Protein AF-0000000066259408 (afdb_homodimer)

Structure (mmCIF, N/CA/C/O backbone):
data_AF-0000000066259408-model_v1
#
loop_
_entity.id
_entity.type
_entity.pdbx_description
1 polymer 'tRNA pseudouridine synthase A'
#
loop_
_atom_site.group_PDB
_atom_site.id
_atom_site.type_symbol
_atom_site.label_atom_id
_atom_site.label_alt_id
_atom_site.label_comp_id
_atom_site.label_asym_id
_atom_site.label_entity_id
_atom_site.label_seq_id
_atom_site.pdbx_PDB_ins_code
_atom_site.Cartn_x
_atom_site.Cartn_y
_atom_site.Cartn_z
_atom_site.occupancy
_atom_site.B_iso_or_equiv
_atom_site.auth_seq_id
_atom_site.auth_comp_id
_atom_site.auth_asym_id
_atom_site.auth_atom_id
_atom_site.pdbx_PDB_model_num
ATOM 1 N N . MET A 1 1 ? -19.141 35.594 8.125 1 96.88 1 MET A N 1
ATOM 2 C CA . MET A 1 1 ? -18.484 34.875 9.211 1 96.88 1 MET A CA 1
ATOM 3 C C . MET A 1 1 ? -17.188 34.219 8.734 1 96.88 1 MET A C 1
ATOM 5 O O . MET A 1 1 ? -17.062 33.875 7.555 1 96.88 1 MET A O 1
ATOM 9 N N . ARG A 1 2 ? -16.266 34.156 9.641 1 98.44 2 ARG A N 1
ATOM 10 C CA . ARG A 1 2 ? -15.016 33.469 9.352 1 98.44 2 ARG A CA 1
ATOM 11 C C . ARG A 1 2 ? -14.992 32.094 9.984 1 98.44 2 ARG A C 1
ATOM 13 O O . ARG A 1 2 ? -15.344 31.922 11.156 1 98.44 2 ARG A O 1
ATOM 20 N N . VAL A 1 3 ? -14.609 31.109 9.164 1 98.62 3 VAL A N 1
ATOM 21 C CA . VAL A 1 3 ? -14.602 29.75 9.68 1 98.62 3 VAL A CA 1
ATOM 22 C C . VAL A 1 3 ? -13.25 29.094 9.391 1 98.62 3 VAL A C 1
ATOM 24 O O . VAL A 1 3 ? -12.609 29.391 8.383 1 98.62 3 VAL A O 1
ATOM 27 N N . ALA A 1 4 ? -12.859 28.266 10.375 1 98.75 4 ALA A N 1
ATOM 28 C CA . ALA A 1 4 ? -11.742 27.344 10.188 1 98.75 4 ALA A CA 1
ATOM 29 C C . ALA A 1 4 ? -12.25 25.906 10 1 98.75 4 ALA A C 1
ATOM 31 O O . ALA A 1 4 ? -13.125 25.453 10.742 1 98.75 4 ALA A O 1
ATOM 32 N N . LEU A 1 5 ? -11.766 25.312 8.984 1 98.69 5 LEU A N 1
ATOM 33 C CA . LEU A 1 5 ? -12.148 23.938 8.672 1 98.69 5 LEU A CA 1
ATOM 34 C C . LEU A 1 5 ? -10.953 23 8.812 1 98.69 5 LEU A C 1
ATOM 36 O O . LEU A 1 5 ? -9.891 23.25 8.234 1 98.69 5 LEU A O 1
ATOM 40 N N . LYS A 1 6 ? -11.102 21.969 9.633 1 98.38 6 LYS A N 1
ATOM 41 C CA . LYS A 1 6 ? -10.102 20.906 9.734 1 98.38 6 LYS A CA 1
ATOM 42 C C . LYS A 1 6 ? -10.297 19.875 8.633 1 98.38 6 LYS A C 1
ATOM 44 O O . LYS A 1 6 ? -11.367 19.281 8.508 1 98.38 6 LYS A O 1
ATOM 49 N N . ILE A 1 7 ? -9.234 19.672 7.863 1 98.56 7 ILE A N 1
ATOM 50 C CA . ILE A 1 7 ? -9.414 18.828 6.684 1 98.56 7 ILE A CA 1
ATOM 51 C C . ILE A 1 7 ? -8.406 17.672 6.707 1 98.56 7 ILE A C 1
ATOM 53 O O . ILE A 1 7 ? -7.273 17.844 7.16 1 98.56 7 ILE A O 1
ATOM 57 N N . ALA A 1 8 ? -8.844 16.516 6.289 1 98.31 8 ALA A N 1
ATOM 58 C CA . ALA A 1 8 ? -8.016 15.344 6.004 1 98.31 8 ALA A CA 1
ATOM 59 C C . ALA A 1 8 ? -7.961 15.062 4.508 1 98.31 8 ALA A C 1
ATOM 61 O O . ALA A 1 8 ? -8.875 15.438 3.764 1 98.31 8 ALA A O 1
ATOM 62 N N . TYR A 1 9 ? -6.891 14.57 4.027 1 98.62 9 TYR A N 1
ATOM 63 C CA . TYR A 1 9 ? -6.812 14.18 2.625 1 98.62 9 TYR A CA 1
ATOM 64 C C . TYR A 1 9 ? -5.766 13.086 2.426 1 98.62 9 TYR A C 1
ATOM 66 O O . TYR A 1 9 ? -4.824 12.969 3.211 1 98.62 9 TYR A O 1
ATOM 74 N N . ASP A 1 10 ? -5.996 12.258 1.432 1 98.44 10 ASP A N 1
ATOM 75 C CA . ASP A 1 10 ? -5.016 11.312 0.911 1 98.44 10 ASP A CA 1
ATOM 76 C C . ASP A 1 10 ? -4.117 11.969 -0.136 1 98.44 10 ASP A C 1
ATOM 78 O O . ASP A 1 10 ? -4.496 12.078 -1.305 1 98.44 10 ASP A O 1
ATOM 82 N N . GLY A 1 11 ? -2.939 12.32 0.254 1 98.44 11 GLY A N 1
ATOM 83 C CA . GLY A 1 11 ? -2.043 13.094 -0.593 1 98.44 11 GLY A CA 1
ATOM 84 C C . GLY A 1 11 ? -1.587 12.336 -1.825 1 98.44 11 GLY A C 1
ATOM 85 O O . GLY A 1 11 ? -1.146 12.938 -2.805 1 98.44 11 GLY A O 1
ATOM 86 N N . THR A 1 12 ? -1.662 11.016 -1.794 1 97.88 12 THR A N 1
ATOM 87 C CA . THR A 1 12 ? -1.184 10.195 -2.906 1 97.88 12 THR A CA 1
ATOM 88 C C . THR A 1 12 ? -2.037 10.43 -4.148 1 97.88 12 THR A C 1
ATOM 90 O O . THR A 1 12 ? -1.647 10.047 -5.254 1 97.88 12 THR A O 1
ATOM 93 N N . LYS A 1 13 ? -3.127 11.094 -3.992 1 98 13 LYS A N 1
ATOM 94 C CA . LYS A 1 13 ? -4.055 11.305 -5.098 1 98 13 LYS A CA 1
ATOM 95 C C . LYS A 1 13 ? -3.928 12.719 -5.66 1 98 13 LYS A C 1
ATOM 97 O O . LYS A 1 13 ? -4.672 13.102 -6.562 1 98 13 LYS A O 1
ATOM 102 N N . PHE A 1 14 ? -2.951 13.508 -5.133 1 98.38 14 PHE A N 1
ATOM 103 C CA . PHE A 1 14 ? -2.9 14.922 -5.488 1 98.38 14 PHE A CA 1
ATOM 104 C C . PHE A 1 14 ? -1.477 15.336 -5.84 1 98.38 14 PHE A C 1
ATOM 106 O O . PHE A 1 14 ? -0.513 14.695 -5.41 1 98.38 14 PHE A O 1
ATOM 113 N N . HIS A 1 15 ? -1.357 16.359 -6.605 1 97.88 15 HIS A N 1
ATOM 114 C CA . HIS A 1 15 ? -0.082 16.984 -6.938 1 97.88 15 HIS A CA 1
ATOM 115 C C . HIS A 1 15 ? 0.22 18.156 -6.008 1 97.88 15 HIS A C 1
ATOM 117 O O . HIS A 1 15 ? 0.587 19.234 -6.469 1 97.88 15 HIS A O 1
ATOM 123 N N . GLY A 1 16 ? -0.015 17.906 -4.699 1 97.62 16 GLY A N 1
ATOM 124 C CA . GLY A 1 16 ? 0.255 18.922 -3.695 1 97.62 16 GLY A CA 1
ATOM 125 C C . GLY A 1 16 ? -0.993 19.656 -3.232 1 97.62 16 GLY A C 1
ATOM 126 O O . GLY A 1 16 ? -2.098 19.344 -3.688 1 97.62 16 GLY A O 1
ATOM 127 N N . PHE A 1 17 ? -0.777 20.516 -2.334 1 98.19 17 PHE A N 1
ATOM 128 C CA . PHE A 1 17 ? -1.899 21.25 -1.765 1 98.19 17 PHE A CA 1
ATOM 129 C C . PHE A 1 17 ? -2.314 22.406 -2.678 1 98.19 17 PHE A C 1
ATOM 131 O O . PHE A 1 17 ? -3.494 22.547 -3.01 1 98.19 17 PHE A O 1
ATOM 138 N N . GLN A 1 18 ? -1.317 23.172 -3.104 1 96.69 18 GLN A N 1
ATOM 139 C CA . GLN A 1 18 ? -1.55 24.438 -3.799 1 96.69 18 GLN A CA 1
ATOM 140 C C . GLN A 1 18 ? -2.027 24.203 -5.227 1 96.69 18 GLN A C 1
ATOM 142 O O . GLN A 1 18 ? -1.5 23.328 -5.926 1 96.69 18 GLN A O 1
ATOM 147 N N . ARG A 1 19 ? -2.895 25.016 -5.652 1 96 19 ARG A N 1
ATOM 148 C CA . ARG A 1 19 ? -3.449 24.906 -6.996 1 96 19 ARG A CA 1
ATOM 149 C C . ARG A 1 19 ? -2.354 25.016 -8.055 1 96 19 ARG A C 1
ATOM 151 O O . ARG A 1 19 ? -1.445 25.828 -7.934 1 96 19 ARG A O 1
ATOM 158 N N . GLN A 1 20 ? -2.422 24.156 -8.953 1 93.31 20 GLN A N 1
ATOM 159 C CA . GLN A 1 20 ? -1.576 24.125 -10.141 1 93.31 20 GLN A CA 1
ATOM 160 C C . GLN A 1 20 ? -2.398 23.812 -11.391 1 93.31 20 GLN A C 1
ATOM 162 O O . GLN A 1 20 ? -3.361 23.047 -11.336 1 93.31 20 GLN A O 1
ATOM 167 N N . PRO A 1 21 ? -2.006 24.375 -12.469 1 91.44 21 PRO A N 1
ATOM 168 C CA . PRO A 1 21 ? -2.781 24.141 -13.695 1 91.44 21 PRO A CA 1
ATOM 169 C C . PRO A 1 21 ? -2.758 22.688 -14.141 1 91.44 21 PRO A C 1
ATOM 171 O O . PRO A 1 21 ? -1.724 22.016 -14.039 1 91.44 21 PRO A O 1
ATOM 174 N N . ASN A 1 22 ? -3.869 22.141 -14.492 1 93.69 22 ASN A N 1
ATOM 175 C CA . ASN A 1 22 ? -4.066 20.906 -15.227 1 93.69 22 ASN A CA 1
ATOM 176 C C . ASN A 1 22 ? -3.711 19.688 -14.383 1 93.69 22 ASN A C 1
ATOM 178 O O . ASN A 1 22 ? -3.445 18.609 -14.914 1 93.69 22 ASN A O 1
ATOM 182 N N . VAL A 1 23 ? -3.598 19.922 -13.117 1 96.81 23 VAL A N 1
ATOM 183 C CA . VAL A 1 23 ? -3.377 18.766 -12.258 1 96.81 23 VAL A CA 1
ATOM 184 C C . VAL A 1 23 ? -4.289 18.844 -11.031 1 96.81 23 VAL A C 1
ATOM 186 O O . VAL A 1 23 ? -4.73 19.922 -10.648 1 96.81 23 VAL A O 1
ATOM 189 N N . ARG A 1 24 ? -4.609 17.703 -10.484 1 97.56 24 ARG A N 1
ATOM 190 C CA . ARG A 1 24 ? -5.469 17.625 -9.312 1 97.56 24 ARG A CA 1
ATOM 191 C C . ARG A 1 24 ? -4.723 18.047 -8.055 1 97.56 24 ARG A C 1
ATOM 193 O O . ARG A 1 24 ? -3.664 17.5 -7.738 1 97.56 24 ARG A O 1
ATOM 200 N N . THR A 1 25 ? -5.168 19.094 -7.359 1 98.56 25 THR A N 1
ATOM 201 C CA . THR A 1 25 ? -4.594 19.562 -6.109 1 98.56 25 THR A CA 1
ATOM 202 C C . THR A 1 25 ? -5.66 19.641 -5.016 1 98.56 25 THR A C 1
ATOM 204 O O . THR A 1 25 ? -6.855 19.609 -5.309 1 98.56 25 THR A O 1
ATOM 207 N N . ILE A 1 26 ? -5.266 19.656 -3.75 1 98.69 26 ILE A N 1
ATOM 208 C CA . ILE A 1 26 ? -6.184 19.672 -2.617 1 98.69 26 ILE A CA 1
ATOM 209 C C . ILE A 1 26 ? -6.996 20.969 -2.629 1 98.69 26 ILE A C 1
ATOM 211 O O . ILE A 1 26 ? -8.227 20.938 -2.537 1 98.69 26 ILE A O 1
ATOM 215 N N . GLU A 1 27 ? -6.25 22.078 -2.768 1 98.56 27 GLU A N 1
ATOM 216 C CA . GLU A 1 27 ? -6.914 23.375 -2.842 1 98.56 27 GLU A CA 1
ATOM 217 C C . GLU A 1 27 ? -7.895 23.438 -4.008 1 98.56 27 GLU A C 1
ATOM 219 O O . GLU A 1 27 ? -9.023 23.906 -3.857 1 98.56 27 GLU A O 1
ATOM 224 N N . GLY A 1 28 ? -7.441 22.938 -5.148 1 98.19 28 GLY A N 1
ATOM 225 C CA . GLY A 1 28 ? -8.312 22.906 -6.312 1 98.19 28 GLY A CA 1
ATOM 226 C C . GLY A 1 28 ? -9.586 22.125 -6.086 1 98.19 28 GLY A C 1
ATOM 227 O O . GLY A 1 28 ? -10.664 22.547 -6.516 1 98.19 28 GLY A O 1
ATOM 228 N N . GLU A 1 29 ? -9.508 20.984 -5.406 1 98.44 29 GLU A N 1
ATOM 229 C CA . GLU A 1 29 ? -10.656 20.141 -5.102 1 98.44 29 GLU A CA 1
ATOM 230 C C . GLU A 1 29 ? -11.648 20.875 -4.191 1 98.44 29 GLU A C 1
ATOM 232 O O . GLU A 1 29 ? -12.859 20.812 -4.418 1 98.44 29 GLU A O 1
ATOM 237 N N . ILE A 1 30 ? -11.156 21.562 -3.191 1 98.5 30 ILE A N 1
ATOM 238 C CA . ILE A 1 30 ? -11.992 22.281 -2.236 1 98.5 30 ILE A CA 1
ATOM 239 C C . ILE A 1 30 ? -12.703 23.438 -2.934 1 98.5 30 ILE A C 1
ATOM 241 O O . ILE A 1 30 ? -13.906 23.641 -2.756 1 98.5 30 ILE A O 1
ATOM 245 N N . LEU A 1 31 ? -11.953 24.172 -3.758 1 98.19 31 LEU A N 1
ATOM 246 C CA . LEU A 1 31 ? -12.531 25.312 -4.469 1 98.19 31 LEU A CA 1
ATOM 247 C C . LEU A 1 31 ? -13.609 24.844 -5.445 1 98.19 31 LEU A C 1
ATOM 249 O O . LEU A 1 31 ? -14.648 25.484 -5.578 1 98.19 31 LEU A O 1
ATOM 253 N N . ARG A 1 32 ? -13.328 23.734 -6.102 1 98.06 32 ARG A N 1
ATOM 254 C CA . ARG A 1 32 ? -14.328 23.172 -6.996 1 98.06 32 ARG A CA 1
ATOM 255 C C . ARG A 1 32 ? -15.602 22.812 -6.234 1 98.06 32 ARG A C 1
ATOM 257 O O . ARG A 1 32 ? -16.703 23.078 -6.699 1 98.06 32 ARG A O 1
ATOM 264 N N . ALA A 1 33 ? -15.438 22.188 -5.07 1 98.5 33 ALA A N 1
ATOM 265 C CA . ALA A 1 33 ? -16.578 21.797 -4.258 1 98.5 33 ALA A CA 1
ATOM 266 C C . ALA A 1 33 ? -17.375 23.016 -3.807 1 98.5 33 ALA A C 1
ATOM 268 O O . ALA A 1 33 ? -18.609 22.984 -3.789 1 98.5 33 ALA A O 1
ATOM 269 N N . LEU A 1 34 ? -16.688 24.094 -3.432 1 98.69 34 LEU A N 1
ATOM 270 C CA . LEU A 1 34 ? -17.344 25.344 -3.041 1 98.69 34 LEU A CA 1
ATOM 271 C C . LEU A 1 34 ? -18.156 25.922 -4.199 1 98.69 34 LEU A C 1
ATOM 273 O O . LEU A 1 34 ? -19.312 26.312 -4.016 1 98.69 34 LEU A O 1
ATOM 277 N N . LYS A 1 35 ? -17.547 25.875 -5.336 1 98.38 35 LYS A N 1
ATOM 278 C CA . LYS A 1 35 ? -18.219 26.359 -6.535 1 98.38 35 LYS A CA 1
ATOM 279 C C . LYS A 1 35 ? -19.469 25.531 -6.844 1 98.38 35 LYS A C 1
ATOM 281 O O . LYS A 1 35 ? -20.531 26.078 -7.102 1 98.38 35 LYS A O 1
ATOM 286 N N . ASP A 1 36 ? -19.281 24.25 -6.816 1 98.38 36 ASP A N 1
ATOM 287 C CA . ASP A 1 36 ? -20.391 23.344 -7.09 1 98.38 36 ASP A CA 1
ATOM 288 C C . ASP A 1 36 ? -21.531 23.547 -6.105 1 98.38 36 ASP A C 1
ATOM 290 O O . ASP A 1 36 ? -22.703 23.391 -6.465 1 98.38 36 ASP A O 1
ATOM 294 N N . ALA A 1 37 ? -21.172 23.859 -4.863 1 98.31 37 ALA A N 1
ATOM 295 C CA . ALA A 1 37 ? -22.172 24.078 -3.816 1 98.31 37 ALA A CA 1
ATOM 296 C C . ALA A 1 37 ? -22.781 25.469 -3.92 1 98.31 37 ALA A C 1
ATOM 298 O O . ALA A 1 37 ? -23.812 25.75 -3.281 1 98.31 37 ALA A O 1
ATOM 299 N N . GLY A 1 38 ? -22.172 26.312 -4.672 1 98.25 38 GLY A N 1
ATOM 300 C CA . GLY A 1 38 ? -22.625 27.688 -4.801 1 98.25 38 GLY A CA 1
ATOM 301 C C . GLY A 1 38 ? -22.328 28.531 -3.582 1 98.25 38 GLY A C 1
ATOM 302 O O . GLY A 1 38 ? -23.078 29.453 -3.256 1 98.25 38 GLY A O 1
ATOM 303 N N . ILE A 1 39 ? -21.328 28.172 -2.902 1 98.31 39 ILE A N 1
ATOM 304 C CA . ILE A 1 39 ? -20.969 28.938 -1.712 1 98.31 39 ILE A CA 1
ATOM 305 C C . ILE A 1 39 ? -19.922 29.984 -2.072 1 98.31 39 ILE A C 1
ATOM 307 O O . ILE A 1 39 ? -18.781 29.656 -2.412 1 98.31 39 ILE A O 1
ATOM 311 N N . GLU A 1 40 ? -20.359 31.156 -1.99 1 98.38 40 GLU A N 1
ATOM 312 C CA . GLU A 1 40 ? -19.422 32.25 -2.188 1 98.38 40 GLU A CA 1
ATOM 313 C C . GLU A 1 40 ? -18.547 32.469 -0.955 1 98.38 40 GLU A C 1
ATOM 315 O O . GLU A 1 40 ? -19.031 32.344 0.176 1 98.38 40 GLU A O 1
ATOM 320 N N . PHE A 1 41 ? -17.297 32.75 -1.22 1 98.31 41 PHE A N 1
ATOM 321 C CA . PHE A 1 41 ? -16.375 32.938 -0.111 1 98.31 41 PHE A CA 1
ATOM 322 C C . PHE A 1 41 ? -15.297 33.969 -0.454 1 98.31 41 PHE A C 1
ATOM 324 O O . PHE A 1 41 ? -15.141 34.312 -1.618 1 98.31 41 PHE A O 1
ATOM 331 N N . GLU A 1 42 ? -14.648 34.438 0.601 1 97.94 42 GLU A N 1
ATOM 332 C CA . GLU A 1 42 ? -13.477 35.312 0.475 1 97.94 42 GLU A CA 1
ATOM 333 C C . GLU A 1 42 ? -12.383 34.906 1.46 1 97.94 42 GLU A C 1
ATOM 335 O O . GLU A 1 42 ? -12.625 34.125 2.373 1 97.94 42 GLU A O 1
ATOM 340 N N . ASN A 1 43 ? -11.188 35.344 1.188 1 98 43 ASN A N 1
ATOM 341 C CA . ASN A 1 43 ? -10.078 35.25 2.129 1 98 43 ASN A CA 1
ATOM 342 C C . ASN A 1 43 ? -9.766 33.781 2.451 1 98 43 ASN A C 1
ATOM 344 O O . ASN A 1 43 ? -9.68 33.406 3.623 1 98 43 ASN A O 1
ATOM 348 N N . PHE A 1 44 ? -9.688 33.031 1.4 1 98.25 44 PHE A N 1
ATOM 349 C CA . PHE A 1 44 ? -9.281 31.641 1.546 1 98.25 44 PHE A CA 1
ATOM 350 C C . PHE A 1 44 ? -7.805 31.547 1.918 1 98.25 44 PHE A C 1
ATOM 352 O O . PHE A 1 44 ? -6.949 32.094 1.234 1 98.25 44 PHE A O 1
ATOM 359 N N . LYS A 1 45 ? -7.539 30.906 3.084 1 98.38 45 LYS A N 1
ATOM 360 C CA . LYS A 1 45 ? -6.184 30.703 3.584 1 98.38 45 LYS A CA 1
ATOM 361 C C . LYS A 1 45 ? -5.965 29.266 4.016 1 98.38 45 LYS A C 1
ATOM 363 O O . LYS A 1 45 ? -6.918 28.562 4.371 1 98.38 45 LYS A O 1
ATOM 368 N N . SER A 1 46 ? -4.793 28.812 3.941 1 98.12 46 SER A N 1
ATOM 369 C CA . SER A 1 46 ? -4.434 27.484 4.414 1 98.12 46 SER A CA 1
ATOM 370 C C . SER A 1 46 ? -3.295 27.547 5.426 1 98.12 46 SER A C 1
ATOM 372 O O . SER A 1 46 ? -2.5 28.484 5.418 1 98.12 46 SER A O 1
ATOM 374 N N . ALA A 1 47 ? -3.285 26.547 6.277 1 98.06 47 ALA A N 1
ATOM 375 C CA . ALA A 1 47 ? -2.256 26.531 7.316 1 98.06 47 ALA A CA 1
ATOM 376 C C . ALA A 1 47 ? -0.96 25.922 6.785 1 98.06 47 ALA A C 1
ATOM 378 O O . ALA A 1 47 ? 0.132 26.297 7.219 1 98.06 47 ALA A O 1
ATOM 379 N N . SER A 1 48 ? -1.062 24.922 5.938 1 97 48 SER A N 1
ATOM 380 C CA . SER A 1 48 ? 0.109 24.203 5.453 1 97 48 SER A CA 1
ATOM 381 C C . SER A 1 48 ? -0.047 23.812 3.984 1 97 48 SER A C 1
ATOM 383 O O . SER A 1 48 ? -1.11 23.344 3.57 1 97 48 SER A O 1
ATOM 385 N N . ARG A 1 49 ? 0.953 24.031 3.191 1 95.38 49 ARG A N 1
ATOM 386 C CA . ARG A 1 49 ? 1.006 23.641 1.789 1 95.38 49 ARG A CA 1
ATOM 387 C C . ARG A 1 49 ? 1.854 22.375 1.61 1 95.38 49 ARG A C 1
ATOM 389 O O . ARG A 1 49 ? 3.037 22.469 1.278 1 95.38 49 ARG A O 1
ATOM 396 N N . THR A 1 50 ? 1.226 21.25 1.706 1 97.12 50 THR A N 1
ATOM 397 C CA . THR A 1 50 ? 1.938 19.984 1.666 1 97.12 50 THR A CA 1
ATOM 398 C C . THR A 1 50 ? 2.354 19.641 0.238 1 97.12 50 THR A C 1
ATOM 400 O O . THR A 1 50 ? 1.66 19.984 -0.718 1 97.12 50 THR A O 1
ATOM 403 N N . ASP A 1 51 ? 3.469 18.938 0.121 1 96.19 51 ASP A N 1
ATOM 404 C CA . ASP A 1 51 ? 3.996 18.484 -1.163 1 96.19 51 ASP A CA 1
ATOM 405 C C . ASP A 1 51 ? 3.111 17.406 -1.771 1 96.19 51 ASP A C 1
ATOM 407 O O . ASP A 1 51 ? 2.258 16.828 -1.085 1 96.19 51 ASP A O 1
ATOM 411 N N . ARG A 1 52 ? 3.428 17.25 -3.084 1 97.5 52 ARG A N 1
ATOM 412 C CA . ARG A 1 52 ? 2.809 16.109 -3.738 1 97.5 52 ARG A CA 1
ATOM 413 C C . ARG A 1 52 ? 3.059 14.828 -2.947 1 97.5 52 ARG A C 1
ATOM 415 O O . ARG A 1 52 ? 4.184 14.562 -2.523 1 97.5 52 ARG A O 1
ATOM 422 N N . GLY A 1 53 ? 1.957 14.062 -2.715 1 98.12 53 GLY A N 1
ATOM 423 C CA . GLY A 1 53 ? 2.105 12.758 -2.084 1 98.12 53 GLY A CA 1
ATOM 424 C C . GLY A 1 53 ? 1.934 12.805 -0.578 1 98.12 53 GLY A C 1
ATOM 425 O O . GLY A 1 53 ? 1.736 11.766 0.061 1 98.12 53 GLY A O 1
ATOM 426 N N . VAL A 1 54 ? 2.033 14 0.03 1 98.81 54 VAL A N 1
ATOM 427 C CA . VAL A 1 54 ? 1.953 14.117 1.481 1 98.81 54 VAL A CA 1
ATOM 428 C C . VAL A 1 54 ? 0.49 14.188 1.915 1 98.81 54 VAL A C 1
ATOM 430 O O . VAL A 1 54 ? -0.292 14.961 1.356 1 98.81 54 VAL A O 1
ATOM 433 N N . SER A 1 55 ? 0.131 13.391 2.908 1 98.81 55 SER A N 1
ATOM 434 C CA . SER A 1 55 ? -1.238 13.312 3.404 1 98.81 55 SER A CA 1
ATOM 435 C C . SER A 1 55 ? -1.425 14.164 4.656 1 98.81 55 SER A C 1
ATOM 437 O O . SER A 1 55 ? -0.452 14.672 5.215 1 98.81 55 SER A O 1
ATOM 439 N N . ALA A 1 56 ? -2.68 14.297 5.023 1 98.62 56 ALA A N 1
ATOM 440 C CA . ALA A 1 56 ? -2.982 15.008 6.258 1 98.62 56 ALA A CA 1
ATOM 441 C C . ALA A 1 56 ? -4.227 14.438 6.934 1 98.62 56 ALA A C 1
ATOM 443 O O . ALA A 1 56 ? -5.164 14.008 6.262 1 98.62 56 ALA A O 1
ATOM 444 N N . ARG A 1 57 ? -4.184 14.43 8.234 1 97.75 57 ARG A N 1
ATOM 445 C CA . ARG A 1 57 ? -5.359 14.156 9.055 1 97.75 57 ARG A CA 1
ATOM 446 C C . ARG A 1 57 ? -6.012 15.453 9.523 1 97.75 57 ARG A C 1
ATOM 448 O O . ARG A 1 57 ? -7.238 15.531 9.641 1 97.75 57 ARG A O 1
ATOM 455 N N . GLY A 1 58 ? -5.051 16.422 9.766 1 97.44 58 GLY A N 1
ATOM 456 C CA . GLY A 1 58 ? -5.59 17.625 10.383 1 97.44 58 GLY A CA 1
ATOM 457 C C . GLY A 1 58 ? -4.961 18.906 9.859 1 97.44 58 GLY A C 1
ATOM 458 O O . GLY A 1 58 ? -4.488 19.734 10.633 1 97.44 58 GLY A O 1
ATOM 459 N N . ASN A 1 59 ? -4.93 19.141 8.586 1 98.56 59 ASN A N 1
ATOM 460 C CA . ASN A 1 59 ? -4.637 20.453 8.047 1 98.56 59 ASN A CA 1
ATOM 461 C C . ASN A 1 59 ? -5.801 21.422 8.273 1 98.56 59 ASN A C 1
ATOM 463 O O . ASN A 1 59 ? -6.891 21 8.664 1 98.56 59 ASN A O 1
ATOM 467 N N . VAL A 1 60 ? -5.539 22.688 8.148 1 98.81 60 VAL A N 1
ATOM 468 C CA . VAL A 1 60 ? -6.602 23.656 8.438 1 98.81 60 VAL A CA 1
ATOM 469 C C . VAL A 1 60 ? -6.676 24.688 7.32 1 98.81 60 VAL A C 1
ATOM 471 O O . VAL A 1 60 ? -5.645 25.203 6.875 1 98.81 60 VAL A O 1
ATOM 474 N N . ILE A 1 61 ? -7.84 24.906 6.859 1 98.75 61 ILE A N 1
ATOM 475 C CA . ILE A 1 61 ? -8.109 26.031 5.961 1 98.75 61 ILE A CA 1
ATOM 476 C C . ILE A 1 61 ? -9.102 26.984 6.609 1 98.75 61 ILE A C 1
ATOM 478 O O . ILE A 1 61 ? -9.805 26.609 7.555 1 98.75 61 ILE A O 1
ATOM 482 N N . ALA A 1 62 ? -9.086 28.25 6.125 1 98.81 62 ALA A N 1
ATOM 483 C CA . ALA A 1 62 ? -10.031 29.25 6.621 1 98.81 62 ALA A CA 1
ATOM 484 C C . ALA A 1 62 ? -10.594 30.078 5.477 1 98.81 62 ALA A C 1
ATOM 486 O O . ALA A 1 62 ? -9.906 30.344 4.488 1 98.81 62 ALA A O 1
ATOM 487 N N . LEU A 1 63 ? -11.828 30.406 5.613 1 98.75 63 LEU A N 1
ATOM 488 C CA . LEU A 1 63 ? -12.492 31.281 4.645 1 98.75 63 LEU A CA 1
ATOM 489 C C . LEU A 1 63 ? -13.617 32.062 5.301 1 98.75 63 LEU A C 1
ATOM 491 O O . LEU A 1 63 ? -14.055 31.734 6.402 1 98.75 63 LEU A O 1
ATOM 495 N N . SER A 1 64 ? -13.969 33.156 4.633 1 98.75 64 SER A N 1
ATOM 496 C CA . SER A 1 64 ? -15.094 33.969 5.066 1 98.75 64 SER A CA 1
ATOM 497 C C . SER A 1 64 ? -16.297 33.812 4.137 1 98.75 64 SER A C 1
ATOM 499 O O . SER A 1 64 ? -16.125 33.781 2.914 1 98.75 64 SER A O 1
ATOM 501 N N . THR A 1 65 ? -17.438 33.625 4.73 1 98.56 65 THR A N 1
ATOM 502 C CA . THR A 1 65 ? -18.656 33.438 3.928 1 98.56 65 THR A CA 1
ATOM 503 C C . THR A 1 65 ? -19.891 33.812 4.73 1 98.56 65 THR A C 1
ATOM 505 O O . THR A 1 65 ? -19.859 33.812 5.965 1 98.56 65 THR A O 1
ATOM 508 N N . GLU A 1 66 ? -20.922 34.156 4.008 1 97.88 66 GLU A N 1
ATOM 509 C CA . GLU A 1 66 ? -22.203 34.438 4.637 1 97.88 66 GLU A CA 1
ATOM 510 C C . GLU A 1 66 ? -23.141 33.25 4.535 1 97.88 66 GLU A C 1
ATOM 512 O O . GLU A 1 66 ? -24.234 33.25 5.086 1 97.88 66 GLU A O 1
ATOM 517 N N . ASP A 1 67 ? -22.641 32.25 3.902 1 98.12 67 ASP A N 1
ATOM 518 C CA . ASP A 1 67 ? -23.453 31.047 3.674 1 98.12 67 ASP A CA 1
ATOM 519 C C . ASP A 1 67 ? -23.328 30.062 4.832 1 98.12 67 ASP A C 1
ATOM 521 O O . ASP A 1 67 ? -22.281 29.422 4.992 1 98.12 67 ASP A O 1
ATOM 525 N N . ASP A 1 68 ? -24.375 29.828 5.551 1 97.31 68 ASP A N 1
ATOM 526 C CA . ASP A 1 68 ? -24.359 29 6.754 1 97.31 68 ASP A CA 1
ATOM 527 C C . ASP A 1 68 ? -24.172 27.531 6.402 1 97.31 68 ASP A C 1
ATOM 529 O O . ASP A 1 68 ? -23.828 26.719 7.266 1 97.31 68 ASP A O 1
ATOM 533 N N . ARG A 1 69 ? -24.312 27.156 5.164 1 97.31 69 ARG A N 1
ATOM 534 C CA . ARG A 1 69 ? -24.156 25.766 4.758 1 97.31 69 ARG A CA 1
ATOM 535 C C . ARG A 1 69 ? -22.719 25.297 4.957 1 97.31 69 ARG A C 1
ATOM 537 O O . ARG A 1 69 ? -22.469 24.094 5.02 1 97.31 69 ARG A O 1
ATOM 544 N N . ILE A 1 70 ? -21.844 26.281 5.129 1 97.94 70 ILE A N 1
ATOM 545 C CA . ILE A 1 70 ? -20.438 25.969 5.309 1 97.94 70 ILE A CA 1
ATOM 546 C C . ILE A 1 70 ? -20.234 25.25 6.641 1 97.94 70 ILE A C 1
ATOM 548 O O . ILE A 1 70 ? -19.234 24.562 6.832 1 97.94 70 ILE A O 1
ATOM 552 N N . LYS A 1 71 ? -21.141 25.391 7.539 1 96.69 71 LYS A N 1
ATOM 553 C CA . LYS A 1 71 ? -21.047 24.812 8.867 1 96.69 71 LYS A CA 1
ATOM 554 C C . LYS A 1 71 ? -21.375 23.312 8.836 1 96.69 71 LYS A C 1
ATOM 556 O O . LYS A 1 71 ? -21.141 22.609 9.812 1 96.69 71 LYS A O 1
ATOM 561 N N . ASN A 1 72 ? -21.906 22.891 7.777 1 97.19 72 ASN A N 1
ATOM 562 C CA . ASN A 1 72 ? -22.172 21.469 7.562 1 97.19 72 ASN A CA 1
ATOM 563 C C . ASN A 1 72 ? -21.141 20.844 6.621 1 97.19 72 ASN A C 1
ATOM 565 O O . ASN A 1 72 ? -21.281 20.922 5.398 1 97.19 72 ASN A O 1
ATOM 569 N N . PRO A 1 73 ? -20.188 20.109 7.184 1 97.75 73 PRO A N 1
ATOM 570 C CA . PRO A 1 73 ? -19.094 19.562 6.363 1 97.75 73 PRO A CA 1
ATOM 571 C C . PRO A 1 73 ? -19.609 18.688 5.227 1 97.75 73 PRO A C 1
ATOM 573 O O . PRO A 1 73 ? -18.969 18.594 4.172 1 97.75 73 PRO A O 1
ATOM 576 N N . MET A 1 74 ? -20.734 18.062 5.41 1 97.25 74 MET A N 1
ATOM 577 C CA . MET A 1 74 ? -21.234 17.109 4.43 1 97.25 74 MET A CA 1
ATOM 578 C C . MET A 1 74 ? -21.594 17.812 3.121 1 97.25 74 MET A C 1
ATOM 580 O O . MET A 1 74 ? -21.578 17.188 2.059 1 97.25 74 MET A O 1
ATOM 584 N N . VAL A 1 75 ? -21.875 19.078 3.189 1 97.88 75 VAL A N 1
ATOM 585 C CA . VAL A 1 75 ? -22.203 19.859 2.002 1 97.88 75 VAL A CA 1
ATOM 586 C C . VAL A 1 75 ? -21.031 19.812 1.017 1 97.88 75 VAL A C 1
ATOM 588 O O . VAL A 1 75 ? -21.25 19.656 -0.188 1 97.88 75 VAL A O 1
ATOM 591 N N . LEU A 1 76 ? -19.875 19.938 1.536 1 98.38 76 LEU A N 1
ATOM 592 C CA . LEU A 1 76 ? -18.688 19.906 0.677 1 98.38 76 LEU A CA 1
ATOM 593 C C . LEU A 1 76 ? -18.172 18.484 0.516 1 98.38 76 LEU A C 1
ATOM 595 O O . LEU A 1 76 ? -17.766 18.078 -0.579 1 98.38 76 LEU A O 1
ATOM 599 N N . ASN A 1 77 ? -18.234 17.703 1.596 1 98.5 77 ASN A N 1
ATOM 600 C CA . ASN A 1 77 ? -17.703 16.344 1.564 1 98.5 77 ASN A CA 1
ATOM 601 C C . ASN A 1 77 ? -18.391 15.492 0.491 1 98.5 77 ASN A C 1
ATOM 603 O O . ASN A 1 77 ? -17.766 14.617 -0.108 1 98.5 77 ASN A O 1
ATOM 607 N N . SER A 1 78 ? -19.594 15.742 0.277 1 97.44 78 SER A N 1
ATOM 608 C CA . SER A 1 78 ? -20.344 14.969 -0.711 1 97.44 78 SER A CA 1
ATOM 609 C C . SER A 1 78 ? -19.922 15.336 -2.131 1 97.44 78 SER A C 1
ATOM 611 O O . SER A 1 78 ? -20.266 14.633 -3.086 1 97.44 78 SER A O 1
ATOM 613 N N . ARG A 1 79 ? -19.141 16.391 -2.287 1 97.88 79 ARG A N 1
ATOM 614 C CA . ARG A 1 79 ? -18.75 16.906 -3.6 1 97.88 79 ARG A CA 1
ATOM 615 C C . ARG A 1 79 ? -17.266 16.703 -3.852 1 97.88 79 ARG A C 1
ATOM 617 O O . ARG A 1 79 ? -16.734 17.141 -4.875 1 97.88 79 ARG A O 1
ATOM 624 N N . MET A 1 80 ? -16.641 16.141 -2.893 1 97.44 80 MET A N 1
ATOM 625 C CA . MET A 1 80 ? -15.203 15.945 -2.998 1 97.44 80 MET A CA 1
ATOM 626 C C . MET A 1 80 ? -14.828 14.477 -2.85 1 97.44 80 MET A C 1
ATOM 628 O O . MET A 1 80 ? -15.578 13.695 -2.256 1 97.44 80 MET A O 1
ATOM 632 N N . SER A 1 81 ? -13.68 14.148 -3.455 1 97.44 81 SER A N 1
ATOM 633 C CA . SER A 1 81 ? -13.078 12.836 -3.271 1 97.44 81 SER A CA 1
ATOM 634 C C . SER A 1 81 ? -11.648 12.945 -2.736 1 97.44 81 SER A C 1
ATOM 636 O O . SER A 1 81 ? -10.914 13.859 -3.111 1 97.44 81 SER A O 1
ATOM 638 N N . ASP A 1 82 ? -11.312 12.102 -1.826 1 98.38 82 ASP A N 1
ATOM 639 C CA . ASP A 1 82 ? -9.961 11.961 -1.295 1 98.38 82 ASP A CA 1
ATOM 640 C C . ASP A 1 82 ? -9.594 13.125 -0.385 1 98.38 82 ASP A C 1
ATOM 642 O O . ASP A 1 82 ? -8.445 13.266 0.028 1 98.38 82 ASP A O 1
ATOM 646 N N . VAL A 1 83 ? -10.531 14.031 -0.131 1 98.44 83 VAL A N 1
ATOM 647 C CA . VAL A 1 83 ? -10.438 15.133 0.829 1 98.44 83 VAL A CA 1
ATOM 648 C C . VAL A 1 83 ? -11.695 15.172 1.692 1 98.44 83 VAL A C 1
ATOM 650 O O . VAL A 1 83 ? -12.805 14.984 1.19 1 98.44 83 VAL A O 1
ATOM 653 N N . TRP A 1 84 ? -11.531 15.414 3.01 1 98.38 84 TRP A N 1
ATOM 654 C CA . TRP A 1 84 ? -12.656 15.414 3.932 1 98.38 84 TRP A CA 1
ATOM 655 C C . TRP A 1 84 ? -12.547 16.562 4.926 1 98.38 84 TRP A C 1
ATOM 657 O O . TRP A 1 84 ? -11.461 16.859 5.438 1 98.38 84 TRP A O 1
ATOM 667 N N . ILE A 1 85 ? -13.625 17.234 5.094 1 98.62 85 ILE A N 1
ATOM 668 C CA . ILE A 1 85 ? -13.758 18.141 6.223 1 98.62 85 ILE A CA 1
ATOM 669 C C . ILE A 1 85 ? -14.375 17.406 7.41 1 98.62 85 ILE A C 1
ATOM 671 O O . ILE A 1 85 ? -15.438 16.797 7.289 1 98.62 85 ILE A O 1
ATOM 675 N N . TRP A 1 86 ? -13.672 17.469 8.586 1 97.44 86 TRP A N 1
ATOM 676 C CA . TRP A 1 86 ? -14.219 16.656 9.68 1 97.44 86 TRP A CA 1
ATOM 677 C C . TRP A 1 86 ? -14.305 17.469 10.961 1 97.44 86 TRP A C 1
ATOM 679 O O . TRP A 1 86 ? -14.867 17.016 11.961 1 97.44 86 TRP A O 1
ATOM 689 N N . GLY A 1 87 ? -13.789 18.703 10.898 1 97.62 87 GLY A N 1
ATOM 690 C CA . GLY A 1 87 ? -13.883 19.641 12 1 97.62 87 GLY A CA 1
ATOM 691 C C . GLY A 1 87 ? -14.125 21.078 11.555 1 97.62 87 GLY A C 1
ATOM 692 O O . GLY A 1 87 ? -13.633 21.484 10.5 1 97.62 87 GLY A O 1
ATOM 693 N N . ILE A 1 88 ? -14.867 21.859 12.422 1 98.19 88 ILE A N 1
ATOM 694 C CA . ILE A 1 88 ? -15.203 23.234 12.078 1 98.19 88 ILE A CA 1
ATOM 695 C C . ILE A 1 88 ? -15.094 24.109 13.328 1 98.19 88 ILE A C 1
ATOM 697 O O . ILE A 1 88 ? -15.438 23.688 14.43 1 98.19 88 ILE A O 1
ATOM 701 N N . ALA A 1 89 ? -14.641 25.312 13.109 1 98.38 89 ALA A N 1
ATOM 702 C CA . ALA A 1 89 ? -14.625 26.312 14.172 1 98.38 89 ALA A CA 1
ATOM 703 C C . ALA A 1 89 ? -14.922 27.703 13.625 1 98.38 89 ALA A C 1
ATOM 705 O O . ALA A 1 89 ? -14.352 28.109 12.609 1 98.38 89 ALA A O 1
ATOM 706 N N . GLU A 1 90 ? -15.867 28.359 14.258 1 97.94 90 GLU A N 1
ATOM 707 C CA . GLU A 1 90 ? -15.977 29.797 13.992 1 97.94 90 GLU A CA 1
ATOM 708 C C . GLU A 1 90 ? -14.844 30.562 14.648 1 97.94 90 GLU A C 1
ATOM 710 O O . GLU A 1 90 ? -14.531 30.344 15.82 1 97.94 90 GLU A O 1
ATOM 715 N N . VAL A 1 91 ? -14.289 31.406 13.906 1 98.5 91 VAL A N 1
ATOM 716 C CA . VAL A 1 91 ? -13.086 32.062 14.398 1 98.5 91 VAL A CA 1
ATOM 717 C C . VAL A 1 91 ? -13.195 33.594 14.164 1 98.5 91 VAL A C 1
ATOM 719 O O . VAL A 1 91 ? -14.078 34.031 13.438 1 98.5 91 VAL A O 1
ATOM 722 N N . PRO A 1 92 ? -12.305 34.312 14.82 1 97.81 92 PRO A N 1
ATOM 723 C CA . PRO A 1 92 ? -12.297 35.781 14.586 1 97.81 92 PRO A CA 1
ATOM 724 C C . PRO A 1 92 ? -11.992 36.125 13.133 1 97.81 92 PRO A C 1
ATOM 726 O O . PRO A 1 92 ? -11.352 35.344 12.414 1 97.81 92 PRO A O 1
ATOM 729 N N . GLU A 1 93 ? -12.375 37.312 12.734 1 97.12 93 GLU A N 1
ATOM 730 C CA . GLU A 1 93 ? -12.258 37.75 11.352 1 97.12 93 GLU A CA 1
ATOM 731 C C . GLU A 1 93 ? -10.797 37.812 10.922 1 97.12 93 GLU A C 1
ATOM 733 O O . GLU A 1 93 ? -10.477 37.625 9.742 1 97.12 93 GLU A O 1
ATOM 738 N N . ASP A 1 94 ? -9.945 38.031 11.82 1 96.94 94 ASP A N 1
ATOM 739 C CA . ASP A 1 94 ? -8.531 38.188 11.492 1 96.94 94 ASP A CA 1
ATOM 740 C C . ASP A 1 94 ? -7.77 36.875 11.609 1 96.94 94 ASP A C 1
ATOM 742 O O . ASP A 1 94 ? -6.551 36.844 11.445 1 96.94 94 ASP A O 1
ATOM 746 N N . PHE A 1 95 ? -8.492 35.812 11.906 1 98.12 95 PHE A N 1
ATOM 747 C CA . PHE A 1 95 ? -7.863 34.531 12.055 1 98.12 95 PHE A CA 1
ATOM 748 C C . PHE A 1 95 ? -7.148 34.094 10.773 1 98.12 95 PHE A C 1
ATOM 750 O O . PHE A 1 95 ? -7.734 34.156 9.688 1 98.12 95 PHE A O 1
ATOM 757 N N . HIS A 1 96 ? -5.887 33.844 10.922 1 98.25 96 HIS A N 1
ATOM 758 C CA . HIS A 1 96 ? -5.066 33.281 9.859 1 98.25 96 HIS A CA 1
ATOM 759 C C . HIS A 1 96 ? -4.523 31.906 10.25 1 98.25 96 HIS A C 1
ATOM 761 O O . HIS A 1 96 ? -3.723 31.797 11.188 1 98.25 96 HIS A O 1
ATOM 767 N N . PRO A 1 97 ? -4.941 30.859 9.539 1 98.06 97 PRO A N 1
ATOM 768 C CA . PRO A 1 97 ? -4.617 29.5 9.977 1 98.06 97 PRO A CA 1
ATOM 769 C C . PRO A 1 97 ? -3.113 29.25 10.07 1 98.06 97 PRO A C 1
ATOM 771 O O . PRO A 1 97 ? -2.66 28.5 10.938 1 98.06 97 PRO A O 1
ATOM 774 N N . ARG A 1 98 ? -2.305 29.828 9.234 1 96.5 98 ARG A N 1
ATOM 775 C CA . ARG A 1 98 ? -0.861 29.609 9.25 1 96.5 98 ARG A CA 1
ATOM 776 C C . ARG A 1 98 ? -0.21 30.344 10.414 1 96.5 98 ARG A C 1
ATOM 778 O O . ARG A 1 98 ? 0.546 29.75 11.188 1 96.5 98 ARG A O 1
ATOM 785 N N . PHE A 1 99 ? -0.594 31.594 10.633 1 95.94 99 PHE A N 1
ATOM 786 C CA . PHE A 1 99 ? 0.137 32.469 11.547 1 95.94 99 PHE A CA 1
ATOM 787 C C . PHE A 1 99 ? -0.363 32.281 12.977 1 95.94 99 PHE A C 1
ATOM 789 O O . PHE A 1 99 ? 0.345 32.625 13.93 1 95.94 99 PHE A O 1
ATOM 796 N N . TRP A 1 100 ? -1.569 31.828 13.094 1 97.06 100 TRP A N 1
ATOM 797 C CA . TRP A 1 100 ? -2.125 31.625 14.43 1 97.06 100 TRP A CA 1
ATOM 798 C C . TRP A 1 100 ? -1.767 30.234 14.953 1 97.06 100 TRP A C 1
ATOM 800 O O . TRP A 1 100 ? -2.033 29.922 16.109 1 97.06 100 TRP A O 1
ATOM 810 N N . ALA A 1 101 ? -1.204 29.422 14.094 1 96.88 101 ALA A N 1
ATOM 811 C CA . ALA A 1 101 ? -0.854 28.062 14.523 1 96.88 101 ALA A CA 1
ATOM 812 C C . ALA A 1 101 ? 0.171 28.094 15.648 1 96.88 101 ALA A C 1
ATOM 814 O O . ALA A 1 101 ? 1.17 28.812 15.57 1 96.88 101 ALA A O 1
ATOM 815 N N . ASN A 1 102 ? -0.096 27.344 16.672 1 96.44 102 ASN A N 1
ATOM 816 C CA . ASN A 1 102 ? 0.837 27.203 17.781 1 96.44 102 ASN A CA 1
ATOM 817 C C . ASN A 1 102 ? 1.876 26.125 17.516 1 96.44 102 ASN A C 1
ATOM 819 O O . ASN A 1 102 ? 3.072 26.328 17.719 1 96.44 102 ASN A O 1
ATOM 823 N N . THR A 1 103 ? 1.423 24.984 17.141 1 97.25 103 THR A N 1
ATOM 824 C CA . THR A 1 103 ? 2.322 23.891 16.781 1 97.25 103 THR A CA 1
ATOM 825 C C . THR A 1 103 ? 1.716 23.031 15.68 1 97.25 103 THR A C 1
ATOM 827 O O . THR A 1 103 ? 0.501 23.047 15.469 1 97.25 103 THR A O 1
ATOM 830 N N . LYS A 1 104 ? 2.58 22.438 14.992 1 98.12 104 LYS A N 1
ATOM 831 C CA . LYS A 1 104 ? 2.232 21.422 14 1 98.12 104 LYS A CA 1
ATOM 832 C C . LYS A 1 104 ? 2.834 20.062 14.375 1 98.12 104 LYS A C 1
ATOM 834 O O . LYS A 1 104 ? 3.973 20 14.836 1 98.12 104 LYS A O 1
ATOM 839 N N . VAL A 1 105 ? 2.045 19.031 14.195 1 98.56 105 VAL A N 1
ATOM 840 C CA . VAL A 1 105 ? 2.494 17.672 14.492 1 98.56 105 VAL A CA 1
ATOM 841 C C . VAL A 1 105 ? 2.531 16.859 13.203 1 98.56 105 VAL A C 1
ATOM 843 O O . VAL A 1 105 ? 1.534 16.766 12.484 1 98.56 105 VAL A O 1
ATOM 846 N N . TYR A 1 106 ? 3.695 16.328 12.938 1 98.69 106 TYR A N 1
ATOM 847 C CA . TYR A 1 106 ? 3.869 15.438 11.797 1 98.69 106 TYR A CA 1
ATOM 848 C C . TYR A 1 106 ? 4.223 14.023 12.25 1 98.69 106 TYR A C 1
ATOM 850 O O . TYR A 1 106 ? 4.879 13.844 13.273 1 98.69 106 TYR A O 1
ATOM 858 N N . ARG A 1 107 ? 3.764 13.086 11.477 1 98.62 107 ARG A N 1
ATOM 859 C CA . ARG A 1 107 ? 4.18 11.695 11.625 1 98.62 107 ARG A CA 1
ATOM 860 C C . ARG A 1 107 ? 4.758 11.156 10.32 1 98.62 107 ARG A C 1
ATOM 862 O O . ARG A 1 107 ? 4.238 11.445 9.242 1 98.62 107 ARG A O 1
ATOM 869 N N . TYR A 1 108 ? 5.781 10.477 10.438 1 98.81 108 TYR A N 1
ATOM 870 C CA . TYR A 1 108 ? 6.328 9.75 9.297 1 98.81 108 TYR A CA 1
ATOM 871 C C . TYR A 1 108 ? 6.355 8.25 9.555 1 98.81 108 TYR A C 1
ATOM 873 O O . TYR A 1 108 ? 6.785 7.809 10.625 1 98.81 108 TYR A O 1
ATOM 881 N N . TYR A 1 109 ? 5.914 7.508 8.562 1 98.56 109 TYR A N 1
ATOM 882 C CA . TYR A 1 109 ? 5.816 6.055 8.672 1 98.56 109 TYR A CA 1
ATOM 883 C C . TYR A 1 109 ? 6.805 5.367 7.734 1 98.56 109 TYR A C 1
ATOM 885 O O . TYR A 1 109 ? 6.852 5.676 6.539 1 98.56 109 TYR A O 1
ATOM 893 N N . LEU A 1 110 ? 7.621 4.492 8.242 1 97.06 110 LEU A N 1
ATOM 894 C CA . LEU A 1 110 ? 8.523 3.732 7.379 1 97.06 110 LEU A CA 1
ATOM 895 C C . LEU A 1 110 ? 8.805 2.355 7.969 1 97.06 110 LEU A C 1
ATOM 897 O O . LEU A 1 110 ? 8.742 2.17 9.188 1 97.06 110 LEU A O 1
ATOM 901 N N . PRO A 1 111 ? 9.109 1.371 7.145 1 95.12 111 PRO A N 1
ATOM 902 C CA . PRO A 1 111 ? 9.414 0.033 7.652 1 95.12 111 PRO A CA 1
ATOM 903 C C . PRO A 1 111 ? 10.633 0.02 8.578 1 95.12 111 PRO A C 1
ATOM 905 O O . PRO A 1 111 ? 11.586 0.772 8.367 1 95.12 111 PRO A O 1
ATOM 908 N N . SER A 1 112 ? 10.602 -0.874 9.5 1 95.06 112 SER A N 1
ATOM 909 C CA . SER A 1 112 ? 11.68 -0.971 10.477 1 95.06 112 SER A CA 1
ATOM 910 C C . SER A 1 112 ? 12.789 -1.892 9.992 1 95.06 112 SER A C 1
ATOM 912 O O . SER A 1 112 ? 13.828 -2.021 10.641 1 95.06 112 SER A O 1
ATOM 914 N N . LEU A 1 113 ? 12.555 -2.479 8.883 1 87.31 113 LEU A N 1
ATOM 915 C CA . LEU A 1 113 ? 13.5 -3.459 8.367 1 87.31 113 LEU A CA 1
ATOM 916 C C . LEU A 1 113 ? 14.898 -2.859 8.25 1 87.31 113 LEU A C 1
ATOM 918 O O . LEU A 1 113 ? 15.086 -1.831 7.594 1 87.31 113 LEU A O 1
ATOM 922 N N . GLY A 1 114 ? 15.875 -3.514 8.945 1 89.38 114 GLY A N 1
ATOM 923 C CA . GLY A 1 114 ? 17.266 -3.105 8.844 1 89.38 114 GLY A CA 1
ATOM 924 C C . GLY A 1 114 ? 17.594 -1.888 9.688 1 89.38 114 GLY A C 1
ATOM 925 O O . GLY A 1 114 ? 18.688 -1.313 9.555 1 89.38 114 GLY A O 1
ATOM 926 N N . MET A 1 115 ? 16.688 -1.468 10.523 1 95.06 115 MET A N 1
ATOM 927 C CA . MET A 1 115 ? 16.891 -0.244 11.297 1 95.06 115 MET A CA 1
ATOM 928 C C . MET A 1 115 ? 17.234 -0.566 12.742 1 95.06 115 MET A C 1
ATOM 930 O O . MET A 1 115 ? 16.672 -1.483 13.336 1 95.06 115 MET A O 1
ATOM 934 N N . ASN A 1 116 ? 18.25 0.071 13.242 1 97.25 116 ASN A N 1
ATOM 935 C CA . ASN A 1 116 ? 18.516 0.097 14.68 1 97.25 116 ASN A CA 1
ATOM 936 C C . ASN A 1 116 ? 17.688 1.169 15.375 1 97.25 116 ASN A C 1
ATOM 938 O O . ASN A 1 116 ? 18.109 2.324 15.461 1 97.25 116 ASN A O 1
ATOM 942 N N . ILE A 1 117 ? 16.594 0.775 15.961 1 97.19 117 ILE A N 1
ATOM 943 C CA . ILE A 1 117 ? 15.586 1.7 16.484 1 97.19 117 ILE A CA 1
ATOM 944 C C . ILE A 1 117 ? 16.156 2.463 17.672 1 97.19 117 ILE A C 1
ATOM 946 O O . ILE A 1 117 ? 15.875 3.648 17.859 1 97.19 117 ILE A O 1
ATOM 950 N N . LYS A 1 118 ? 16.891 1.812 18.516 1 97.38 118 LYS A N 1
ATOM 951 C CA . LYS A 1 118 ? 17.531 2.479 19.641 1 97.38 118 LYS A CA 1
ATOM 952 C C . LYS A 1 118 ? 18.438 3.615 19.172 1 97.38 118 LYS A C 1
ATOM 954 O O . LYS A 1 118 ? 18.359 4.727 19.703 1 97.38 118 LYS A O 1
ATOM 959 N N . LYS A 1 119 ? 19.234 3.303 18.219 1 98 119 LYS A N 1
ATOM 960 C CA . LYS A 1 119 ? 20.125 4.32 17.672 1 98 119 LYS A CA 1
ATOM 961 C C . LYS A 1 119 ? 19.328 5.457 17.031 1 98 119 LYS A C 1
ATOM 963 O O . LYS A 1 119 ? 19.703 6.625 17.141 1 98 119 LYS A O 1
ATOM 968 N N . MET A 1 120 ? 18.312 5.117 16.375 1 98.38 120 MET A N 1
ATOM 969 C CA . MET A 1 120 ? 17.438 6.121 15.766 1 9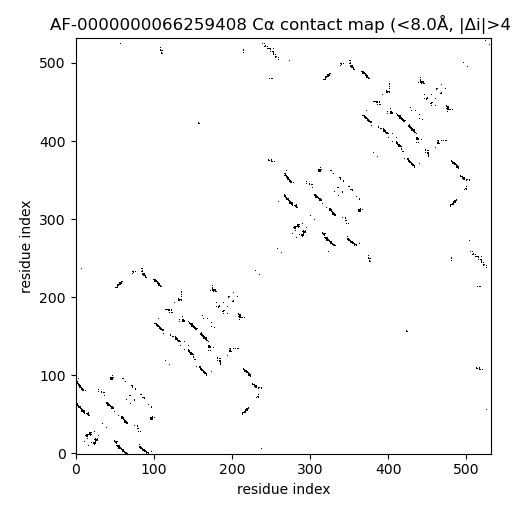8.38 120 MET A CA 1
ATOM 970 C C . MET A 1 120 ? 16.906 7.078 16.828 1 98.38 120 MET A C 1
ATOM 972 O O . MET A 1 120 ? 16.906 8.297 16.625 1 98.38 120 MET A O 1
ATOM 976 N N . LYS A 1 121 ? 16.438 6.535 17.922 1 98.38 121 LYS A N 1
ATOM 977 C CA . LYS A 1 121 ? 15.906 7.34 19.016 1 98.38 121 LYS A CA 1
ATOM 978 C C . LYS A 1 121 ? 16.969 8.258 19.594 1 98.38 121 LYS A C 1
ATOM 980 O O . LYS A 1 121 ? 16.719 9.438 19.844 1 98.38 121 LYS A O 1
ATOM 985 N N . GLU A 1 122 ? 18.109 7.727 19.75 1 98.06 122 GLU A N 1
ATOM 986 C CA . GLU A 1 122 ? 19.234 8.523 20.266 1 98.06 122 GLU A CA 1
ATOM 987 C C . GLU A 1 122 ? 19.547 9.688 19.328 1 98.06 122 GLU A C 1
ATOM 989 O O . GLU A 1 122 ? 19.688 10.828 19.781 1 98.06 122 GLU A O 1
ATOM 994 N N . CYS A 1 123 ? 19.609 9.391 18.078 1 98.56 123 CYS A N 1
ATOM 995 C CA . CYS A 1 123 ? 19.906 10.414 17.078 1 98.56 123 CYS A CA 1
ATOM 996 C C . CYS A 1 123 ? 18.797 11.461 17.031 1 98.56 123 CYS A C 1
ATOM 998 O O . CYS A 1 123 ? 19.062 12.633 16.766 1 98.56 123 CYS A O 1
ATOM 1000 N N . SER A 1 124 ? 17.578 11.023 17.25 1 98.69 124 SER A N 1
ATOM 1001 C CA . SER A 1 124 ? 16.438 11.93 17.141 1 98.69 124 SER A CA 1
ATOM 1002 C C . SER A 1 124 ? 16.5 13.039 18.188 1 98.69 124 SER A C 1
ATOM 1004 O O . SER A 1 124 ? 16.062 14.164 17.938 1 98.69 124 SER A O 1
ATOM 1006 N N . LEU A 1 125 ? 17.094 12.789 19.281 1 98.38 125 LEU A N 1
ATOM 1007 C CA . LEU A 1 125 ? 17.172 13.742 20.391 1 98.38 125 LEU A CA 1
ATOM 1008 C C . LEU A 1 125 ? 18.078 14.922 20.016 1 98.38 125 LEU A C 1
ATOM 1010 O O . LEU A 1 125 ? 17.953 16 20.594 1 98.38 125 LEU A O 1
ATOM 1014 N N . LEU A 1 126 ? 18.938 14.734 19.078 1 98.5 126 LEU A N 1
ATOM 1015 C CA . LEU A 1 126 ? 19.828 15.789 18.641 1 98.5 126 LEU A CA 1
ATOM 1016 C C . LEU A 1 126 ? 19.062 16.922 17.984 1 98.5 126 LEU A C 1
ATOM 1018 O O . LEU A 1 126 ? 19.547 18.062 17.922 1 98.5 126 LEU A O 1
ATOM 1022 N N . PHE A 1 127 ? 17.875 16.609 17.531 1 98.56 127 PHE A N 1
ATOM 1023 C CA . PHE A 1 127 ? 17.094 17.594 16.781 1 98.56 127 PHE A CA 1
ATOM 1024 C C . PHE A 1 127 ? 16.219 18.422 17.703 1 98.56 127 PHE A C 1
ATOM 1026 O O . PHE A 1 127 ? 15.656 19.438 17.281 1 98.56 127 PHE A O 1
ATOM 1033 N N . LEU A 1 128 ? 16.109 18.031 18.969 1 98.44 128 LEU A N 1
ATOM 1034 C CA . LEU A 1 128 ? 15.297 18.781 19.922 1 98.44 128 LEU A CA 1
ATOM 1035 C C . LEU A 1 128 ? 15.898 20.156 20.203 1 98.44 128 LEU A C 1
ATOM 1037 O O . LEU A 1 128 ? 17.125 20.281 20.359 1 98.44 128 LEU A O 1
ATOM 1041 N N . GLY A 1 129 ? 15.016 21.141 20.203 1 98.06 129 GLY A N 1
ATOM 1042 C CA . GLY A 1 129 ? 15.461 22.5 20.5 1 98.06 129 GLY A CA 1
ATOM 1043 C C . GLY A 1 129 ? 15.625 23.359 19.266 1 98.06 129 GLY A C 1
ATOM 1044 O O . GLY A 1 129 ? 15 23.094 18.234 1 98.06 129 GLY A O 1
ATOM 1045 N N . THR A 1 130 ? 16.328 24.469 19.453 1 98.12 130 THR A N 1
ATOM 1046 C CA . THR A 1 130 ? 16.5 25.453 18.391 1 98.12 130 THR A CA 1
ATOM 1047 C C . THR A 1 130 ? 17.812 25.219 17.641 1 98.12 130 THR A C 1
ATOM 1049 O O . THR A 1 130 ? 18.875 25.141 18.266 1 98.12 130 THR A O 1
ATOM 1052 N N . HIS A 1 131 ? 17.75 25.047 16.359 1 98.06 131 HIS A N 1
ATOM 1053 C CA . HIS A 1 131 ? 18.906 24.797 15.516 1 98.06 131 HIS A CA 1
ATOM 1054 C C . HIS A 1 131 ? 18.797 25.5 14.172 1 98.06 131 HIS A C 1
ATOM 1056 O O . HIS A 1 131 ? 17.75 26.094 13.867 1 98.06 131 HIS A O 1
ATOM 1062 N N . ASP A 1 132 ? 19.906 25.547 13.484 1 96.69 132 ASP A N 1
ATOM 1063 C CA . ASP A 1 132 ? 19.906 25.906 12.07 1 96.69 132 ASP A CA 1
ATOM 1064 C C . ASP A 1 132 ? 19.562 24.703 11.195 1 96.69 132 ASP A C 1
ATOM 1066 O O . ASP A 1 132 ? 20.375 23.781 11.062 1 96.69 132 ASP A O 1
ATOM 1070 N N . PHE A 1 133 ? 18.438 24.75 10.547 1 96.69 133 PHE A N 1
ATOM 1071 C CA . PHE A 1 133 ? 18 23.578 9.789 1 96.69 133 PHE A CA 1
ATOM 1072 C C . PHE A 1 133 ? 18.281 23.766 8.305 1 96.69 133 PHE A C 1
ATOM 1074 O O . PHE A 1 133 ? 17.656 23.125 7.461 1 96.69 133 PHE A O 1
ATOM 1081 N N . SER A 1 134 ? 19.219 24.594 7.938 1 94.69 134 SER A N 1
ATOM 1082 C CA . SER A 1 134 ? 19.594 24.828 6.547 1 94.69 134 SER A CA 1
ATOM 1083 C C . SER A 1 134 ? 20.047 23.547 5.867 1 94.69 134 SER A C 1
ATOM 1085 O O . SER A 1 134 ? 19.766 23.328 4.688 1 94.69 134 SER A O 1
ATOM 1087 N N . ALA A 1 135 ? 20.703 22.688 6.621 1 94.94 135 ALA A N 1
ATOM 1088 C CA . ALA A 1 135 ? 21.203 21.438 6.074 1 94.94 135 ALA A CA 1
ATOM 1089 C C . ALA A 1 135 ? 20.062 20.438 5.883 1 94.94 135 ALA A C 1
ATOM 1091 O O . ALA A 1 135 ? 20.219 19.438 5.18 1 94.94 135 ALA A O 1
ATOM 1092 N N . PHE A 1 136 ? 18.906 20.703 6.48 1 96.5 136 PHE A N 1
ATOM 1093 C CA . PHE A 1 136 ? 17.781 19.781 6.488 1 96.5 136 PHE A CA 1
ATOM 1094 C C . PHE A 1 136 ? 16.562 20.422 5.844 1 96.5 136 PHE A C 1
ATOM 1096 O O . PHE A 1 136 ? 15.43 20.156 6.258 1 96.5 136 PHE A O 1
ATOM 1103 N N . SER A 1 137 ? 16.75 21.25 4.918 1 95.06 137 SER A N 1
ATOM 1104 C CA . SER A 1 137 ? 15.625 21.891 4.25 1 95.06 137 SER A CA 1
ATOM 1105 C C . SER A 1 137 ? 16 22.328 2.832 1 95.06 137 SER A C 1
ATOM 1107 O O . SER A 1 137 ? 17.172 22.344 2.471 1 95.06 137 SER A O 1
ATOM 1109 N N . ARG A 1 138 ? 15.016 22.453 2.053 1 90.75 138 ARG A N 1
ATOM 1110 C CA . ARG A 1 138 ? 15.203 23.172 0.8 1 90.75 138 ARG A CA 1
ATOM 1111 C C . ARG A 1 138 ? 15.188 24.688 1.031 1 90.75 138 ARG A C 1
ATOM 1113 O O . ARG A 1 138 ? 14.156 25.25 1.412 1 90.75 138 ARG A O 1
ATOM 1120 N N . VAL A 1 139 ? 16.328 25.297 1.025 1 76.44 139 VAL A N 1
ATOM 1121 C CA . VAL A 1 139 ? 16.469 26.703 1.396 1 76.44 139 VAL A CA 1
ATOM 1122 C C . VAL A 1 139 ? 15.867 27.578 0.303 1 76.44 139 VAL A C 1
ATOM 1124 O O . VAL A 1 139 ? 16.234 27.453 -0.87 1 76.44 139 VAL A O 1
ATOM 1127 N N . ASP A 1 140 ? 14.961 28.312 0.804 1 78.31 140 ASP A N 1
ATOM 1128 C CA . ASP A 1 140 ? 14.273 29.203 -0.132 1 78.31 140 ASP A CA 1
ATOM 1129 C C . ASP A 1 140 ? 14.328 30.656 0.342 1 78.31 140 ASP A C 1
ATOM 1131 O O . ASP A 1 140 ? 13.375 31.406 0.146 1 78.31 140 ASP A O 1
ATOM 1135 N N . GLY A 1 141 ? 15.375 31.062 1.029 1 78.5 141 GLY A N 1
ATOM 1136 C CA . GLY A 1 141 ? 15.555 32.438 1.432 1 78.5 141 GLY A CA 1
ATOM 1137 C C . GLY A 1 141 ? 15.031 32.719 2.826 1 78.5 141 GLY A C 1
ATOM 1138 O O . GLY A 1 141 ? 15.266 33.812 3.371 1 78.5 141 GLY A O 1
ATOM 1139 N N . ARG A 1 142 ? 14.359 31.828 3.422 1 80.81 142 ARG A N 1
ATOM 1140 C CA . ARG A 1 142 ? 13.805 32.031 4.758 1 80.81 142 ARG A CA 1
ATOM 1141 C C . ARG A 1 142 ? 14.867 31.812 5.828 1 80.81 142 ARG A C 1
ATOM 1143 O O . ARG A 1 142 ? 15.914 31.219 5.562 1 80.81 142 ARG A O 1
ATOM 1150 N N . ASP A 1 143 ? 14.43 32.375 6.996 1 90.06 143 ASP A N 1
ATOM 1151 C CA . ASP A 1 143 ? 15.219 32.031 8.18 1 90.06 143 ASP A CA 1
ATOM 1152 C C . ASP A 1 143 ? 15.211 30.531 8.445 1 90.06 143 ASP A C 1
ATOM 1154 O O . ASP A 1 143 ? 14.156 29.891 8.398 1 90.06 143 ASP A O 1
ATOM 1158 N N . THR A 1 144 ? 16.359 30.047 8.68 1 94.38 144 THR A N 1
ATOM 1159 C CA . THR A 1 144 ? 16.469 28.594 8.75 1 94.38 144 THR A CA 1
ATOM 1160 C C . THR A 1 144 ? 16.547 28.125 10.203 1 94.38 144 THR A C 1
ATOM 1162 O O . THR A 1 144 ? 16.703 26.922 10.469 1 94.38 144 THR A O 1
ATOM 1165 N N . ILE A 1 145 ? 16.5 29.094 11.086 1 96.5 145 ILE A N 1
ATOM 1166 C CA . ILE A 1 145 ? 16.469 28.75 12.5 1 96.5 145 ILE A CA 1
ATOM 1167 C C . ILE A 1 145 ? 15.047 28.344 12.891 1 96.5 145 ILE A C 1
ATOM 1169 O O . ILE A 1 145 ? 14.102 29.109 12.695 1 96.5 145 ILE A O 1
ATOM 1173 N N . ARG A 1 146 ? 14.883 27.141 13.305 1 96.75 146 ARG A N 1
ATOM 1174 C CA . ARG A 1 146 ? 13.602 26.625 13.773 1 96.75 146 ARG A CA 1
ATOM 1175 C C . ARG A 1 146 ? 13.766 25.859 15.078 1 96.75 146 ARG A C 1
ATOM 1177 O O . ARG A 1 146 ? 14.883 25.531 15.469 1 96.75 146 ARG A O 1
ATOM 1184 N N . SER A 1 147 ? 12.633 25.609 15.711 1 97.44 147 SER A N 1
ATOM 1185 C CA . SER A 1 147 ? 12.641 24.859 16.953 1 97.44 147 SER A CA 1
ATOM 1186 C C . SER A 1 147 ? 11.734 23.641 16.875 1 97.44 147 SER A C 1
ATOM 1188 O O . SER A 1 147 ? 10.609 23.719 16.391 1 97.44 147 SER A O 1
ATOM 1190 N N . ILE A 1 148 ? 12.242 22.531 17.297 1 98.31 148 ILE A N 1
ATOM 1191 C CA . ILE A 1 148 ? 11.469 21.312 17.469 1 98.31 148 ILE A CA 1
ATOM 1192 C C . ILE A 1 148 ? 11.188 21.078 18.953 1 98.31 148 ILE A C 1
ATOM 1194 O O . ILE A 1 148 ? 12.117 21.016 19.75 1 98.31 148 ILE A O 1
ATOM 1198 N N . ASP A 1 149 ? 9.961 20.906 19.234 1 98.38 149 ASP A N 1
ATOM 1199 C CA . ASP A 1 149 ? 9.539 20.844 20.641 1 98.38 149 ASP A CA 1
ATOM 1200 C C . ASP A 1 149 ? 9.469 19.406 21.125 1 98.38 149 ASP A C 1
ATOM 1202 O O . ASP A 1 149 ? 9.641 19.141 22.312 1 98.38 149 ASP A O 1
ATOM 1206 N N . ARG A 1 150 ? 9.141 18.516 20.281 1 98.56 150 ARG A N 1
ATOM 1207 C CA . ARG A 1 150 ? 8.953 17.109 20.656 1 98.56 150 ARG A CA 1
ATOM 1208 C C . ARG A 1 150 ? 9.266 16.188 19.484 1 98.56 150 ARG A C 1
ATOM 1210 O O . ARG A 1 150 ? 8.914 16.484 18.344 1 98.56 150 ARG A O 1
ATOM 1217 N N . ILE A 1 151 ? 9.93 15.156 19.766 1 98.5 151 ILE A N 1
ATOM 1218 C CA . ILE A 1 151 ? 10.156 14.078 18.797 1 98.5 151 ILE A CA 1
ATOM 1219 C C . ILE A 1 151 ? 10.008 12.727 19.484 1 98.5 151 ILE A C 1
ATOM 1221 O O . ILE A 1 151 ? 10.648 12.469 20.516 1 98.5 151 ILE A O 1
ATOM 1225 N N . GLU A 1 152 ? 9.164 11.938 19.016 1 98.38 152 GLU A N 1
ATOM 1226 C CA . GLU A 1 152 ? 8.922 10.602 19.547 1 98.38 152 GLU A CA 1
ATOM 1227 C C . GLU A 1 152 ? 9.016 9.547 18.438 1 98.38 152 GLU A C 1
ATOM 1229 O O . GLU A 1 152 ? 8.555 9.773 17.312 1 98.38 152 GLU A O 1
ATOM 1234 N N . ILE A 1 153 ? 9.641 8.453 18.781 1 98.44 153 ILE A N 1
ATOM 1235 C CA . ILE A 1 153 ? 9.773 7.336 17.844 1 98.44 153 ILE A CA 1
ATOM 1236 C C . ILE A 1 153 ? 9.266 6.055 18.5 1 98.44 153 ILE A C 1
ATOM 1238 O O . ILE A 1 153 ? 9.641 5.734 19.625 1 98.44 153 ILE A O 1
ATOM 1242 N N . TRP A 1 154 ? 8.414 5.406 17.859 1 97.44 154 TRP A N 1
ATOM 1243 C CA . TRP A 1 154 ? 7.965 4.109 18.344 1 97.44 154 TRP A CA 1
ATOM 1244 C C . TRP A 1 154 ? 7.738 3.141 17.203 1 97.44 154 TRP A C 1
ATOM 1246 O O . TRP A 1 154 ? 7.695 3.551 16.031 1 97.44 154 TRP A O 1
ATOM 1256 N N . GLU A 1 155 ? 7.727 1.89 17.594 1 94.38 155 GLU A N 1
ATOM 1257 C CA . GLU A 1 155 ? 7.516 0.839 16.594 1 94.38 155 GLU A CA 1
ATOM 1258 C C . GLU A 1 155 ? 6.137 0.206 16.75 1 94.38 155 GLU A C 1
ATOM 1260 O O . GLU A 1 155 ? 5.66 0.003 17.875 1 94.38 155 GLU A O 1
ATOM 1265 N N . LYS A 1 156 ? 5.504 0.067 15.625 1 88.88 156 LYS A N 1
ATOM 1266 C CA . LYS A 1 156 ? 4.273 -0.711 15.523 1 88.88 156 LYS A CA 1
ATOM 1267 C C . LYS A 1 156 ? 4.402 -1.8 14.461 1 88.88 156 LYS A C 1
ATOM 1269 O O . LYS A 1 156 ? 4.352 -1.516 13.266 1 88.88 156 LYS A O 1
ATOM 1274 N N . CYS A 1 157 ? 4.461 -3.09 14.961 1 86.88 157 CYS A N 1
ATOM 1275 C CA . CYS A 1 157 ? 4.723 -4.211 14.062 1 86.88 157 CYS A CA 1
ATOM 1276 C C . CYS A 1 157 ? 6.008 -3.986 13.273 1 86.88 157 CYS A C 1
ATOM 1278 O O . CYS A 1 157 ? 7.09 -3.877 13.852 1 86.88 157 CYS A O 1
ATOM 1280 N N . ASN A 1 158 ? 6.047 -3.861 12.023 1 89 158 ASN A N 1
ATOM 1281 C CA . ASN A 1 158 ? 7.254 -3.746 11.211 1 89 158 ASN A CA 1
ATOM 1282 C C . ASN A 1 158 ? 7.395 -2.35 10.617 1 89 158 ASN A C 1
ATOM 1284 O O . ASN A 1 158 ? 8.039 -2.178 9.578 1 89 158 ASN A O 1
ATOM 1288 N N . VAL A 1 159 ? 6.805 -1.399 11.422 1 96.12 159 VAL A N 1
ATOM 1289 C CA . VAL A 1 159 ? 6.863 -0.015 10.961 1 96.12 159 VAL A CA 1
ATOM 1290 C C . VAL A 1 159 ? 7.312 0.89 12.109 1 96.12 159 VAL A C 1
ATOM 1292 O O . VAL A 1 159 ? 6.891 0.708 13.25 1 96.12 159 VAL A O 1
ATOM 1295 N N . VAL A 1 160 ? 8.18 1.768 11.82 1 97.75 160 VAL A N 1
ATOM 1296 C CA . VAL A 1 160 ? 8.594 2.797 12.766 1 97.75 160 VAL A CA 1
ATOM 1297 C C . VAL A 1 160 ? 7.863 4.102 12.469 1 97.75 160 VAL A C 1
ATOM 1299 O O . VAL A 1 160 ? 7.715 4.488 11.305 1 97.75 160 VAL A O 1
ATOM 1302 N N . VAL A 1 161 ? 7.371 4.699 13.516 1 98.44 161 VAL A N 1
ATOM 1303 C CA . VAL A 1 161 ? 6.711 5.996 13.398 1 98.44 161 VAL A CA 1
ATOM 1304 C C . VAL A 1 161 ? 7.566 7.074 14.062 1 98.44 161 VAL A C 1
ATOM 1306 O O . VAL A 1 161 ? 8 6.918 15.203 1 98.44 161 VAL A O 1
ATOM 1309 N N . VAL A 1 162 ? 7.867 8.07 13.312 1 98.75 162 VAL A N 1
ATOM 1310 C CA . VAL A 1 162 ? 8.539 9.258 13.828 1 98.75 162 VAL A CA 1
ATOM 1311 C C . VAL A 1 162 ? 7.543 10.406 13.953 1 98.75 162 VAL A C 1
ATOM 1313 O O . VAL A 1 162 ? 7.004 10.883 12.945 1 98.75 162 VAL A O 1
ATOM 1316 N N . GLU A 1 163 ? 7.289 10.82 15.141 1 98.75 163 GLU A N 1
ATOM 1317 C CA . GLU A 1 163 ? 6.422 11.977 15.367 1 98.75 163 GLU A CA 1
ATOM 1318 C C . GLU A 1 163 ? 7.23 13.211 15.758 1 98.75 163 GLU A C 1
ATOM 1320 O O . GLU A 1 163 ? 8.055 13.148 16.672 1 98.75 163 GLU A O 1
ATOM 1325 N N . ILE A 1 164 ? 7.004 14.281 15.055 1 98.75 164 ILE A N 1
ATOM 1326 C CA . ILE A 1 164 ? 7.738 15.523 15.281 1 98.75 164 ILE A CA 1
ATOM 1327 C C . ILE A 1 164 ? 6.754 16.672 15.469 1 98.75 164 ILE A C 1
ATOM 1329 O O . ILE A 1 164 ? 5.789 16.812 14.703 1 98.75 164 ILE A O 1
ATOM 1333 N N . GLU A 1 165 ? 6.984 17.406 16.5 1 98.69 165 GLU A N 1
ATOM 1334 C CA . GLU A 1 165 ? 6.145 18.562 16.797 1 98.69 165 GLU A CA 1
ATOM 1335 C C . GLU A 1 165 ? 6.98 19.844 16.906 1 98.69 165 GLU A C 1
ATOM 1337 O O . GLU A 1 165 ? 8.055 19.844 17.5 1 98.69 165 GLU A O 1
ATOM 1342 N N . GLY A 1 166 ? 6.535 20.875 16.281 1 97.69 166 GLY A N 1
ATOM 1343 C CA . GLY A 1 166 ? 7.172 22.172 16.297 1 97.69 166 GLY A CA 1
ATOM 1344 C C . GLY A 1 166 ? 6.277 23.281 15.789 1 97.69 166 GLY A C 1
ATOM 1345 O O . GLY A 1 166 ? 5.191 23.016 15.266 1 97.69 166 GLY A O 1
ATOM 1346 N N . LYS A 1 167 ? 6.754 24.469 15.914 1 93.06 167 LYS A N 1
ATOM 1347 C CA . LYS A 1 167 ? 5.949 25.625 15.539 1 93.06 167 LYS A CA 1
ATOM 1348 C C . LYS A 1 167 ? 5.832 25.75 14.016 1 93.06 167 LYS A C 1
ATOM 1350 O O . LYS A 1 167 ? 4.762 26.062 13.492 1 93.06 167 LYS A O 1
ATOM 1355 N N . SER A 1 168 ? 6.938 25.641 13.406 1 94.38 168 SER A N 1
ATOM 1356 C CA . SER A 1 168 ? 6.973 25.734 11.945 1 94.38 168 SER A CA 1
ATOM 1357 C C . SER A 1 168 ? 8.102 24.891 11.367 1 94.38 168 SER A C 1
ATOM 1359 O O . SER A 1 168 ? 9.086 24.594 12.055 1 94.38 168 SER A O 1
ATOM 1361 N N . PHE A 1 169 ? 7.891 24.484 10.227 1 96.38 169 PHE A N 1
ATOM 1362 C CA . PHE A 1 169 ? 8.875 23.672 9.523 1 96.38 169 PHE A CA 1
ATOM 1363 C C . PHE A 1 169 ? 9.219 24.266 8.172 1 96.38 169 PHE A C 1
ATOM 1365 O O . PHE A 1 169 ? 8.352 24.828 7.492 1 96.38 169 PHE A O 1
ATOM 1372 N N . LEU A 1 170 ? 10.453 24.125 7.797 1 95.81 170 LEU A N 1
ATOM 1373 C CA . LEU A 1 170 ? 10.891 24.531 6.465 1 95.81 170 LEU A CA 1
ATOM 1374 C C . LEU A 1 170 ? 10.5 23.484 5.422 1 95.81 170 LEU A C 1
ATOM 1376 O O . LEU A 1 170 ? 10.078 22.391 5.773 1 95.81 170 LEU A O 1
ATOM 1380 N N . TRP A 1 171 ? 10.617 23.938 4.121 1 95.38 171 TRP A N 1
ATOM 1381 C CA . TRP A 1 171 ? 10.32 23.031 3.014 1 95.38 171 TRP A CA 1
ATOM 1382 C C . TRP A 1 171 ? 11.195 21.781 3.08 1 95.38 171 TRP A C 1
ATOM 1384 O O . TRP A 1 171 ? 12.422 21.875 3.111 1 95.38 171 TRP A O 1
ATOM 1394 N N . GLU A 1 172 ? 10.57 20.578 3.135 1 96.88 172 GLU A N 1
ATOM 1395 C CA . GLU A 1 172 ? 11.203 19.266 3.129 1 96.88 172 GLU A CA 1
ATOM 1396 C C . GLU A 1 172 ? 11.898 18.984 4.457 1 96.88 172 GLU A C 1
ATOM 1398 O O . GLU A 1 172 ? 12.578 17.969 4.605 1 96.88 172 GLU A O 1
ATOM 1403 N N . MET A 1 173 ? 11.711 19.797 5.43 1 97.56 173 MET A N 1
ATOM 1404 C CA . MET A 1 173 ? 12.477 19.703 6.672 1 97.56 173 MET A CA 1
ATOM 1405 C C . MET A 1 173 ? 12.219 18.375 7.375 1 97.56 173 MET A C 1
ATOM 1407 O O . MET A 1 173 ? 13.156 17.625 7.66 1 97.56 173 MET A O 1
ATOM 1411 N N . VAL A 1 174 ? 10.961 18 7.59 1 98.5 174 VAL A N 1
ATOM 1412 C CA . VAL A 1 174 ? 10.617 16.766 8.305 1 98.5 174 VAL A CA 1
ATOM 1413 C C . VAL A 1 174 ? 11.156 15.562 7.543 1 98.5 174 VAL A C 1
ATOM 1415 O O . VAL A 1 174 ? 11.75 14.656 8.141 1 98.5 174 VAL A O 1
ATOM 1418 N N . ARG A 1 175 ? 11.008 15.594 6.246 1 98.56 175 ARG A N 1
ATOM 1419 C CA . ARG A 1 175 ? 11.414 14.461 5.418 1 98.56 175 ARG A CA 1
ATOM 1420 C C . ARG A 1 175 ? 12.93 14.305 5.402 1 98.56 175 ARG A C 1
ATOM 1422 O O . ARG A 1 175 ? 13.445 13.188 5.34 1 98.56 175 ARG A O 1
ATOM 1429 N N . ARG A 1 176 ? 13.633 15.375 5.457 1 98.19 176 ARG A N 1
ATOM 1430 C CA . ARG A 1 176 ? 15.094 15.297 5.488 1 98.19 176 ARG A CA 1
ATOM 1431 C C . ARG A 1 176 ? 15.586 14.867 6.863 1 98.19 176 ARG A C 1
ATOM 1433 O O . ARG A 1 176 ? 16.578 14.148 6.973 1 98.19 176 ARG A O 1
ATOM 1440 N N . ILE A 1 177 ? 14.891 15.305 7.879 1 98.56 177 ILE A N 1
ATOM 1441 C CA . ILE A 1 177 ? 15.211 14.836 9.219 1 98.56 177 ILE A CA 1
ATOM 1442 C C . ILE A 1 177 ? 15.023 13.32 9.289 1 98.56 177 ILE A C 1
ATOM 1444 O O . ILE A 1 177 ? 15.883 12.602 9.805 1 98.56 177 ILE A O 1
ATOM 1448 N N . VAL A 1 178 ? 13.992 12.82 8.734 1 98.69 178 VAL A N 1
ATOM 1449 C CA . VAL A 1 178 ? 13.695 11.398 8.734 1 98.69 178 VAL A CA 1
ATOM 1450 C C . VAL A 1 178 ? 14.789 10.641 7.984 1 98.69 178 VAL A C 1
ATOM 1452 O O . VAL A 1 178 ? 15.266 9.602 8.453 1 98.69 178 VAL A O 1
ATOM 1455 N N . SER A 1 179 ? 15.172 11.18 6.844 1 98.25 179 SER A N 1
ATOM 1456 C CA . SER A 1 179 ? 16.266 10.555 6.098 1 98.25 179 SER A CA 1
ATOM 1457 C C . SER A 1 179 ? 17.531 10.477 6.93 1 98.25 179 SER A C 1
ATOM 1459 O O . SER A 1 179 ? 18.234 9.461 6.918 1 98.25 179 SER A O 1
ATOM 1461 N N . ALA A 1 180 ? 17.828 11.547 7.625 1 98.31 180 ALA A N 1
ATOM 1462 C CA . ALA A 1 180 ? 19.016 11.562 8.484 1 98.31 180 ALA A CA 1
ATOM 1463 C C . ALA A 1 180 ? 18.922 10.508 9.578 1 98.31 180 ALA A C 1
ATOM 1465 O O . ALA A 1 180 ? 19.891 9.82 9.875 1 98.31 180 ALA A O 1
ATOM 1466 N N . LEU A 1 181 ? 17.766 10.391 10.141 1 98.56 181 LEU A N 1
ATOM 1467 C CA . LEU A 1 181 ? 17.547 9.414 11.195 1 98.56 181 LEU A CA 1
ATOM 1468 C C . LEU A 1 181 ? 17.719 7.996 10.664 1 98.56 181 LEU A C 1
ATOM 1470 O O . LEU A 1 181 ? 18.266 7.133 11.352 1 98.56 181 LEU A O 1
ATOM 1474 N N . VAL A 1 182 ? 17.219 7.723 9.469 1 98.12 182 VAL A N 1
ATOM 1475 C CA . VAL A 1 182 ? 17.359 6.414 8.844 1 98.12 182 VAL A CA 1
ATOM 1476 C C . VAL A 1 182 ? 18.844 6.098 8.648 1 98.12 182 VAL A C 1
ATOM 1478 O O . VAL A 1 182 ? 19.312 5.031 9.047 1 98.12 182 VAL A O 1
ATOM 1481 N N . LEU A 1 183 ? 19.547 7.027 8.094 1 97.75 183 LEU A N 1
ATOM 1482 C CA . LEU A 1 183 ? 20.969 6.832 7.84 1 97.75 183 LEU A CA 1
ATOM 1483 C C . LEU A 1 183 ? 21.734 6.633 9.148 1 97.75 183 LEU A C 1
ATOM 1485 O O . LEU A 1 183 ? 22.656 5.809 9.219 1 97.75 183 LEU A O 1
ATOM 1489 N N . CYS A 1 184 ? 21.328 7.371 10.117 1 98.06 184 CYS A N 1
ATOM 1490 C CA . CYS A 1 184 ? 21.969 7.234 11.422 1 98.06 184 CYS A CA 1
ATOM 1491 C C . CYS A 1 184 ? 21.703 5.855 12.016 1 98.06 184 CYS A C 1
ATOM 1493 O O . CYS A 1 184 ? 22.625 5.215 12.531 1 98.06 184 CYS A O 1
ATOM 1495 N N . SER A 1 185 ? 20.5 5.414 11.961 1 97.94 185 SER A N 1
ATOM 1496 C CA . SER A 1 185 ? 20.125 4.109 12.5 1 97.94 185 SER A CA 1
ATOM 1497 C C . SER A 1 185 ? 20.906 2.986 11.82 1 97.94 185 SER A C 1
ATOM 1499 O O . SER A 1 185 ? 21.109 1.92 12.406 1 97.94 185 SER A O 1
ATOM 1501 N N . GLN A 1 186 ? 21.328 3.252 10.617 1 96.62 186 GLN A N 1
ATOM 1502 C CA . GLN A 1 186 ? 22.047 2.25 9.828 1 96.62 186 GLN A CA 1
ATOM 1503 C C . GLN A 1 186 ? 23.547 2.398 9.977 1 96.62 186 GLN A C 1
ATOM 1505 O O . GLN A 1 186 ? 24.312 1.645 9.375 1 96.62 186 GLN A O 1
ATOM 1510 N N . GLY A 1 187 ? 23.984 3.371 10.672 1 96.5 187 GLY A N 1
ATOM 1511 C CA . GLY A 1 187 ? 25.406 3.594 10.922 1 96.5 187 GLY A CA 1
ATOM 1512 C C . GLY A 1 187 ? 26.109 4.328 9.797 1 96.5 187 GLY A C 1
ATOM 1513 O O . GLY A 1 187 ? 27.328 4.406 9.773 1 96.5 187 GLY A O 1
ATOM 1514 N N . VAL A 1 188 ? 25.391 4.84 8.914 1 96.25 188 VAL A N 1
ATOM 1515 C CA . VAL A 1 188 ? 25.922 5.496 7.73 1 96.25 188 VAL A CA 1
ATOM 1516 C C . VAL A 1 188 ? 26.203 6.965 8.039 1 96.25 188 VAL A C 1
ATOM 1518 O O . VAL A 1 188 ? 27.141 7.559 7.488 1 96.25 188 VAL A O 1
ATOM 1521 N N . LEU A 1 189 ? 25.406 7.602 8.906 1 96.5 189 LEU A N 1
ATOM 1522 C CA . LEU A 1 189 ? 25.547 8.992 9.312 1 96.5 189 LEU A CA 1
ATOM 1523 C C . LEU A 1 189 ? 25.828 9.102 10.805 1 96.5 189 LEU A C 1
ATOM 1525 O O . LEU A 1 189 ? 25.016 8.688 11.633 1 96.5 189 LEU A O 1
ATOM 1529 N N . ALA A 1 190 ? 26.938 9.664 11.117 1 96.56 190 ALA A N 1
ATOM 1530 C CA . ALA A 1 190 ? 27.359 9.758 12.516 1 96.56 190 ALA A CA 1
ATOM 1531 C C . ALA A 1 190 ? 26.609 10.883 13.234 1 96.56 190 ALA A C 1
ATOM 1533 O O . ALA A 1 190 ? 26.25 11.883 12.617 1 96.56 190 ALA A O 1
ATOM 1534 N N . GLU A 1 191 ? 26.453 10.695 14.57 1 97.56 191 GLU A N 1
ATOM 1535 C CA . GLU A 1 191 ? 25.797 11.703 15.398 1 97.56 191 GLU A CA 1
ATOM 1536 C C . GLU A 1 191 ? 26.547 13.031 15.344 1 97.56 191 GLU A C 1
ATOM 1538 O O . GLU A 1 191 ? 25.922 14.094 15.297 1 97.56 191 GLU A O 1
ATOM 1543 N N . GLU A 1 192 ? 27.812 12.945 15.32 1 97.31 192 GLU A N 1
ATOM 1544 C CA . GLU A 1 192 ? 28.641 14.141 15.289 1 97.31 192 GLU A CA 1
ATOM 1545 C C . GLU A 1 192 ? 28.375 14.961 14.023 1 97.31 192 GLU A C 1
ATOM 1547 O O . GLU A 1 192 ? 28.359 16.188 14.062 1 97.31 192 GLU A O 1
ATOM 1552 N N . ARG A 1 193 ? 28.219 14.227 12.992 1 96.5 193 ARG A N 1
ATOM 1553 C CA . ARG A 1 193 ? 27.953 14.898 11.727 1 96.5 193 ARG A CA 1
ATOM 1554 C C . ARG A 1 193 ? 26.594 15.602 11.758 1 96.5 193 ARG A C 1
ATOM 1556 O O . ARG A 1 193 ? 26.453 16.703 11.227 1 96.5 193 ARG A O 1
ATOM 1563 N N . ILE A 1 194 ? 25.641 14.992 12.375 1 97.44 194 ILE A N 1
ATOM 1564 C CA . ILE A 1 194 ? 24.312 15.594 12.516 1 97.44 194 ILE A CA 1
ATOM 1565 C C . ILE A 1 194 ? 24.422 16.891 13.312 1 97.44 194 ILE A C 1
ATOM 1567 O O . ILE A 1 194 ? 23.844 17.922 12.93 1 97.44 194 ILE A O 1
ATOM 1571 N N . VAL A 1 195 ? 25.172 16.875 14.32 1 97.75 195 VAL A N 1
ATOM 1572 C CA . VAL A 1 195 ? 25.375 18.047 15.164 1 97.75 195 VAL A CA 1
ATOM 1573 C C . VAL A 1 195 ? 26.031 19.156 14.352 1 97.75 195 VAL A C 1
ATOM 1575 O O . VAL A 1 195 ? 25.609 20.312 14.422 1 97.75 195 VAL A O 1
ATOM 1578 N N . GLU A 1 196 ? 26.984 18.781 13.578 1 97.06 196 GLU A N 1
ATOM 1579 C CA . GLU A 1 196 ? 27.641 19.766 12.711 1 97.06 196 GLU A CA 1
ATOM 1580 C C . GLU A 1 196 ? 26.656 20.391 11.734 1 97.06 196 GLU A C 1
ATOM 1582 O O . GLU A 1 196 ? 26.641 21.609 11.555 1 97.06 196 GLU A O 1
ATOM 1587 N N . MET A 1 197 ? 25.906 19.594 11.188 1 96.56 197 MET A N 1
ATOM 1588 C CA . MET A 1 197 ? 24.906 20.047 10.219 1 96.56 197 MET A CA 1
ATOM 1589 C C . MET A 1 197 ? 23.906 21 10.875 1 96.56 197 MET A C 1
ATOM 1591 O O . MET A 1 197 ? 23.516 22 10.273 1 96.56 197 MET A O 1
ATOM 1595 N N . LEU A 1 198 ? 23.547 20.719 12.125 1 97.19 198 LEU A N 1
ATOM 1596 C CA . LEU A 1 198 ? 22.578 21.531 12.867 1 97.19 198 LEU A CA 1
ATOM 1597 C C . LEU A 1 198 ? 23.203 22.875 13.273 1 97.19 198 LEU A C 1
ATOM 1599 O O . LEU A 1 198 ? 22.484 23.797 13.68 1 97.19 198 LEU A O 1
ATOM 1603 N N . ASN A 1 199 ? 24.531 22.922 13.102 1 95.88 199 ASN A N 1
ATOM 1604 C CA . ASN A 1 199 ? 25.25 24.156 13.375 1 95.88 199 ASN A CA 1
ATOM 1605 C C . ASN A 1 199 ? 25.641 24.875 12.086 1 95.88 199 ASN A C 1
ATOM 1607 O O . ASN A 1 199 ? 26.438 25.812 12.109 1 95.88 199 ASN A O 1
ATOM 1611 N N . GLY A 1 200 ? 25.141 24.359 11.062 1 91.81 200 GLY A N 1
ATOM 1612 C CA . GLY A 1 200 ? 25.328 25.031 9.789 1 91.81 200 GLY A CA 1
ATOM 1613 C C . GLY A 1 200 ? 26.594 24.609 9.07 1 91.81 200 GLY A C 1
ATOM 1614 O O . GLY A 1 200 ? 26.969 25.203 8.062 1 91.81 200 GLY A O 1
ATOM 1615 N N . LYS A 1 201 ? 27.281 23.625 9.57 1 92.56 201 LYS A N 1
ATOM 1616 C CA . LYS A 1 201 ? 28.531 23.156 8.969 1 92.56 201 LYS A CA 1
ATOM 1617 C C . LYS A 1 201 ? 28.281 21.969 8.055 1 92.56 201 LYS A C 1
ATOM 1619 O O . LYS A 1 201 ? 28.297 20.812 8.5 1 92.56 201 LYS A O 1
ATOM 1624 N N . PHE A 1 202 ? 28.141 22.266 6.809 1 88.19 202 PHE A N 1
ATOM 1625 C CA . PHE A 1 202 ? 27.891 21.188 5.844 1 88.19 202 PHE A CA 1
ATOM 1626 C C . PHE A 1 202 ? 28.188 21.672 4.426 1 88.19 202 PHE A C 1
ATOM 1628 O O . PHE A 1 202 ? 28.344 22.875 4.188 1 88.19 202 PHE A O 1
ATOM 1635 N N . GLU A 1 203 ? 28.438 20.719 3.564 1 86.56 203 GLU A N 1
ATOM 1636 C CA . GLU A 1 203 ? 28.531 21 2.137 1 86.56 203 GLU A CA 1
ATOM 1637 C C . GLU A 1 203 ? 27.156 21 1.476 1 86.56 203 GLU A C 1
ATOM 1639 O O . GLU A 1 203 ? 26.438 20 1.548 1 86.56 203 GLU A O 1
ATOM 1644 N N . LYS A 1 204 ? 26.859 22.031 0.771 1 79.38 204 LYS A N 1
ATOM 1645 C CA . LYS A 1 204 ? 25.531 22.203 0.187 1 79.38 204 LYS A CA 1
ATOM 1646 C C . LYS A 1 204 ? 25.188 21.047 -0.754 1 79.38 204 LYS A C 1
ATOM 1648 O O . LYS A 1 204 ? 24.016 20.656 -0.86 1 79.38 204 LYS A O 1
ATOM 1653 N N . SER A 1 205 ? 26.188 20.5 -1.354 1 78.56 205 SER A N 1
ATOM 1654 C CA . SER A 1 205 ? 26 19.422 -2.32 1 78.56 205 SER A CA 1
ATOM 1655 C C . SER A 1 205 ? 25.781 18.094 -1.62 1 78.56 205 SER A C 1
ATOM 1657 O O . SER A 1 205 ? 25.375 17.109 -2.25 1 78.56 205 SER A O 1
ATOM 1659 N N . ARG A 1 206 ? 25.859 18.094 -0.369 1 78.25 206 ARG A N 1
ATOM 1660 C CA . ARG A 1 206 ? 25.828 16.812 0.34 1 78.25 206 ARG A CA 1
ATOM 1661 C C . ARG A 1 206 ? 24.703 16.797 1.375 1 78.25 206 ARG A C 1
ATOM 1663 O O . ARG A 1 206 ? 24.828 16.156 2.424 1 78.25 206 ARG A O 1
ATOM 1670 N N . LYS A 1 207 ? 23.672 17.469 1.073 1 89.31 207 LYS A N 1
ATOM 1671 C CA . LYS A 1 207 ? 22.516 17.438 1.973 1 89.31 207 LYS A CA 1
ATOM 1672 C C . LYS A 1 207 ? 21.797 16.094 1.883 1 89.31 207 LYS A C 1
ATOM 1674 O O . LYS A 1 207 ? 21.781 15.461 0.826 1 89.31 207 LYS A O 1
ATOM 1679 N N . VAL A 1 208 ? 21.328 15.711 2.998 1 91.62 208 VAL A N 1
ATOM 1680 C CA . VAL A 1 208 ? 20.531 14.484 3.025 1 91.62 208 VAL A CA 1
ATOM 1681 C C . VAL A 1 208 ? 19.266 14.672 2.186 1 91.62 208 VAL A C 1
ATOM 1683 O O . VAL A 1 208 ? 18.562 15.68 2.318 1 91.62 208 VAL A O 1
ATOM 1686 N N . PRO A 1 209 ? 19.031 13.758 1.209 1 95.06 209 PRO A N 1
ATOM 1687 C CA . PRO A 1 209 ? 17.797 13.867 0.413 1 95.06 209 PRO A CA 1
ATOM 1688 C C . PRO A 1 209 ? 16.531 13.672 1.245 1 95.06 209 PRO A C 1
ATOM 1690 O O . PRO A 1 209 ? 16.578 13.023 2.297 1 95.06 209 PRO A O 1
ATOM 1693 N N . PRO A 1 210 ? 15.453 14.281 0.833 1 97.5 210 PRO A N 1
ATOM 1694 C CA . PRO A 1 210 ? 14.203 14.078 1.579 1 97.5 210 PRO A CA 1
ATOM 1695 C C . PRO A 1 210 ? 13.664 12.656 1.445 1 97.5 210 PRO A C 1
ATOM 1697 O O . PRO A 1 210 ? 13.766 12.047 0.374 1 97.5 210 PRO A O 1
ATOM 1700 N N . ALA A 1 211 ? 13.148 12.117 2.541 1 97.94 211 ALA A N 1
ATOM 1701 C CA . ALA A 1 211 ? 12.438 10.844 2.504 1 97.94 211 ALA A CA 1
ATOM 1702 C C . ALA A 1 211 ? 11.211 10.93 1.603 1 97.94 211 ALA A C 1
ATOM 1704 O O . ALA A 1 211 ? 10.719 12.023 1.317 1 97.94 211 ALA A O 1
ATOM 1705 N N . PRO A 1 212 ? 10.703 9.789 1.104 1 97.56 212 PRO A N 1
ATOM 1706 C CA . PRO A 1 212 ? 9.531 9.805 0.228 1 97.56 212 PRO A CA 1
ATOM 1707 C C . PRO A 1 212 ? 8.336 10.516 0.857 1 97.56 212 PRO A C 1
ATOM 1709 O O . PRO A 1 212 ? 8.094 10.375 2.059 1 97.56 212 PRO A O 1
ATOM 1712 N N . PRO A 1 213 ? 7.621 11.281 0.043 1 98.31 213 PRO A N 1
ATOM 1713 C CA . PRO A 1 213 ? 6.543 12.102 0.609 1 98.31 213 PRO A CA 1
ATOM 1714 C C . PRO A 1 213 ? 5.363 11.266 1.093 1 98.31 213 PRO A C 1
ATOM 1716 O O . PRO A 1 213 ? 4.625 11.688 1.988 1 98.31 213 PRO A O 1
ATOM 1719 N N . GLU A 1 214 ? 5.16 10.086 0.542 1 98 214 GLU A N 1
ATOM 1720 C CA . GLU A 1 214 ? 3.971 9.281 0.822 1 98 214 GLU A CA 1
ATOM 1721 C C . GLU A 1 214 ? 3.949 8.812 2.275 1 98 214 GLU A C 1
ATOM 1723 O O . GLU A 1 214 ? 2.887 8.5 2.816 1 98 214 GLU A O 1
ATOM 1728 N N . GLY A 1 215 ? 5.051 8.812 2.898 1 98.12 215 GLY A N 1
ATOM 1729 C CA . GLY A 1 215 ? 5.121 8.359 4.277 1 98.12 215 GLY A CA 1
ATOM 1730 C C . GLY A 1 215 ? 4.832 9.461 5.281 1 98.12 215 GLY A C 1
ATOM 1731 O O . GLY A 1 215 ? 4.746 9.211 6.484 1 98.12 215 GLY A O 1
ATOM 1732 N N . LEU A 1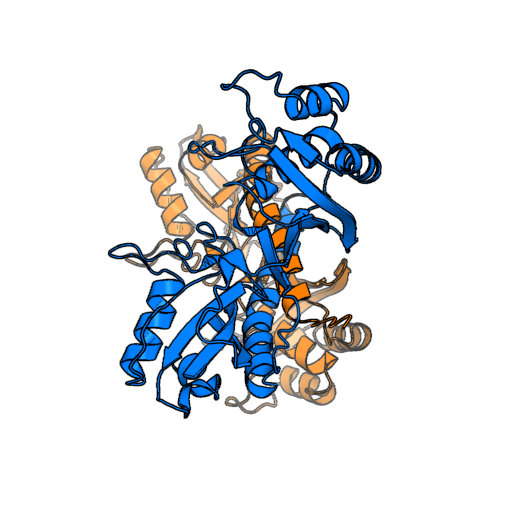 216 ? 4.688 10.656 4.832 1 98.81 216 LEU A N 1
ATOM 1733 C CA . LEU A 1 216 ? 4.527 11.805 5.711 1 98.81 216 LEU A CA 1
ATOM 1734 C C . LEU A 1 216 ? 3.053 12.148 5.895 1 98.81 216 LEU A C 1
ATOM 1736 O O . LEU A 1 216 ? 2.291 12.164 4.926 1 98.81 216 LEU A O 1
ATOM 1740 N N . LEU A 1 217 ? 2.658 12.367 7.148 1 98.69 217 LEU A N 1
ATOM 1741 C CA . LEU A 1 217 ? 1.293 12.711 7.531 1 98.69 217 LEU A CA 1
ATOM 1742 C C . LEU A 1 217 ? 1.274 13.938 8.43 1 98.69 217 LEU A C 1
ATOM 1744 O O . LEU A 1 217 ? 1.89 13.938 9.5 1 98.69 217 LEU A O 1
ATOM 1748 N N . LEU A 1 218 ? 0.698 15.023 7.922 1 98.69 218 LEU A N 1
ATOM 1749 C CA . LEU A 1 218 ? 0.366 16.094 8.852 1 98.69 218 LEU A CA 1
ATOM 1750 C C . LEU A 1 218 ? -0.747 15.664 9.805 1 98.69 218 LEU A C 1
ATOM 1752 O O . LEU A 1 218 ? -1.918 15.633 9.414 1 98.69 218 LEU A O 1
ATOM 1756 N N . TRP A 1 219 ? -0.338 15.391 10.977 1 98.06 219 TRP A N 1
ATOM 1757 C CA . TRP A 1 219 ? -1.25 14.773 11.93 1 98.06 219 TRP A CA 1
ATOM 1758 C C . TRP A 1 219 ? -2.229 15.797 12.5 1 98.06 219 TRP A C 1
ATOM 1760 O O . TRP A 1 219 ? -3.434 15.539 12.562 1 98.06 219 TRP A O 1
ATOM 1770 N N . ASP A 1 220 ? -1.621 16.922 12.875 1 97.44 220 ASP A N 1
ATOM 1771 C CA . ASP A 1 220 ? -2.496 17.906 13.508 1 97.44 220 ASP A CA 1
ATOM 1772 C C . ASP A 1 220 ? -1.844 19.281 13.539 1 97.44 220 ASP A C 1
ATOM 1774 O O . ASP A 1 220 ? -0.619 19.406 13.469 1 97.44 220 ASP A O 1
ATOM 1778 N N . ILE A 1 221 ? -2.68 20.297 13.555 1 98.12 221 ILE A N 1
ATOM 1779 C CA . ILE A 1 221 ? -2.285 21.672 13.836 1 98.12 221 ILE A CA 1
ATOM 1780 C C . ILE A 1 221 ? -3.068 22.203 15.039 1 98.12 221 ILE A C 1
ATOM 1782 O O . ILE A 1 221 ? -4.297 22.109 15.07 1 98.12 221 ILE A O 1
ATOM 1786 N N . LYS A 1 222 ? -2.352 22.75 15.93 1 97.25 222 LYS A N 1
ATOM 1787 C CA . LYS A 1 222 ? -2.973 23.203 17.172 1 97.25 222 LYS A CA 1
ATOM 1788 C C . LYS A 1 222 ? -3.023 24.719 17.234 1 97.25 222 LYS A C 1
ATOM 1790 O O . LYS A 1 222 ? -2.092 25.406 16.797 1 97.25 222 LYS A O 1
ATOM 1795 N N . TYR A 1 223 ? -4.102 25.234 17.781 1 97.69 223 TYR A N 1
ATOM 1796 C CA . TYR A 1 223 ? -4.328 26.656 17.953 1 97.69 223 TYR A CA 1
ATOM 1797 C C . TYR A 1 223 ? -4.711 26.984 19.391 1 97.69 223 TYR A C 1
ATOM 1799 O O . TYR A 1 223 ? -5.391 26.203 20.062 1 97.69 223 TYR A O 1
ATOM 1807 N N . GLU A 1 224 ? -4.258 28.172 19.75 1 95.19 224 GLU A N 1
ATOM 1808 C CA . GLU A 1 224 ? -4.715 28.672 21.031 1 95.19 224 GLU A CA 1
ATOM 1809 C C . GLU A 1 224 ? -6.129 29.234 20.938 1 95.19 224 GLU A C 1
ATOM 1811 O O . GLU A 1 224 ? -6.43 30.016 20.047 1 95.19 224 GLU A O 1
ATOM 1816 N N . ASN A 1 225 ? -7.004 28.828 21.719 1 94.06 225 ASN A N 1
ATOM 1817 C CA . ASN A 1 225 ? -8.352 29.375 21.859 1 94.06 225 ASN A CA 1
ATOM 1818 C C . ASN A 1 225 ? -9.211 29.062 20.625 1 94.06 225 ASN A C 1
ATOM 1820 O O . ASN A 1 225 ? -10.062 29.875 20.25 1 94.06 225 ASN A O 1
ATOM 1824 N N . VAL A 1 226 ? -8.938 28.125 19.891 1 96.62 226 VAL A N 1
ATOM 1825 C CA . VAL A 1 226 ? -9.758 27.641 18.781 1 96.62 226 VAL A CA 1
ATOM 1826 C C . VAL A 1 226 ? -10.086 26.156 19 1 96.62 226 VAL A C 1
ATOM 1828 O O . VAL A 1 226 ? -9.188 25.312 19.078 1 96.62 226 VAL A O 1
ATOM 1831 N N . GLU A 1 227 ? -11.273 25.906 19.172 1 95.19 227 GLU A N 1
ATOM 1832 C CA . GLU A 1 227 ? -11.727 24.531 19.344 1 95.19 227 GLU A CA 1
ATOM 1833 C C . GLU A 1 227 ? -12.555 24.047 18.156 1 95.19 227 GLU A C 1
ATOM 1835 O O . GLU A 1 227 ? -13.609 24.625 17.859 1 95.19 227 GLU A O 1
ATOM 1840 N N . PHE A 1 228 ? -12.117 23.016 17.562 1 97.5 228 PHE A N 1
ATOM 1841 C CA . PHE A 1 228 ? -12.828 22.469 16.406 1 97.5 228 PHE A CA 1
ATOM 1842 C C . PHE A 1 228 ? -13.945 21.531 16.875 1 97.5 228 PHE A C 1
ATOM 1844 O O . PHE A 1 228 ? -13.719 20.641 17.688 1 97.5 228 PHE A O 1
ATOM 1851 N N . GLN A 1 229 ? -15.07 21.797 16.391 1 97.19 229 GLN A N 1
ATOM 1852 C CA . GLN A 1 229 ? -16.172 20.859 16.562 1 97.19 229 GLN A CA 1
ATOM 1853 C C . GLN A 1 229 ? -16.109 19.734 15.539 1 97.19 229 GLN A C 1
ATOM 1855 O O . GLN A 1 229 ? -16.109 19.984 14.336 1 97.19 229 GLN A O 1
ATOM 1860 N N . ILE A 1 230 ? -16.094 18.547 16.078 1 96.5 230 ILE A N 1
ATOM 1861 C CA . ILE A 1 230 ? -15.969 17.375 15.211 1 96.5 230 ILE A CA 1
ATOM 1862 C C . ILE A 1 230 ? -17.344 17 14.648 1 96.5 230 ILE A C 1
ATOM 1864 O O . ILE A 1 230 ? -18.328 16.938 15.391 1 96.5 230 ILE A O 1
ATOM 1868 N N . ASP A 1 231 ? -17.359 16.859 13.398 1 96.25 231 ASP A N 1
ATOM 1869 C CA . ASP A 1 231 ? -18.562 16.312 12.766 1 96.25 231 ASP A CA 1
ATOM 1870 C C . ASP A 1 231 ? -18.469 14.797 12.633 1 96.25 231 ASP A C 1
ATOM 1872 O O . ASP A 1 231 ? -17.766 14.289 11.758 1 96.25 231 ASP A O 1
ATOM 1876 N N . ASN A 1 232 ? -19.266 14.141 13.391 1 94.25 232 ASN A N 1
ATOM 1877 C CA . ASN A 1 232 ? -19.156 12.695 13.508 1 94.25 232 ASN A CA 1
ATOM 1878 C C . ASN A 1 232 ? -19.484 12 12.195 1 94.25 232 ASN A C 1
ATOM 1880 O O . ASN A 1 232 ? -18.859 10.992 11.844 1 94.25 232 ASN A O 1
ATOM 1884 N N . ALA A 1 233 ? -20.469 12.523 11.562 1 94.31 233 ALA A N 1
ATOM 1885 C CA . ALA A 1 233 ? -20.844 11.922 10.289 1 94.31 233 ALA A CA 1
ATOM 1886 C C . ALA A 1 233 ? -19.703 12.008 9.281 1 94.31 233 ALA A C 1
ATOM 1888 O O . ALA A 1 233 ? -19.406 11.023 8.594 1 94.31 233 ALA A O 1
ATOM 1889 N N . SER A 1 234 ? -19.047 13.109 9.242 1 95.88 234 SER A N 1
ATOM 1890 C CA . SER A 1 234 ? -17.922 13.32 8.328 1 95.88 234 SER A CA 1
ATOM 1891 C C . SER A 1 234 ? -16.719 12.469 8.719 1 95.88 234 SER A C 1
ATOM 1893 O O . SER A 1 234 ? -16.031 11.914 7.859 1 95.88 234 SER A O 1
ATOM 1895 N N . LEU A 1 235 ? -16.531 12.461 9.992 1 94.62 235 LEU A N 1
ATOM 1896 C CA . LEU A 1 235 ? -15.438 11.641 10.492 1 94.62 235 LEU A CA 1
ATOM 1897 C C . LEU A 1 235 ? -15.648 10.172 10.133 1 94.62 235 LEU A C 1
ATOM 1899 O O . LEU A 1 235 ? -14.711 9.5 9.688 1 94.62 235 LEU A O 1
ATOM 1903 N N . LYS A 1 236 ? -16.812 9.703 10.297 1 93.25 236 LYS A N 1
ATOM 1904 C CA . LYS A 1 236 ? -17.125 8.32 9.969 1 93.25 236 LYS A CA 1
ATOM 1905 C C . LYS A 1 236 ? -16.969 8.055 8.477 1 93.25 236 LYS A C 1
ATOM 1907 O O . LYS A 1 236 ? -16.469 7.008 8.07 1 93.25 236 LYS A O 1
ATOM 1912 N N . LYS A 1 237 ? -17.453 8.992 7.676 1 94.12 237 LYS A N 1
ATOM 1913 C CA . LYS A 1 237 ? -17.297 8.875 6.23 1 94.12 237 LYS A CA 1
ATOM 1914 C C . LYS A 1 237 ? -15.82 8.789 5.852 1 94.12 237 LYS A C 1
ATOM 1916 O O . LYS A 1 237 ? -15.43 7.918 5.07 1 94.12 237 LYS A O 1
ATOM 1921 N N . PHE A 1 238 ? -15.07 9.688 6.426 1 94.69 238 PHE A N 1
ATOM 1922 C CA . PHE A 1 238 ? -13.625 9.727 6.242 1 94.69 238 PHE A CA 1
ATOM 1923 C C . PHE A 1 238 ? -13 8.383 6.598 1 94.69 238 PHE A C 1
ATOM 1925 O O . PHE A 1 238 ? -12.336 7.758 5.77 1 94.69 238 PHE A O 1
ATOM 1932 N N . GLN A 1 239 ? -13.25 7.848 7.703 1 94.38 239 GLN A N 1
ATOM 1933 C CA . GLN A 1 239 ? -12.648 6.609 8.195 1 94.38 239 GLN A CA 1
ATOM 1934 C C . GLN A 1 239 ? -13.078 5.418 7.344 1 94.38 239 GLN A C 1
ATOM 1936 O O . GLN A 1 239 ? -12.258 4.559 7.016 1 94.38 239 GLN A O 1
ATOM 1941 N N . ARG A 1 240 ? -14.312 5.391 6.969 1 93.88 240 ARG A N 1
ATOM 1942 C CA . ARG A 1 240 ? -14.828 4.305 6.137 1 93.88 240 ARG A CA 1
ATOM 1943 C C . ARG A 1 240 ? -14.094 4.25 4.797 1 93.88 240 ARG A C 1
ATOM 1945 O O . ARG A 1 240 ? -13.75 3.168 4.32 1 93.88 240 ARG A O 1
ATOM 1952 N N . GLU A 1 241 ? -13.867 5.387 4.27 1 95.56 241 GLU A N 1
ATOM 1953 C CA . GLU A 1 241 ? -13.234 5.441 2.957 1 95.56 241 GLU A CA 1
ATOM 1954 C C . GLU A 1 241 ? -11.75 5.109 3.049 1 95.56 241 GLU A C 1
ATOM 1956 O O . GLU A 1 241 ? -11.156 4.613 2.09 1 95.56 241 GLU A O 1
ATOM 1961 N N . ILE A 1 242 ? -11.188 5.305 4.211 1 96.75 242 ILE A N 1
ATOM 1962 C CA . ILE A 1 242 ? -9.773 5.02 4.426 1 96.75 242 ILE A CA 1
ATOM 1963 C C . ILE A 1 242 ? -9.578 3.523 4.668 1 96.75 242 ILE A C 1
ATOM 1965 O O . ILE A 1 242 ? -8.516 2.973 4.367 1 96.75 242 ILE A O 1
ATOM 1969 N N . VAL A 1 243 ? -10.594 2.869 5.18 1 94.62 243 VAL A N 1
ATOM 1970 C CA . VAL A 1 243 ? -10.508 1.454 5.527 1 94.62 243 VAL A CA 1
ATOM 1971 C C . VAL A 1 243 ? -10.117 0.641 4.293 1 94.62 243 VAL A C 1
ATOM 1973 O O . VAL A 1 243 ? -9.234 -0.221 4.363 1 94.62 243 VAL A O 1
ATOM 1976 N N . GLU A 1 244 ? -10.734 0.907 3.129 1 92.75 244 GLU A N 1
ATOM 1977 C CA . GLU A 1 244 ? -10.445 0.147 1.916 1 92.75 244 GLU A CA 1
ATOM 1978 C C . GLU A 1 244 ? -9.008 0.37 1.453 1 92.75 244 GLU A C 1
ATOM 1980 O O . GLU A 1 244 ? -8.359 -0.555 0.96 1 92.75 244 GLU A O 1
ATOM 1985 N N . ARG A 1 245 ? -8.562 1.595 1.646 1 96 245 ARG A N 1
ATOM 1986 C CA . ARG A 1 245 ? -7.176 1.895 1.305 1 96 245 ARG A CA 1
ATOM 1987 C C . ARG A 1 245 ? -6.211 1.145 2.219 1 96 245 ARG A C 1
ATOM 1989 O O . ARG A 1 245 ? -5.223 0.574 1.753 1 96 245 ARG A O 1
ATOM 1996 N N . PHE A 1 246 ? -6.602 1.108 3.465 1 96.38 246 PHE A N 1
ATOM 1997 C CA . PHE A 1 246 ? -5.809 0.365 4.438 1 96.38 246 PHE A CA 1
ATOM 1998 C C . PHE A 1 246 ? -5.723 -1.107 4.051 1 96.38 246 PHE A C 1
ATOM 2000 O O . PHE A 1 246 ? -4.637 -1.687 4.023 1 96.38 246 PHE A O 1
ATOM 2007 N N . LYS A 1 247 ? -6.816 -1.671 3.736 1 95.44 247 LYS A N 1
ATOM 2008 C CA . LYS A 1 247 ? -6.867 -3.094 3.412 1 95.44 247 LYS A CA 1
ATOM 2009 C C . LYS A 1 247 ? -5.965 -3.418 2.223 1 95.44 247 LYS A C 1
ATOM 2011 O O . LYS A 1 247 ? -5.211 -4.391 2.258 1 95.44 247 LYS A O 1
ATOM 2016 N N . LEU A 1 248 ? -6.062 -2.598 1.244 1 96.56 248 LEU A N 1
ATOM 2017 C CA . LEU A 1 248 ? -5.262 -2.795 0.042 1 96.56 248 LEU A CA 1
ATOM 2018 C C . LEU A 1 248 ? -3.773 -2.732 0.366 1 96.56 248 LEU A C 1
ATOM 2020 O O . LEU A 1 248 ? -3.023 -3.656 0.041 1 96.56 248 LEU A O 1
ATOM 2024 N N . HIS A 1 249 ? -3.373 -1.688 1.044 1 97.38 249 HIS A N 1
ATOM 2025 C CA . HIS A 1 249 ? -1.949 -1.466 1.272 1 97.38 249 HIS A CA 1
ATOM 2026 C C . HIS A 1 249 ? -1.397 -2.445 2.303 1 97.38 249 HIS A C 1
ATOM 2028 O O . HIS A 1 249 ? -0.236 -2.852 2.219 1 97.38 249 HIS A O 1
ATOM 2034 N N . ALA A 1 250 ? -2.225 -2.84 3.256 1 96.62 250 ALA A N 1
ATOM 2035 C CA . ALA A 1 250 ? -1.811 -3.873 4.203 1 96.62 250 ALA A CA 1
ATOM 2036 C C . ALA A 1 250 ? -1.552 -5.199 3.488 1 96.62 250 ALA A C 1
ATOM 2038 O O . ALA A 1 250 ? -0.54 -5.855 3.738 1 96.62 250 ALA A O 1
ATOM 2039 N N . SER A 1 251 ? -2.445 -5.578 2.604 1 97.25 251 SER A N 1
ATOM 2040 C CA . SER A 1 251 ? -2.299 -6.812 1.841 1 97.25 251 SER A CA 1
ATOM 2041 C C . SER A 1 251 ? -1.038 -6.785 0.982 1 97.25 251 SER A C 1
ATOM 2043 O O . SER A 1 251 ? -0.238 -7.723 1.014 1 97.25 251 SER A O 1
ATOM 2045 N N . LEU A 1 252 ? -0.865 -5.695 0.264 1 97.81 252 LEU A N 1
ATOM 2046 C CA . LEU A 1 252 ? 0.27 -5.57 -0.645 1 97.81 252 LEU A CA 1
ATOM 2047 C C . LEU A 1 252 ? 1.584 -5.523 0.129 1 97.81 252 LEU A C 1
ATOM 2049 O O . LEU A 1 252 ? 2.584 -6.105 -0.302 1 97.81 252 LEU A O 1
ATOM 2053 N N . SER A 1 253 ? 1.543 -4.812 1.255 1 96.81 253 SER A N 1
ATOM 2054 C CA . SER A 1 253 ? 2.742 -4.754 2.086 1 96.81 253 SER A CA 1
ATOM 2055 C C . SER A 1 253 ? 3.191 -6.152 2.5 1 96.81 253 SER A C 1
ATOM 2057 O O . SER A 1 253 ? 4.363 -6.504 2.35 1 96.81 253 SER A O 1
ATOM 2059 N N . ALA A 1 254 ? 2.287 -6.949 2.979 1 96.44 254 ALA A N 1
ATOM 2060 C CA . ALA A 1 254 ? 2.607 -8.297 3.436 1 96.44 254 ALA A CA 1
ATOM 2061 C C . ALA A 1 254 ? 3.039 -9.188 2.27 1 96.44 254 ALA A C 1
ATOM 2063 O O . ALA A 1 254 ? 3.984 -9.969 2.393 1 96.44 254 ALA A O 1
ATOM 2064 N N . LEU A 1 255 ? 2.318 -9.055 1.184 1 97.25 255 LEU A N 1
ATOM 2065 C CA . LEU A 1 255 ? 2.635 -9.812 -0.022 1 97.25 255 LEU A CA 1
ATOM 2066 C C . LEU A 1 255 ? 4.051 -9.516 -0.497 1 97.25 255 LEU A C 1
ATOM 2068 O O . LEU A 1 255 ? 4.848 -10.438 -0.706 1 97.25 255 LEU A O 1
ATOM 2072 N N . TYR A 1 256 ? 4.418 -8.242 -0.632 1 96.56 256 TYR A N 1
ATOM 2073 C CA . TYR A 1 256 ? 5.742 -7.848 -1.098 1 96.56 256 TYR A CA 1
ATOM 2074 C C . TYR A 1 256 ? 6.82 -8.281 -0.11 1 96.56 256 TYR A C 1
ATOM 2076 O O . TYR A 1 256 ? 7.922 -8.664 -0.511 1 96.56 256 TYR A O 1
ATOM 2084 N N . GLU A 1 257 ? 6.504 -8.18 1.179 1 94.75 257 GLU A N 1
ATOM 2085 C CA . GLU A 1 257 ? 7.465 -8.625 2.184 1 94.75 257 GLU A CA 1
ATOM 2086 C C . GLU A 1 257 ? 7.828 -10.094 1.988 1 94.75 257 GLU A C 1
ATOM 2088 O O . GLU A 1 257 ? 9 -10.469 2.062 1 94.75 257 GLU A O 1
ATOM 2093 N N . ASP A 1 258 ? 6.832 -10.945 1.732 1 94.88 258 ASP A N 1
ATOM 2094 C CA . ASP A 1 258 ? 7.059 -12.367 1.519 1 94.88 258 ASP A CA 1
ATOM 2095 C C . ASP A 1 258 ? 7.898 -12.609 0.266 1 94.88 258 ASP A C 1
ATOM 2097 O O . ASP A 1 258 ? 8.68 -13.562 0.209 1 94.88 258 ASP A O 1
ATOM 2101 N N . LEU A 1 259 ? 7.707 -11.758 -0.749 1 95.25 259 LEU A N 1
ATOM 2102 C CA . LEU A 1 259 ? 8.461 -11.891 -1.991 1 95.25 259 LEU A CA 1
ATOM 2103 C C . LEU A 1 259 ? 9.93 -11.57 -1.774 1 95.25 259 LEU A C 1
ATOM 2105 O O . LEU A 1 259 ? 10.797 -12.102 -2.471 1 95.25 259 LEU A O 1
ATOM 2109 N N . ILE A 1 260 ? 10.203 -10.664 -0.866 1 92.5 260 ILE A N 1
ATOM 2110 C CA . ILE A 1 260 ? 11.578 -10.258 -0.563 1 92.5 260 ILE A CA 1
ATOM 2111 C C . ILE A 1 260 ? 12.281 -11.367 0.223 1 92.5 260 ILE A C 1
ATOM 2113 O O . ILE A 1 260 ? 13.422 -11.719 -0.077 1 92.5 260 ILE A O 1
ATOM 2117 N N . LEU A 1 261 ? 11.711 -11.93 1.324 1 80.19 261 LEU A N 1
ATOM 2118 C CA . LEU A 1 261 ? 12.328 -12.828 2.293 1 80.19 261 LEU A CA 1
ATOM 2119 C C . LEU A 1 261 ? 12.531 -14.219 1.694 1 80.19 261 LEU A C 1
ATOM 2121 O O . LEU A 1 261 ? 13.406 -14.969 2.137 1 80.19 261 LEU A O 1
ATOM 2125 N N . ASN A 1 262 ? 12.391 -14.477 0.478 1 65 262 ASN A N 1
ATOM 2126 C CA . ASN A 1 262 ? 12.609 -15.734 -0.224 1 65 262 ASN A CA 1
ATOM 2127 C C . ASN A 1 262 ? 12.406 -16.938 0.698 1 65 262 ASN A C 1
ATOM 2129 O O . ASN A 1 262 ? 13.336 -17.703 0.937 1 65 262 ASN A O 1
ATOM 2133 N N . GLU A 1 263 ? 11.555 -17.156 1.692 1 50.91 263 GLU A N 1
ATOM 2134 C CA . GLU A 1 263 ? 11.664 -18.391 2.48 1 50.91 263 GLU A CA 1
ATOM 2135 C C . GLU A 1 263 ? 11.758 -19.609 1.579 1 50.91 263 GLU A C 1
ATOM 2137 O O . GLU A 1 263 ? 10.805 -19.953 0.874 1 50.91 263 GLU A O 1
ATOM 2142 N N . GLN A 1 264 ? 12.641 -19.781 0.686 1 42.25 264 GLN A N 1
ATOM 2143 C CA . GLN A 1 264 ? 12.969 -21.109 0.186 1 42.25 264 GLN A CA 1
ATOM 2144 C C . GLN A 1 264 ? 12.727 -22.172 1.256 1 42.25 264 GLN A C 1
ATOM 2146 O O . GLN A 1 264 ? 13.508 -22.297 2.199 1 42.25 264 GLN A O 1
ATOM 2151 N N . LYS A 1 265 ? 11.836 -22.406 2.09 1 36.06 265 LYS A N 1
ATOM 2152 C CA . LYS A 1 265 ? 11.734 -23.781 2.57 1 36.06 265 LYS A CA 1
ATOM 2153 C C . LYS A 1 265 ? 11.734 -24.766 1.408 1 36.06 265 LYS A C 1
ATOM 2155 O O . LYS A 1 265 ? 10.68 -25.031 0.817 1 36.06 265 LYS A O 1
ATOM 2160 N N . ILE A 1 266 ? 12.414 -24.766 0.297 1 27.91 266 ILE A N 1
ATOM 2161 C CA . ILE A 1 266 ? 12.742 -26.078 -0.251 1 27.91 266 ILE A CA 1
ATOM 2162 C C . ILE A 1 266 ? 13.516 -26.891 0.785 1 27.91 266 ILE A C 1
ATOM 2164 O O . ILE A 1 266 ? 14.492 -26.406 1.365 1 27.91 266 ILE A O 1
ATOM 2168 N N . MET B 1 1 ? 15.266 -26.344 -28.641 1 96.88 1 MET B N 1
ATOM 2169 C CA . MET B 1 1 ? 15.133 -26.797 -27.266 1 96.88 1 MET B CA 1
ATOM 2170 C C . MET B 1 1 ? 13.875 -26.234 -26.609 1 96.88 1 MET B C 1
ATOM 2172 O O . MET B 1 1 ? 13.414 -25.156 -27 1 96.88 1 MET B O 1
ATOM 2176 N N . ARG B 1 2 ? 13.336 -27 -25.734 1 98.44 2 ARG B N 1
ATOM 2177 C CA . ARG B 1 2 ? 12.18 -26.531 -24.953 1 98.44 2 ARG B CA 1
ATOM 2178 C C . ARG B 1 2 ? 12.594 -26.125 -23.547 1 98.44 2 ARG B C 1
ATOM 2180 O O . ARG B 1 2 ? 13.336 -26.844 -22.875 1 98.44 2 ARG B O 1
ATOM 2187 N N . VAL B 1 3 ? 12.125 -24.938 -23.172 1 98.62 3 VAL B N 1
ATOM 2188 C CA . VAL B 1 3 ? 12.508 -24.453 -21.844 1 98.62 3 VAL B CA 1
ATOM 2189 C C . VAL B 1 3 ? 11.266 -24.031 -21.062 1 98.62 3 VAL B C 1
ATOM 2191 O O . VAL B 1 3 ? 10.289 -23.562 -21.656 1 98.62 3 VAL B O 1
ATOM 2194 N N . ALA B 1 4 ? 11.352 -24.297 -19.75 1 98.75 4 ALA B N 1
ATOM 2195 C CA . ALA B 1 4 ? 10.414 -23.734 -18.797 1 98.75 4 ALA B CA 1
ATOM 2196 C C . ALA B 1 4 ? 11.047 -22.594 -18 1 98.75 4 ALA B C 1
ATOM 2198 O O . ALA B 1 4 ? 12.172 -22.719 -17.516 1 98.75 4 ALA B O 1
ATOM 2199 N N . LEU B 1 5 ? 10.352 -21.531 -17.969 1 98.69 5 LEU B N 1
ATOM 2200 C CA . LEU B 1 5 ? 10.82 -20.344 -17.25 1 98.69 5 LEU B CA 1
ATOM 2201 C C . LEU B 1 5 ? 9.914 -20.031 -16.078 1 98.69 5 LEU B C 1
ATOM 2203 O O . LEU B 1 5 ? 8.695 -19.938 -16.234 1 98.69 5 LEU B O 1
ATOM 2207 N N . LYS B 1 6 ? 10.492 -19.953 -14.891 1 98.38 6 LYS B N 1
ATOM 2208 C CA . LYS B 1 6 ? 9.766 -19.516 -13.703 1 98.38 6 LYS B CA 1
ATOM 2209 C C . LYS B 1 6 ? 9.742 -17.984 -13.617 1 98.38 6 LYS B C 1
ATOM 2211 O O . LYS B 1 6 ? 10.797 -17.344 -13.602 1 98.38 6 LYS B O 1
ATOM 2216 N N . ILE B 1 7 ? 8.531 -17.453 -13.555 1 98.56 7 ILE B N 1
ATOM 2217 C CA . ILE B 1 7 ? 8.445 -16 -13.656 1 98.56 7 ILE B CA 1
ATOM 2218 C C . ILE B 1 7 ? 7.699 -15.438 -12.445 1 98.56 7 ILE B C 1
ATOM 2220 O O . ILE B 1 7 ? 6.766 -16.062 -11.938 1 98.56 7 ILE B O 1
ATOM 2224 N N . ALA B 1 8 ? 8.148 -14.305 -11.969 1 98.31 8 ALA B N 1
ATOM 2225 C CA . ALA B 1 8 ? 7.469 -13.469 -10.977 1 98.31 8 ALA B CA 1
ATOM 2226 C C . ALA B 1 8 ? 6.961 -12.18 -11.602 1 98.31 8 ALA B C 1
ATOM 2228 O O . ALA B 1 8 ? 7.5 -11.719 -12.617 1 98.31 8 ALA B O 1
ATOM 2229 N N . TYR B 1 9 ? 5.895 -11.664 -11.148 1 98.62 9 TYR B N 1
ATOM 2230 C CA . TYR B 1 9 ? 5.414 -10.375 -11.633 1 98.62 9 TYR B CA 1
ATOM 2231 C C . TYR B 1 9 ? 4.551 -9.688 -10.578 1 98.62 9 TYR B C 1
ATOM 2233 O O . TYR B 1 9 ? 3.957 -10.352 -9.727 1 98.62 9 TYR B O 1
ATOM 2241 N N . ASP B 1 10 ? 4.551 -8.383 -10.602 1 98.44 10 ASP B N 1
ATOM 2242 C CA . ASP B 1 10 ? 3.621 -7.539 -9.867 1 98.44 10 ASP B CA 1
ATOM 2243 C C . ASP B 1 10 ? 2.334 -7.312 -10.656 1 98.44 10 ASP B C 1
ATOM 2245 O O . ASP B 1 10 ? 2.283 -6.449 -11.531 1 98.44 10 ASP B O 1
ATOM 2249 N N . GLY B 1 11 ? 1.314 -8.008 -10.305 1 98.38 11 GLY B N 1
ATOM 2250 C CA . GLY B 1 11 ? 0.078 -8.008 -11.07 1 98.38 11 GLY B CA 1
ATOM 2251 C C . GLY B 1 11 ? -0.631 -6.664 -11.055 1 98.38 11 GLY B C 1
ATOM 2252 O O . GLY B 1 11 ? -1.461 -6.387 -11.93 1 98.38 11 GLY B O 1
ATOM 2253 N N . THR B 1 12 ? -0.343 -5.836 -10.078 1 97.88 12 THR B N 1
ATOM 2254 C CA . THR B 1 12 ? -1.024 -4.555 -9.945 1 97.88 12 THR B CA 1
ATOM 2255 C C . THR B 1 12 ? -0.678 -3.635 -11.117 1 97.88 12 THR B C 1
ATOM 2257 O O . THR B 1 12 ? -1.343 -2.619 -11.328 1 97.88 12 THR B O 1
ATOM 2260 N N . LYS B 1 13 ? 0.286 -4.012 -11.883 1 98 13 LYS B N 1
ATOM 2261 C CA . LYS B 1 13 ? 0.747 -3.174 -12.984 1 98 13 LYS B CA 1
ATOM 2262 C C . LYS B 1 13 ? 0.219 -3.686 -14.32 1 98 13 LYS B C 1
ATOM 2264 O O . LYS B 1 13 ? 0.554 -3.143 -15.375 1 98 13 LYS B O 1
ATOM 2269 N N . PHE B 1 14 ? -0.644 -4.738 -14.281 1 98.38 14 PHE B N 1
ATOM 2270 C CA . PHE B 1 14 ? -1.039 -5.391 -15.523 1 98.38 14 PHE B CA 1
ATOM 2271 C C . PHE B 1 14 ? -2.545 -5.617 -15.562 1 98.38 14 PHE B C 1
ATOM 2273 O O . PHE B 1 14 ? -3.193 -5.688 -14.516 1 98.38 14 PHE B O 1
ATOM 2280 N N . HIS B 1 15 ? -3.086 -5.703 -16.719 1 97.88 15 HIS B N 1
ATOM 2281 C CA . HIS B 1 15 ? -4.484 -6.055 -16.953 1 97.88 15 HIS B CA 1
ATOM 2282 C C . HIS B 1 15 ? -4.641 -7.551 -17.188 1 97.88 15 HIS B C 1
ATOM 2284 O O . HIS B 1 15 ? -5.312 -7.965 -18.141 1 97.88 15 HIS B O 1
ATOM 2290 N N . GLY B 1 16 ? -3.941 -8.344 -16.344 1 97.62 16 GLY B N 1
ATOM 2291 C CA . GLY B 1 16 ? -4.02 -9.797 -16.438 1 97.62 16 GLY B CA 1
ATOM 2292 C C . GLY B 1 16 ? -2.824 -10.414 -17.125 1 97.62 16 GLY B C 1
ATOM 2293 O O . GLY B 1 16 ? -1.895 -9.711 -17.531 1 97.62 16 GLY B O 1
ATOM 2294 N N . PHE B 1 17 ? -2.867 -11.672 -17.203 1 98.19 17 PHE B N 1
ATOM 2295 C CA . PHE B 1 17 ? -1.752 -12.398 -17.797 1 98.19 17 PHE B CA 1
ATOM 2296 C C . PHE B 1 17 ? -1.853 -12.391 -19.312 1 98.19 17 PHE B C 1
ATOM 2298 O O . PHE B 1 17 ? -0.889 -12.047 -20 1 98.19 17 PHE B O 1
ATOM 2305 N N . GLN B 1 18 ? -3.035 -12.727 -19.812 1 96.62 18 GLN B N 1
ATOM 2306 C CA . GLN B 1 18 ? -3.25 -12.984 -21.219 1 96.62 18 GLN B CA 1
ATOM 2307 C C . GLN B 1 18 ? -3.25 -11.688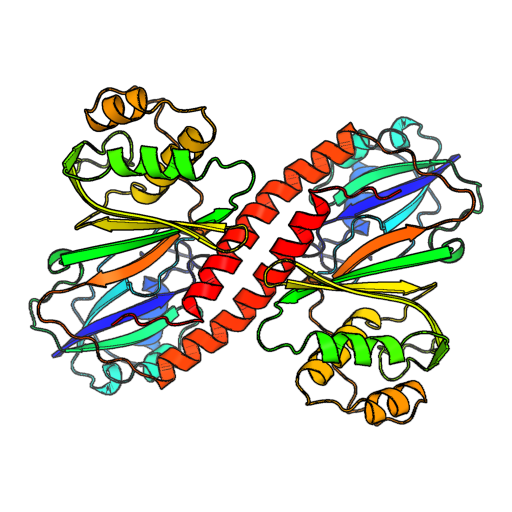 -22.031 1 96.62 18 GLN B C 1
ATOM 2309 O O . GLN B 1 18 ? -3.844 -10.695 -21.609 1 96.62 18 GLN B O 1
ATOM 2314 N N . ARG B 1 19 ? -2.717 -11.766 -23.172 1 95.94 19 ARG B N 1
ATOM 2315 C CA . ARG B 1 19 ? -2.635 -10.602 -24.047 1 95.94 19 ARG B CA 1
ATOM 2316 C C . ARG B 1 19 ? -4.023 -10.055 -24.359 1 95.94 19 ARG B C 1
ATOM 2318 O O . ARG B 1 19 ? -4.957 -10.82 -24.609 1 95.94 19 ARG B O 1
ATOM 2325 N N . GLN B 1 20 ? -4.129 -8.82 -24.266 1 93.31 20 GLN B N 1
ATOM 2326 C CA . GLN B 1 20 ? -5.305 -8.039 -24.625 1 93.31 20 GLN B CA 1
ATOM 2327 C C . GLN B 1 20 ? -4.91 -6.777 -25.391 1 93.31 20 GLN B C 1
ATOM 2329 O O . GLN B 1 20 ? -3.877 -6.172 -25.109 1 93.31 20 GLN B O 1
ATOM 2334 N N . PRO B 1 21 ? -5.727 -6.402 -26.312 1 91.38 21 PRO B N 1
ATOM 2335 C CA . PRO B 1 21 ? -5.375 -5.219 -27.094 1 91.38 21 PRO B CA 1
ATOM 2336 C C . PRO B 1 21 ? -5.309 -3.947 -26.25 1 91.38 21 PRO B C 1
ATOM 2338 O O . PRO B 1 21 ? -6.129 -3.758 -25.344 1 91.38 21 PRO B O 1
ATOM 2341 N N . ASN B 1 22 ? -4.301 -3.158 -26.422 1 93.62 22 ASN B N 1
ATOM 2342 C CA . ASN B 1 22 ? -4.164 -1.775 -25.984 1 93.62 22 ASN B CA 1
ATOM 2343 C C . ASN B 1 22 ? -4.008 -1.682 -24.469 1 93.62 22 ASN B C 1
ATOM 2345 O O . ASN B 1 22 ? -4.25 -0.627 -23.875 1 93.62 22 ASN B O 1
ATOM 2349 N N . VAL B 1 23 ? -3.752 -2.803 -23.891 1 96.81 23 VAL B N 1
ATOM 2350 C CA . VAL B 1 23 ? -3.484 -2.73 -22.453 1 96.81 23 VAL B CA 1
ATOM 2351 C C . VAL B 1 23 ? -2.24 -3.549 -22.109 1 96.81 23 VAL B C 1
ATOM 2353 O O . VAL B 1 23 ? -1.874 -4.465 -22.859 1 96.81 23 VAL B O 1
ATOM 2356 N N . ARG B 1 24 ? -1.575 -3.182 -21.062 1 97.5 24 ARG B N 1
ATOM 2357 C CA . ARG B 1 24 ? -0.368 -3.873 -20.609 1 97.5 24 ARG B CA 1
ATOM 2358 C C . ARG B 1 24 ? -0.71 -5.207 -19.953 1 97.5 24 ARG B C 1
ATOM 2360 O O . ARG B 1 24 ? -1.497 -5.258 -19.016 1 97.5 24 ARG B O 1
ATOM 2367 N N . THR B 1 25 ? -0.227 -6.32 -20.484 1 98.56 25 THR B N 1
ATOM 2368 C CA . THR B 1 25 ? -0.418 -7.656 -19.922 1 98.56 25 THR B CA 1
ATOM 2369 C C . THR B 1 25 ? 0.925 -8.344 -19.719 1 98.56 25 THR B C 1
ATOM 2371 O O . THR B 1 25 ? 1.942 -7.93 -20.266 1 98.56 25 THR B O 1
ATOM 2374 N N . ILE B 1 26 ? 0.983 -9.367 -18.875 1 98.69 26 ILE B N 1
ATOM 2375 C CA . ILE B 1 26 ? 2.211 -10.086 -18.531 1 98.69 26 ILE B CA 1
ATOM 2376 C C . ILE B 1 26 ? 2.75 -10.781 -19.781 1 98.69 26 ILE B C 1
ATOM 2378 O O . ILE B 1 26 ? 3.928 -10.648 -20.125 1 98.69 26 ILE B O 1
ATOM 2382 N N . GLU B 1 27 ? 1.835 -11.508 -20.453 1 98.56 27 GLU B N 1
ATOM 2383 C CA . GLU B 1 27 ? 2.217 -12.188 -21.688 1 98.56 27 GLU B CA 1
ATOM 2384 C C . GLU B 1 27 ? 2.729 -11.195 -22.719 1 98.56 27 GLU B C 1
ATOM 2386 O O . GLU B 1 27 ? 3.748 -11.43 -23.375 1 98.56 27 GLU B O 1
ATOM 2391 N N . GLY B 1 28 ? 2.008 -10.086 -22.844 1 98.19 28 GLY B N 1
ATOM 2392 C CA . GLY B 1 28 ? 2.432 -9.062 -23.781 1 98.19 28 GLY B CA 1
ATOM 2393 C C . GLY B 1 28 ? 3.822 -8.523 -23.5 1 98.19 28 GLY B C 1
ATOM 2394 O O . GLY B 1 28 ? 4.609 -8.305 -24.422 1 98.19 28 GLY B O 1
ATOM 2395 N N . GLU B 1 29 ? 4.152 -8.32 -22.234 1 98.44 29 GLU B N 1
ATOM 2396 C CA . GLU B 1 29 ? 5.457 -7.824 -21.812 1 98.44 29 GLU B CA 1
ATOM 2397 C C . GLU B 1 29 ? 6.562 -8.82 -22.172 1 98.44 29 GLU B C 1
ATOM 2399 O O . GLU B 1 29 ? 7.621 -8.422 -22.656 1 98.44 29 GLU B O 1
ATOM 2404 N N . ILE B 1 30 ? 6.324 -10.094 -21.953 1 98.5 30 ILE B N 1
ATOM 2405 C CA . ILE B 1 30 ? 7.309 -11.133 -22.219 1 98.5 30 ILE B CA 1
ATOM 2406 C C . ILE B 1 30 ? 7.547 -11.25 -23.719 1 98.5 30 ILE B C 1
ATOM 2408 O O . ILE B 1 30 ? 8.695 -11.32 -24.172 1 98.5 30 ILE B O 1
ATOM 2412 N N . LEU B 1 31 ? 6.465 -11.219 -24.484 1 98.19 31 LEU B N 1
ATOM 2413 C CA . LEU B 1 31 ? 6.582 -11.328 -25.938 1 98.19 31 LEU B CA 1
ATOM 2414 C C . LEU B 1 31 ? 7.332 -10.133 -26.516 1 98.19 31 LEU B C 1
ATOM 2416 O O . LEU B 1 31 ? 8.148 -10.281 -27.422 1 98.19 31 LEU B O 1
ATOM 2420 N N . ARG B 1 32 ? 7.02 -8.977 -25.984 1 98.12 32 ARG B N 1
ATOM 2421 C CA . ARG B 1 32 ? 7.746 -7.777 -26.406 1 98.12 32 ARG B CA 1
ATOM 2422 C C . ARG B 1 32 ? 9.242 -7.914 -26.125 1 98.12 32 ARG B C 1
ATOM 2424 O O . ARG B 1 32 ? 10.07 -7.57 -26.969 1 98.12 32 ARG B O 1
ATOM 2431 N N . ALA B 1 33 ? 9.578 -8.414 -24.938 1 98.56 33 ALA B N 1
ATOM 2432 C CA . ALA B 1 33 ? 10.977 -8.586 -24.562 1 98.56 33 ALA B CA 1
ATOM 2433 C C . ALA B 1 33 ? 11.672 -9.586 -25.484 1 98.56 33 ALA B C 1
ATOM 2435 O O . ALA B 1 33 ? 12.828 -9.391 -25.859 1 98.56 33 ALA B O 1
ATOM 2436 N N . LEU B 1 34 ? 10.984 -10.68 -25.828 1 98.69 34 LEU B N 1
ATOM 2437 C CA . LEU B 1 34 ? 11.523 -11.672 -26.766 1 98.69 34 LEU B CA 1
ATOM 2438 C C . LEU B 1 34 ? 11.797 -11.047 -28.125 1 98.69 34 LEU B C 1
ATOM 2440 O O . LEU B 1 34 ? 12.859 -11.266 -28.703 1 98.69 34 LEU B O 1
ATOM 2444 N N . LYS B 1 35 ? 10.859 -10.258 -28.547 1 98.38 35 LYS B N 1
ATOM 2445 C CA . LYS B 1 35 ? 11.008 -9.578 -29.828 1 98.38 35 LYS B CA 1
ATOM 2446 C C . LYS B 1 35 ? 12.188 -8.609 -29.797 1 98.38 35 LYS B C 1
ATOM 2448 O O . LYS B 1 35 ? 13.016 -8.602 -30.719 1 98.38 35 LYS B O 1
ATOM 2453 N N . ASP B 1 36 ? 12.242 -7.828 -28.766 1 98.38 36 ASP B N 1
ATOM 2454 C CA . ASP B 1 36 ? 13.32 -6.859 -28.609 1 98.38 36 ASP B CA 1
ATOM 2455 C C . ASP B 1 36 ? 14.68 -7.551 -28.578 1 98.38 36 ASP B C 1
ATOM 2457 O O . ASP B 1 36 ? 15.672 -7 -29.062 1 98.38 36 ASP B O 1
ATOM 2461 N N . ALA B 1 37 ? 14.703 -8.75 -27.984 1 98.31 37 ALA B N 1
ATOM 2462 C CA . ALA B 1 37 ? 15.945 -9.516 -27.875 1 98.31 37 ALA B CA 1
ATOM 2463 C C . ALA B 1 37 ? 16.266 -10.234 -29.188 1 98.31 37 ALA B C 1
ATOM 2465 O O . ALA B 1 37 ? 17.375 -10.734 -29.375 1 98.31 37 ALA B O 1
ATOM 2466 N N . GLY B 1 38 ? 15.305 -10.312 -30.031 1 98.25 38 GLY B N 1
ATOM 2467 C CA . GLY B 1 38 ? 15.477 -11.031 -31.297 1 98.25 38 GLY B CA 1
ATOM 2468 C C . GLY B 1 38 ? 15.461 -12.539 -31.125 1 98.25 38 GLY B C 1
ATOM 2469 O O . GLY B 1 38 ? 16.125 -13.258 -31.875 1 98.25 38 GLY B O 1
ATOM 2470 N N . ILE B 1 39 ? 14.82 -12.969 -30.141 1 98.31 39 ILE B N 1
ATOM 2471 C CA . ILE B 1 39 ? 14.758 -14.406 -29.906 1 98.31 39 ILE B CA 1
ATOM 2472 C C . ILE B 1 39 ? 13.492 -14.977 -30.547 1 98.31 39 ILE B C 1
ATOM 2474 O O . ILE B 1 39 ? 12.383 -14.688 -30.094 1 98.31 39 ILE B O 1
ATOM 2478 N N . GLU B 1 40 ? 13.75 -15.711 -31.531 1 98.38 40 GLU B N 1
ATOM 2479 C CA . GLU B 1 40 ? 12.633 -16.422 -32.156 1 98.38 40 GLU B CA 1
ATOM 2480 C C . GLU B 1 40 ? 12.203 -17.625 -31.297 1 98.38 40 GLU B C 1
ATOM 2482 O O . GLU B 1 40 ? 13.039 -18.312 -30.719 1 98.38 40 GLU B O 1
ATOM 2487 N N . PHE B 1 41 ? 10.898 -17.812 -31.25 1 98.38 41 PHE B N 1
ATOM 2488 C CA . PHE B 1 41 ? 10.375 -18.906 -30.438 1 98.38 41 PHE B CA 1
ATOM 2489 C C . PHE B 1 41 ? 9.102 -19.469 -31.031 1 98.38 41 PHE B C 1
ATOM 2491 O O . PHE B 1 41 ? 8.5 -18.859 -31.922 1 98.38 41 PHE B O 1
ATOM 2498 N N . GLU B 1 42 ? 8.773 -20.688 -30.594 1 97.94 42 GLU B N 1
ATOM 2499 C CA . GLU B 1 42 ? 7.508 -21.328 -30.922 1 97.94 42 GLU B CA 1
ATOM 2500 C C . GLU B 1 42 ? 6.887 -21.984 -29.688 1 97.94 42 GLU B C 1
ATOM 2502 O O . GLU B 1 42 ? 7.539 -22.109 -28.656 1 97.94 42 GLU B O 1
ATOM 2507 N N . ASN B 1 43 ? 5.617 -22.25 -29.766 1 98 43 ASN B N 1
ATOM 2508 C CA . ASN B 1 43 ? 4.918 -23.062 -28.766 1 98 43 ASN B CA 1
ATOM 2509 C C . ASN B 1 43 ? 4.965 -22.422 -27.391 1 98 43 ASN B C 1
ATOM 2511 O O . ASN B 1 43 ? 5.336 -23.062 -26.406 1 98 43 ASN B O 1
ATOM 2515 N N . PHE B 1 44 ? 4.676 -21.156 -27.391 1 98.25 44 PHE B N 1
ATOM 2516 C CA . PHE B 1 44 ? 4.566 -20.422 -26.141 1 98.25 44 PHE B CA 1
ATOM 2517 C C . PHE B 1 44 ? 3.332 -20.875 -25.359 1 98.25 44 PHE B C 1
ATOM 2519 O O . PHE B 1 44 ? 2.219 -20.859 -25.891 1 98.25 44 PHE B O 1
ATOM 2526 N N . LYS B 1 45 ? 3.568 -21.375 -24.141 1 98.38 45 LYS B N 1
ATOM 2527 C CA . LYS B 1 45 ? 2.504 -21.828 -23.25 1 98.38 45 LYS B CA 1
ATOM 2528 C C . LYS B 1 45 ? 2.68 -21.25 -21.844 1 98.38 45 LYS B C 1
ATOM 2530 O O . LYS B 1 45 ? 3.797 -20.922 -21.438 1 98.38 45 LYS B O 1
ATOM 2535 N N . SER B 1 46 ? 1.643 -21.094 -21.172 1 98.12 46 SER B N 1
ATOM 2536 C CA . SER B 1 46 ? 1.677 -20.641 -19.781 1 98.12 46 SER B CA 1
ATOM 2537 C C . SER B 1 46 ? 0.946 -21.625 -18.859 1 98.12 46 SER B C 1
ATOM 2539 O O . SER B 1 46 ? 0.052 -22.344 -19.312 1 98.12 46 SER B O 1
ATOM 2541 N N . ALA B 1 47 ? 1.382 -21.625 -17.625 1 98.06 47 ALA B N 1
ATOM 2542 C CA . ALA B 1 47 ? 0.775 -22.547 -16.656 1 98.06 47 ALA B CA 1
ATOM 2543 C C . ALA B 1 47 ? -0.51 -21.969 -16.078 1 98.06 47 ALA B C 1
ATOM 2545 O O . ALA B 1 47 ? -1.438 -22.703 -15.742 1 98.06 47 ALA B O 1
ATOM 2546 N N . SER B 1 48 ? -0.544 -20.672 -15.867 1 97 48 SER B N 1
ATOM 2547 C CA . SER B 1 48 ? -1.678 -20.031 -15.211 1 97 48 SER B CA 1
ATOM 2548 C C . SER B 1 48 ? -1.959 -18.656 -15.812 1 97 48 SER B C 1
ATOM 2550 O O . SER B 1 48 ? -1.034 -17.875 -16.047 1 97 48 SER B O 1
ATOM 2552 N N . ARG B 1 49 ? -3.18 -18.359 -16.109 1 95.31 49 ARG B N 1
ATOM 2553 C CA . ARG B 1 49 ? -3.633 -17.062 -16.594 1 95.31 49 ARG B CA 1
ATOM 2554 C C . ARG B 1 49 ? -4.281 -16.266 -15.461 1 95.31 49 ARG B C 1
ATOM 2556 O O . ARG B 1 49 ? -5.504 -16.281 -15.305 1 95.31 49 ARG B O 1
ATOM 2563 N N . THR B 1 50 ? -3.502 -15.5 -14.781 1 97.06 50 THR B N 1
ATOM 2564 C CA . THR B 1 50 ? -3.973 -14.766 -13.609 1 97.06 50 THR B CA 1
ATOM 2565 C C . THR B 1 50 ? -4.781 -13.539 -14.031 1 97.06 50 THR B C 1
ATOM 2567 O O . THR B 1 50 ? -4.512 -12.938 -15.07 1 97.06 50 THR B O 1
ATOM 2570 N N . ASP B 1 51 ? -5.746 -13.172 -13.195 1 96.12 51 ASP B N 1
ATOM 2571 C CA . ASP B 1 51 ? -6.594 -12 -13.406 1 96.12 51 ASP B CA 1
ATOM 2572 C C . ASP B 1 51 ? -5.797 -10.711 -13.242 1 96.12 51 ASP B C 1
ATOM 2574 O O . ASP B 1 51 ? -4.684 -10.727 -12.711 1 96.12 51 ASP B O 1
ATOM 2578 N N . ARG B 1 52 ? -6.5 -9.688 -13.773 1 97.5 52 ARG B N 1
ATOM 2579 C CA . ARG B 1 52 ? -5.957 -8.359 -13.5 1 97.5 52 ARG B CA 1
ATOM 2580 C C . ARG B 1 52 ? -5.719 -8.164 -12 1 97.5 52 ARG B C 1
ATOM 2582 O O . ARG B 1 52 ? -6.582 -8.492 -11.188 1 97.5 52 ARG B O 1
ATOM 2589 N N . GLY B 1 53 ? -4.5 -7.684 -11.672 1 98.12 53 GLY B N 1
ATOM 2590 C CA . GLY B 1 53 ? -4.215 -7.344 -10.289 1 98.12 53 GLY B CA 1
ATOM 2591 C C . GLY B 1 53 ? -3.561 -8.477 -9.516 1 98.12 53 GLY B C 1
ATOM 2592 O O . GLY B 1 53 ? -2.998 -8.258 -8.445 1 98.12 53 GLY B O 1
ATOM 2593 N N . VAL B 1 54 ? -3.639 -9.711 -10.031 1 98.81 54 VAL B N 1
ATOM 2594 C CA . VAL B 1 54 ? -3.098 -10.859 -9.312 1 98.81 54 VAL B CA 1
ATOM 2595 C C . VAL B 1 54 ? -1.605 -11 -9.609 1 98.81 54 VAL B C 1
ATOM 2597 O O . VAL B 1 54 ? -1.188 -10.945 -10.766 1 98.81 54 VAL B O 1
ATOM 2600 N N . SER B 1 55 ? -0.812 -11.18 -8.562 1 98.81 55 SER B N 1
ATOM 2601 C CA . SER B 1 55 ? 0.639 -11.281 -8.672 1 98.81 55 SER B CA 1
ATOM 2602 C C . SER B 1 55 ? 1.095 -12.734 -8.656 1 98.81 55 SER B C 1
ATOM 2604 O O . SER B 1 55 ? 0.296 -13.633 -8.398 1 98.81 55 SER B O 1
ATOM 2606 N N . ALA B 1 56 ? 2.359 -12.898 -8.969 1 98.62 56 ALA B N 1
ATOM 2607 C CA . ALA B 1 56 ? 2.938 -14.234 -8.898 1 98.62 56 ALA B CA 1
ATOM 2608 C C . ALA B 1 56 ? 4.41 -14.18 -8.5 1 98.62 56 ALA B C 1
ATOM 2610 O O . ALA B 1 56 ? 5.129 -13.25 -8.883 1 98.62 56 ALA B O 1
ATOM 2611 N N . ARG B 1 57 ? 4.801 -15.148 -7.73 1 97.75 57 ARG B N 1
ATOM 2612 C CA . ARG B 1 57 ? 6.211 -15.406 -7.453 1 97.75 57 ARG B CA 1
ATOM 2613 C C . ARG B 1 57 ? 6.766 -16.484 -8.375 1 97.75 57 ARG B C 1
ATOM 2615 O O . ARG B 1 57 ? 7.934 -16.438 -8.773 1 97.75 57 ARG B O 1
ATOM 2622 N N . GLY B 1 58 ? 5.805 -17.438 -8.633 1 97.44 58 GLY B N 1
ATOM 2623 C CA . GLY B 1 58 ? 6.32 -18.594 -9.359 1 97.44 58 GLY B CA 1
ATOM 2624 C C . GLY B 1 58 ? 5.355 -19.125 -10.406 1 97.44 58 GLY B C 1
ATOM 2625 O O . GLY B 1 58 ? 5.047 -20.312 -10.422 1 97.44 58 GLY B O 1
ATOM 2626 N N . ASN B 1 59 ? 4.863 -18.312 -11.297 1 98.56 59 ASN B N 1
ATOM 2627 C CA . ASN B 1 59 ? 4.203 -18.812 -12.5 1 98.56 59 ASN B CA 1
ATOM 2628 C C . ASN B 1 59 ? 5.203 -19.422 -13.477 1 98.56 59 ASN B C 1
ATOM 2630 O O . ASN B 1 59 ? 6.414 -19.266 -13.305 1 98.56 59 ASN B O 1
ATOM 2634 N N . VAL B 1 60 ? 4.707 -20.188 -14.414 1 98.81 60 VAL B N 1
ATOM 2635 C CA . VAL B 1 60 ? 5.637 -20.859 -15.32 1 98.81 60 VAL B CA 1
ATOM 2636 C C . VAL B 1 60 ? 5.168 -20.688 -16.766 1 98.81 60 VAL B C 1
ATOM 2638 O O . VAL B 1 60 ? 3.982 -20.844 -17.062 1 98.81 60 VAL B O 1
ATOM 2641 N N . ILE B 1 61 ? 6.059 -20.297 -17.578 1 98.75 61 ILE B N 1
ATOM 2642 C CA . ILE B 1 61 ? 5.832 -20.297 -19.031 1 98.75 61 ILE B CA 1
ATOM 2643 C C . ILE B 1 61 ? 6.82 -21.25 -19.703 1 98.75 61 ILE B C 1
ATOM 2645 O O . ILE B 1 61 ? 7.848 -21.594 -19.125 1 98.75 61 ILE B O 1
ATOM 2649 N N . ALA B 1 62 ? 6.441 -21.688 -20.922 1 98.81 62 ALA B N 1
ATOM 2650 C CA . ALA B 1 62 ? 7.32 -22.562 -21.703 1 98.81 62 ALA B CA 1
ATOM 2651 C C . ALA B 1 62 ? 7.332 -22.156 -23.172 1 98.81 62 ALA B C 1
ATOM 2653 O O . ALA B 1 62 ? 6.324 -21.672 -23.703 1 98.81 62 ALA B O 1
ATOM 2654 N N . LEU B 1 63 ? 8.477 -22.266 -23.75 1 98.75 63 LEU B N 1
ATOM 2655 C CA . LEU B 1 63 ? 8.625 -22 -25.188 1 98.75 63 LEU B CA 1
ATOM 2656 C C . LEU B 1 63 ? 9.758 -22.828 -25.781 1 98.75 63 LEU B C 1
ATOM 2658 O O . LEU B 1 63 ? 10.586 -23.375 -25.047 1 98.75 63 LEU B O 1
ATOM 2662 N N . SER B 1 64 ? 9.688 -22.984 -27.078 1 98.75 64 SER B N 1
ATOM 2663 C CA . SER B 1 64 ? 10.75 -23.656 -27.828 1 98.75 64 SER B CA 1
ATOM 2664 C C . SER B 1 64 ? 11.578 -22.656 -28.641 1 98.75 64 SER B C 1
ATOM 2666 O O . SER B 1 64 ? 11.031 -21.75 -29.25 1 98.75 64 SER B O 1
ATOM 2668 N N . THR B 1 65 ? 12.883 -22.797 -28.531 1 98.56 65 THR B N 1
ATOM 2669 C CA . THR B 1 65 ? 13.758 -21.891 -29.266 1 98.56 65 THR B CA 1
ATOM 2670 C C . THR B 1 65 ? 15.125 -22.547 -29.516 1 98.56 65 THR B C 1
ATOM 2672 O O . THR B 1 65 ? 15.516 -23.453 -28.781 1 98.56 65 THR B O 1
ATOM 2675 N N . GLU B 1 66 ? 15.781 -22.062 -30.516 1 97.81 66 GLU B N 1
ATOM 2676 C CA . GLU B 1 66 ? 17.141 -22.5 -30.797 1 97.81 66 GLU B CA 1
ATOM 2677 C C . GLU B 1 66 ? 18.172 -21.5 -30.266 1 97.81 66 GLU B C 1
ATOM 2679 O O . GLU B 1 66 ? 19.375 -21.734 -30.328 1 97.81 66 GLU B O 1
ATOM 2684 N N . ASP B 1 67 ? 17.656 -20.469 -29.719 1 98.12 67 ASP B N 1
ATOM 2685 C CA . ASP B 1 67 ? 18.531 -19.406 -29.234 1 98.12 67 ASP B CA 1
ATOM 2686 C C . ASP B 1 67 ? 18.953 -19.656 -27.781 1 98.12 67 ASP B C 1
ATOM 2688 O O . ASP B 1 67 ? 18.141 -19.516 -26.859 1 98.12 67 ASP B O 1
ATOM 2692 N N . ASP B 1 68 ? 20.203 -19.875 -27.547 1 97.31 68 ASP B N 1
ATOM 2693 C CA . ASP B 1 68 ? 20.719 -20.25 -26.234 1 97.31 68 ASP B CA 1
ATOM 2694 C C . ASP B 1 68 ? 20.656 -19.062 -25.266 1 97.31 68 ASP B C 1
ATOM 2696 O O . ASP B 1 68 ? 20.766 -19.234 -24.047 1 97.31 68 ASP B O 1
ATOM 2700 N N . ARG B 1 69 ? 20.438 -17.875 -25.75 1 97.31 69 ARG B N 1
ATOM 2701 C CA . ARG B 1 69 ? 20.391 -16.703 -24.891 1 97.31 69 ARG B CA 1
ATOM 2702 C C . ARG B 1 69 ? 19.188 -16.766 -23.938 1 97.31 69 ARG B C 1
ATOM 2704 O O . ARG B 1 69 ? 19.172 -16.094 -22.922 1 97.31 69 ARG B O 1
ATOM 2711 N N . ILE B 1 70 ? 18.281 -17.672 -24.297 1 97.94 70 ILE B N 1
ATOM 2712 C CA . ILE B 1 70 ? 17.078 -17.844 -23.484 1 97.94 70 ILE B CA 1
ATOM 2713 C C . ILE B 1 70 ? 17.453 -18.391 -22.109 1 97.94 70 ILE B C 1
ATOM 2715 O O . ILE B 1 70 ? 16.703 -18.25 -21.156 1 97.94 70 ILE B O 1
ATOM 2719 N N . LYS B 1 71 ? 18.578 -19.031 -22.016 1 96.69 71 LYS B N 1
ATOM 2720 C CA . LYS B 1 71 ? 19.016 -19.656 -20.766 1 96.69 71 LYS B CA 1
ATOM 2721 C C . LYS B 1 71 ? 19.562 -18.625 -19.797 1 96.69 71 LYS B C 1
ATOM 2723 O O . LYS B 1 71 ? 19.781 -18.922 -18.625 1 96.69 71 LYS B O 1
ATOM 2728 N N . ASN B 1 72 ? 19.766 -17.453 -20.25 1 97.19 72 ASN B N 1
ATOM 2729 C CA . ASN B 1 72 ? 20.172 -16.344 -19.406 1 97.19 72 ASN B CA 1
ATOM 2730 C C . ASN B 1 72 ? 19 -15.398 -19.125 1 97.19 72 ASN B C 1
ATOM 2732 O O . ASN B 1 72 ? 18.719 -14.508 -19.938 1 97.19 72 ASN B O 1
ATOM 2736 N N . PRO B 1 73 ? 18.422 -15.5 -17.938 1 97.75 73 PRO B N 1
ATOM 2737 C CA . PRO B 1 73 ? 17.219 -14.703 -17.641 1 97.75 73 PRO B CA 1
ATOM 2738 C C . PRO B 1 73 ? 17.453 -13.203 -17.797 1 97.75 73 PRO B C 1
ATOM 2740 O O . PRO B 1 73 ? 16.516 -12.461 -18.125 1 97.75 73 PRO B O 1
ATOM 2743 N N . MET B 1 74 ? 18.656 -12.766 -17.609 1 97.25 74 MET B N 1
ATOM 2744 C CA . MET B 1 74 ? 18.953 -11.336 -17.625 1 97.25 74 MET B CA 1
ATOM 2745 C C . MET B 1 74 ? 18.734 -10.75 -19.016 1 97.25 74 MET B C 1
ATOM 2747 O O . MET B 1 74 ? 18.469 -9.555 -19.156 1 97.25 74 MET B O 1
ATOM 2751 N N . VAL B 1 75 ? 18.812 -11.578 -20.031 1 97.88 75 VAL B N 1
ATOM 2752 C CA . VAL B 1 75 ? 18.594 -11.148 -21.406 1 97.88 75 VAL B CA 1
ATOM 2753 C C . VAL B 1 75 ? 17.188 -10.562 -21.547 1 97.88 75 VAL B C 1
ATOM 2755 O O . VAL B 1 75 ? 17 -9.523 -22.188 1 97.88 75 VAL B O 1
ATOM 2758 N N . LEU B 1 76 ? 16.266 -11.203 -20.953 1 98.38 76 LEU B N 1
ATOM 2759 C CA . LEU B 1 76 ? 14.883 -10.727 -21.016 1 98.38 76 LEU B CA 1
ATOM 2760 C C . LEU B 1 76 ? 14.578 -9.766 -19.875 1 98.38 76 LEU B C 1
ATOM 2762 O O . LEU B 1 76 ? 13.898 -8.758 -20.078 1 98.38 76 LEU B O 1
ATOM 2766 N N . ASN B 1 77 ? 15.117 -10.07 -18.688 1 98.5 77 ASN B N 1
ATOM 2767 C CA . ASN B 1 77 ? 14.836 -9.25 -17.516 1 98.5 77 ASN B CA 1
ATOM 2768 C C . ASN B 1 77 ? 15.25 -7.793 -17.734 1 98.5 77 ASN B C 1
ATOM 2770 O O . ASN B 1 77 ? 14.609 -6.879 -17.219 1 98.5 77 ASN B O 1
ATOM 2774 N N . SER B 1 78 ? 16.25 -7.602 -18.438 1 97.44 78 SER B N 1
ATOM 2775 C CA . SER B 1 78 ? 16.75 -6.246 -18.672 1 97.44 78 SER B CA 1
ATOM 2776 C C . SER B 1 78 ? 15.82 -5.488 -19.625 1 97.44 78 SER B C 1
ATOM 2778 O O . SER B 1 78 ? 15.938 -4.27 -19.766 1 97.44 78 SER B O 1
ATOM 2780 N N . ARG B 1 79 ? 14.875 -6.176 -20.25 1 97.94 79 ARG B N 1
ATOM 2781 C CA . ARG B 1 79 ? 14 -5.582 -21.25 1 97.94 79 ARG B CA 1
ATOM 2782 C C . ARG B 1 79 ? 12.562 -5.504 -20.75 1 97.94 79 ARG B C 1
ATOM 2784 O O . ARG B 1 79 ? 11.664 -5.102 -21.484 1 97.94 79 ARG B O 1
ATOM 2791 N N . MET B 1 80 ? 12.398 -5.957 -19.562 1 97.5 80 MET B N 1
ATOM 2792 C CA . MET B 1 80 ? 11.055 -5.988 -19 1 97.5 80 MET B CA 1
ATOM 2793 C C . MET B 1 80 ? 10.992 -5.207 -17.688 1 97.5 80 MET B C 1
ATOM 2795 O O . MET B 1 80 ? 12.008 -5.031 -17.016 1 97.5 80 MET B O 1
ATOM 2799 N N . SER B 1 81 ? 9.773 -4.73 -17.406 1 97.5 81 SER B N 1
ATOM 2800 C CA . SER B 1 81 ? 9.484 -4.113 -16.109 1 97.5 81 SER B CA 1
ATOM 2801 C C . SER B 1 81 ? 8.32 -4.809 -15.414 1 97.5 81 SER B C 1
ATOM 2803 O O . SER B 1 81 ? 7.367 -5.238 -16.062 1 97.5 81 SER B O 1
ATOM 2805 N N . ASP B 1 82 ? 8.445 -4.996 -14.148 1 98.38 82 ASP B N 1
ATOM 2806 C CA . ASP B 1 82 ? 7.391 -5.508 -13.281 1 98.38 82 ASP B CA 1
ATOM 2807 C C . ASP B 1 82 ? 7.164 -7 -13.508 1 98.38 82 ASP B C 1
ATOM 2809 O O . ASP B 1 82 ? 6.207 -7.578 -12.992 1 98.38 82 ASP B O 1
ATOM 2813 N N . VAL B 1 83 ? 7.973 -7.625 -14.352 1 98.44 83 VAL B N 1
ATOM 2814 C CA . VAL B 1 83 ? 8.031 -9.062 -14.594 1 98.44 83 VAL B CA 1
ATOM 2815 C C . VAL B 1 83 ? 9.484 -9.539 -14.555 1 98.44 83 VAL B C 1
ATOM 2817 O O . VAL B 1 83 ? 10.375 -8.867 -15.07 1 98.44 83 VAL B O 1
ATOM 2820 N N . TRP B 1 84 ? 9.727 -10.711 -13.922 1 98.31 84 TRP B N 1
ATOM 2821 C CA . TRP B 1 84 ? 11.086 -11.227 -13.781 1 98.31 84 TRP B CA 1
ATOM 2822 C C . TRP B 1 84 ? 11.133 -12.727 -14.031 1 98.31 84 TRP B C 1
ATOM 2824 O O . TRP B 1 84 ? 10.25 -13.461 -13.586 1 98.31 84 TRP B O 1
ATOM 2834 N N . ILE B 1 85 ? 12.078 -13.117 -14.805 1 98.62 85 ILE B N 1
ATOM 2835 C CA . ILE B 1 85 ? 12.438 -14.531 -14.883 1 98.62 85 ILE B CA 1
ATOM 2836 C C . ILE B 1 85 ? 13.516 -14.844 -13.859 1 98.62 85 ILE B C 1
ATOM 2838 O O . ILE B 1 85 ? 14.562 -14.188 -13.82 1 98.62 85 ILE B O 1
ATOM 2842 N N . TRP B 1 86 ? 13.25 -15.867 -12.977 1 97.44 86 TRP B N 1
ATOM 2843 C CA . TRP B 1 86 ? 14.25 -16.078 -11.938 1 97.44 86 TRP B CA 1
ATOM 2844 C C . TRP B 1 86 ? 14.633 -17.547 -11.836 1 97.44 86 TRP B C 1
ATOM 2846 O O . TRP B 1 86 ? 15.555 -17.906 -11.109 1 97.44 86 TRP B O 1
ATOM 2856 N N . GLY B 1 87 ? 13.93 -18.375 -12.609 1 97.56 87 GLY B N 1
ATOM 2857 C CA . GLY B 1 87 ? 14.227 -19.797 -12.711 1 97.56 87 GLY B CA 1
ATOM 2858 C C . GLY B 1 87 ? 14.078 -20.344 -14.117 1 97.56 87 GLY B C 1
ATOM 2859 O O . GLY B 1 87 ? 13.203 -19.906 -14.867 1 97.56 87 GLY B O 1
ATOM 2860 N N . ILE B 1 88 ? 14.945 -21.375 -14.461 1 98.12 88 ILE B N 1
ATOM 2861 C CA . ILE B 1 88 ? 14.914 -21.953 -15.797 1 98.12 88 ILE B CA 1
ATOM 2862 C C . ILE B 1 88 ? 15.094 -23.469 -15.703 1 98.12 88 ILE B C 1
ATOM 2864 O O . ILE B 1 88 ? 15.852 -23.969 -14.867 1 98.12 88 ILE B O 1
ATOM 2868 N N . ALA B 1 89 ? 14.414 -24.156 -16.578 1 98.38 89 ALA B N 1
ATOM 2869 C CA . ALA B 1 89 ? 14.586 -25.594 -16.719 1 98.38 89 ALA B CA 1
ATOM 2870 C C . ALA B 1 89 ? 14.453 -26.031 -18.172 1 98.38 89 ALA B C 1
ATOM 2872 O O . ALA B 1 89 ? 13.523 -25.625 -18.859 1 98.38 89 ALA B O 1
ATOM 2873 N N . GLU B 1 90 ? 15.438 -26.797 -18.609 1 97.94 90 GLU B N 1
ATOM 2874 C CA . GLU B 1 90 ? 15.227 -27.5 -19.875 1 97.94 90 GLU B CA 1
ATOM 2875 C C . GLU B 1 90 ? 14.266 -28.672 -19.688 1 97.94 90 GLU B C 1
ATOM 2877 O O . GLU B 1 90 ? 14.398 -29.453 -18.75 1 97.94 90 GLU B O 1
ATOM 2882 N N . VAL B 1 91 ? 13.359 -28.734 -20.578 1 98.5 91 VAL B N 1
ATOM 2883 C CA . VAL B 1 91 ? 12.305 -29.719 -20.391 1 98.5 91 VAL B CA 1
ATOM 2884 C C . VAL B 1 91 ? 12.086 -30.5 -21.688 1 98.5 91 VAL B C 1
ATOM 2886 O O . VAL B 1 91 ? 12.594 -30.109 -22.734 1 98.5 91 VAL B O 1
ATOM 2889 N N . PRO B 1 92 ? 11.352 -31.609 -21.562 1 97.81 92 PRO B N 1
ATOM 2890 C CA . PRO B 1 92 ? 11.031 -32.375 -22.781 1 97.81 92 PRO B CA 1
ATOM 2891 C C . PRO B 1 92 ? 10.219 -31.547 -23.781 1 97.81 92 PRO B C 1
ATOM 2893 O O . PRO B 1 92 ? 9.508 -30.625 -23.391 1 97.81 92 PRO B O 1
ATOM 2896 N N . GLU B 1 93 ? 10.25 -31.953 -25.016 1 97.19 93 GLU B N 1
ATOM 2897 C CA . GLU B 1 93 ? 9.609 -31.219 -26.109 1 97.19 93 GLU B CA 1
ATOM 2898 C C . GLU B 1 93 ? 8.094 -31.172 -25.922 1 97.19 93 GLU B C 1
ATOM 2900 O O . GLU B 1 93 ? 7.438 -30.219 -26.344 1 97.19 93 GLU B O 1
ATOM 2905 N N . ASP B 1 94 ? 7.57 -32.094 -25.266 1 96.94 94 ASP B N 1
ATOM 2906 C CA . ASP B 1 94 ? 6.121 -32.188 -25.125 1 96.94 94 ASP B CA 1
ATOM 2907 C C . ASP B 1 94 ? 5.664 -31.562 -23.812 1 96.94 94 ASP B C 1
ATOM 2909 O O . ASP B 1 94 ? 4.48 -31.609 -23.469 1 96.94 94 ASP B O 1
ATOM 2913 N N . PHE B 1 95 ? 6.598 -31 -23.078 1 98.12 95 PHE B N 1
ATOM 2914 C CA . PHE B 1 95 ? 6.277 -30.375 -21.812 1 98.12 95 PHE B CA 1
ATOM 2915 C C . PHE B 1 95 ? 5.25 -29.25 -22 1 98.12 95 PHE B C 1
ATOM 2917 O O . PHE B 1 95 ? 5.43 -28.375 -22.828 1 98.12 95 PHE B O 1
ATOM 2924 N N . HIS B 1 96 ? 4.172 -29.406 -21.281 1 98.25 96 HIS B N 1
ATOM 2925 C CA . HIS B 1 96 ? 3.148 -28.359 -21.203 1 98.25 96 HIS B CA 1
ATOM 2926 C C . HIS B 1 96 ? 2.994 -27.875 -19.766 1 98.25 96 HIS B C 1
ATOM 2928 O O . HIS B 1 96 ? 2.582 -28.625 -18.875 1 98.25 96 HIS B O 1
ATOM 2934 N N . PRO B 1 97 ? 3.311 -26.578 -19.531 1 98.06 97 PRO B N 1
ATOM 2935 C CA . PRO B 1 97 ? 3.375 -26.094 -18.156 1 98.06 97 PRO B CA 1
ATOM 2936 C C . PRO B 1 97 ? 2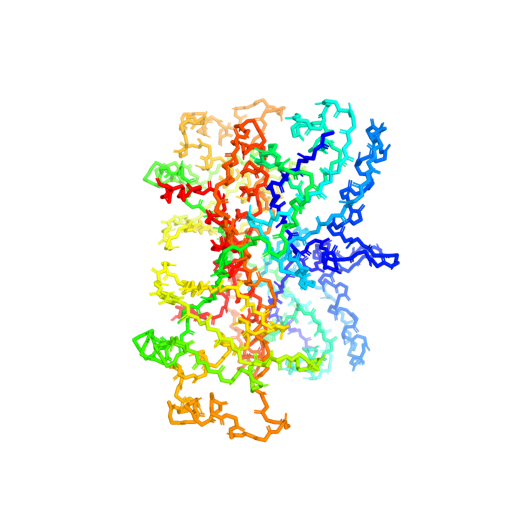.049 -26.234 -17.422 1 98.06 97 PRO B C 1
ATOM 2938 O O . PRO B 1 97 ? 2.037 -26.469 -16.203 1 98.06 97 PRO B O 1
ATOM 2941 N N . ARG B 1 98 ? 0.927 -26.109 -18.047 1 96.5 98 ARG B N 1
ATOM 2942 C CA . ARG B 1 98 ? -0.375 -26.219 -17.391 1 96.5 98 ARG B CA 1
ATOM 2943 C C . ARG B 1 98 ? -0.709 -27.656 -17.062 1 96.5 98 ARG B C 1
ATOM 2945 O O . ARG B 1 98 ? -1.062 -27.969 -15.922 1 96.5 98 ARG B O 1
ATOM 2952 N N . PHE B 1 99 ? -0.486 -28.562 -18 1 96 99 PHE B N 1
ATOM 2953 C CA . PHE B 1 99 ? -0.999 -29.922 -17.891 1 96 99 PHE B CA 1
ATOM 2954 C C . PHE B 1 99 ? -0.03 -30.797 -17.109 1 96 99 PHE B C 1
ATOM 2956 O O . PHE B 1 99 ? -0.42 -31.844 -16.562 1 96 99 PHE B O 1
ATOM 2963 N N . TRP B 1 100 ? 1.202 -30.406 -17.094 1 97.06 100 TRP B N 1
ATOM 2964 C CA . TRP B 1 100 ? 2.197 -31.188 -16.359 1 97.06 100 TRP B CA 1
ATOM 2965 C C . TRP B 1 100 ? 2.264 -30.75 -14.906 1 97.06 100 TRP B C 1
ATOM 2967 O O . TRP B 1 100 ? 2.953 -31.359 -14.094 1 97.06 100 TRP B O 1
ATOM 2977 N N . ALA B 1 101 ? 1.58 -29.656 -14.594 1 96.94 101 ALA B N 1
ATOM 2978 C CA . ALA B 1 101 ? 1.616 -29.172 -13.219 1 96.94 101 ALA B CA 1
ATOM 2979 C C . ALA B 1 101 ? 1.032 -30.188 -12.25 1 96.94 101 ALA B C 1
ATOM 2981 O O . ALA B 1 101 ? -0.04 -30.75 -12.5 1 96.94 101 ALA B O 1
ATOM 2982 N N . ASN B 1 102 ? 1.747 -30.422 -11.188 1 96.44 102 ASN B N 1
ATOM 2983 C CA . ASN B 1 102 ? 1.272 -31.312 -10.141 1 96.44 102 ASN B CA 1
ATOM 2984 C C . ASN B 1 102 ? 0.39 -30.578 -9.133 1 96.44 102 ASN B C 1
ATOM 2986 O O . ASN B 1 102 ? -0.684 -31.062 -8.773 1 96.44 102 ASN B O 1
ATOM 2990 N N . THR B 1 103 ? 0.868 -29.484 -8.664 1 97.25 103 THR B N 1
ATOM 2991 C CA . THR B 1 103 ? 0.094 -28.672 -7.738 1 97.25 103 THR B CA 1
ATOM 2992 C C . THR B 1 103 ? 0.423 -27.188 -7.93 1 97.25 103 THR B C 1
ATOM 2994 O O . THR B 1 103 ? 1.477 -26.844 -8.469 1 97.25 103 THR B O 1
ATOM 2997 N N . LYS B 1 104 ? -0.505 -26.422 -7.59 1 98.12 104 LYS B N 1
ATOM 2998 C CA . LYS B 1 104 ? -0.35 -24.969 -7.508 1 98.12 104 LYS B CA 1
ATOM 2999 C C . LYS B 1 104 ? -0.57 -24.469 -6.082 1 98.12 104 LYS B C 1
ATOM 3001 O O . LYS B 1 104 ? -1.462 -24.953 -5.383 1 98.12 104 LYS B O 1
ATOM 3006 N N . VAL B 1 105 ? 0.261 -23.562 -5.672 1 98.56 105 VAL B N 1
ATOM 3007 C CA . VAL B 1 105 ? 0.159 -22.969 -4.34 1 98.56 105 VAL B CA 1
ATOM 3008 C C . VAL B 1 105 ? -0.174 -21.484 -4.449 1 98.56 105 VAL B C 1
ATOM 3010 O O . VAL B 1 105 ? 0.527 -20.734 -5.133 1 98.56 105 VAL B O 1
ATOM 3013 N N . TYR B 1 106 ? -1.246 -21.141 -3.822 1 98.69 106 TYR B N 1
ATOM 3014 C CA . TYR B 1 106 ? -1.647 -19.734 -3.756 1 98.69 106 TYR B CA 1
ATOM 3015 C C . TYR B 1 106 ? -1.6 -19.219 -2.322 1 98.69 106 TYR B C 1
ATOM 3017 O O . TYR B 1 106 ? -1.839 -19.969 -1.378 1 98.69 106 TYR B O 1
ATOM 3025 N N . ARG B 1 107 ? -1.283 -17.969 -2.205 1 98.62 107 ARG B N 1
ATOM 3026 C CA . ARG B 1 107 ? -1.397 -17.25 -0.942 1 98.62 107 ARG B CA 1
ATOM 3027 C C . ARG B 1 107 ? -2.279 -16.016 -1.094 1 98.62 107 ARG B C 1
ATOM 3029 O O . ARG B 1 107 ? -2.201 -15.312 -2.102 1 98.62 107 ARG B O 1
ATOM 3036 N N . TYR B 1 108 ? -3.09 -15.82 -0.175 1 98.81 108 TYR B N 1
ATOM 3037 C CA . TYR B 1 108 ? -3.867 -14.586 -0.109 1 98.81 108 TYR B CA 1
ATOM 3038 C C . TYR B 1 108 ? -3.562 -13.812 1.171 1 98.81 108 TYR B C 1
ATOM 3040 O O . TYR B 1 108 ? -3.529 -14.398 2.258 1 98.81 108 TYR B O 1
ATOM 3048 N N . TYR B 1 109 ? -3.365 -12.523 1.004 1 98.56 109 TYR B N 1
ATOM 3049 C CA . TYR B 1 109 ? -3.004 -11.648 2.117 1 98.56 109 TYR B CA 1
ATOM 3050 C C . TYR B 1 109 ? -4.125 -10.664 2.422 1 98.56 109 TYR B C 1
ATOM 3052 O O . TYR B 1 109 ? -4.617 -9.977 1.522 1 98.56 109 TYR B O 1
ATOM 3060 N N . LEU B 1 110 ? -4.57 -10.594 3.645 1 97.06 110 LEU B N 1
ATOM 3061 C CA . LEU B 1 110 ? -5.57 -9.602 4.023 1 97.06 110 LEU B CA 1
ATOM 3062 C C . LEU B 1 110 ? -5.414 -9.203 5.488 1 97.06 110 LEU B C 1
ATOM 3064 O O . LEU B 1 110 ? -4.918 -9.984 6.301 1 97.06 110 LEU B O 1
ATOM 3068 N N . PRO B 1 111 ? -5.809 -7.996 5.859 1 95.19 111 PRO B N 1
ATOM 3069 C CA . PRO B 1 111 ? -5.711 -7.574 7.262 1 95.19 111 PRO B CA 1
ATOM 3070 C C . PRO B 1 111 ? -6.527 -8.453 8.203 1 95.19 111 PRO B C 1
ATOM 3072 O O . PRO B 1 111 ? -7.605 -8.93 7.832 1 95.19 111 PRO B O 1
ATOM 3075 N N . SER B 1 112 ? -6.062 -8.562 9.383 1 95.12 112 SER B N 1
ATOM 3076 C CA . SER B 1 112 ? -6.723 -9.406 10.375 1 95.12 112 SER B CA 1
ATOM 3077 C C . SER B 1 112 ? -7.773 -8.625 11.156 1 95.12 112 SER B C 1
ATOM 3079 O O . SER B 1 112 ? -8.5 -9.195 11.977 1 95.12 112 SER B O 1
ATOM 3081 N N . LEU B 1 113 ? -7.828 -7.383 10.883 1 87.31 113 LEU B N 1
ATOM 3082 C CA . LEU B 1 113 ? -8.727 -6.516 11.641 1 87.31 113 LEU B CA 1
ATOM 3083 C C . LEU B 1 113 ? -10.156 -7.039 11.594 1 87.31 113 LEU B C 1
ATOM 3085 O O . LEU B 1 113 ? -10.719 -7.238 10.508 1 87.31 113 LEU B O 1
ATOM 3089 N N . GLY B 1 114 ? -10.727 -7.289 12.805 1 89.44 114 GLY B N 1
ATOM 3090 C CA . GLY B 1 114 ? -12.125 -7.695 12.906 1 89.44 114 GLY B CA 1
ATOM 3091 C C . GLY B 1 114 ? -12.344 -9.164 12.586 1 89.44 114 GLY B C 1
ATOM 3092 O O . GLY B 1 114 ? -13.484 -9.609 12.445 1 89.44 114 GLY B O 1
ATOM 3093 N N . MET B 1 115 ? -11.281 -9.906 12.445 1 95.12 115 MET B N 1
ATOM 3094 C CA . MET B 1 115 ? -11.414 -11.305 12.047 1 95.12 115 MET B CA 1
ATOM 3095 C C . MET B 1 115 ? -11.188 -12.234 13.234 1 95.12 115 MET B C 1
ATOM 3097 O O . MET B 1 115 ? -10.312 -11.992 14.062 1 95.12 115 MET B O 1
ATOM 3101 N N . ASN B 1 116 ? -12.07 -13.18 13.391 1 97.31 116 ASN B N 1
ATOM 3102 C CA . ASN B 1 116 ? -11.828 -14.312 14.281 1 97.31 116 ASN B CA 1
ATOM 3103 C C . ASN B 1 116 ? -11 -15.398 13.602 1 97.31 116 ASN B C 1
ATOM 3105 O O . ASN B 1 116 ? -11.547 -16.281 12.938 1 97.31 116 ASN B O 1
ATOM 3109 N N . ILE B 1 117 ? -9.734 -15.414 13.859 1 97.25 117 ILE B N 1
ATOM 3110 C CA . ILE B 1 117 ? -8.781 -16.234 13.125 1 97.25 117 ILE B CA 1
ATOM 3111 C C . ILE B 1 117 ? -9.031 -17.719 13.43 1 97.25 117 ILE B C 1
ATOM 3113 O O . ILE B 1 117 ? -8.898 -18.562 12.547 1 97.25 117 ILE B O 1
ATOM 3117 N N . LYS B 1 118 ? -9.32 -18.031 14.648 1 97.44 118 LYS B N 1
ATOM 3118 C CA . LYS B 1 118 ? -9.641 -19.406 15.008 1 97.44 118 LYS B CA 1
ATOM 3119 C C . LYS B 1 118 ? -10.82 -19.938 14.195 1 97.44 118 LYS B C 1
ATOM 3121 O O . LYS B 1 118 ? -10.766 -21.031 13.648 1 97.44 118 LYS B O 1
ATOM 3126 N N . LYS B 1 119 ? -11.828 -19.141 14.148 1 98.06 119 LYS B N 1
ATOM 3127 C CA . LYS B 1 119 ? -13 -19.516 13.375 1 98.06 119 LYS B CA 1
ATOM 3128 C C . LYS B 1 119 ? -12.656 -19.656 11.891 1 98.06 119 LYS B C 1
ATOM 3130 O O . LYS B 1 119 ? -13.164 -20.547 11.211 1 98.06 119 LYS B O 1
ATOM 3135 N N . MET B 1 120 ? -11.891 -18.781 11.422 1 98.38 120 MET B N 1
ATOM 3136 C CA . MET B 1 120 ? -11.453 -18.828 10.031 1 98.38 120 MET B CA 1
ATOM 3137 C C . MET B 1 120 ? -10.75 -20.156 9.734 1 98.38 120 MET B C 1
ATOM 3139 O O . MET B 1 120 ? -11.016 -20.781 8.719 1 98.38 120 MET B O 1
ATOM 3143 N N . LYS B 1 121 ? -9.852 -20.562 10.617 1 98.38 121 LYS B N 1
ATOM 3144 C CA . LYS B 1 121 ? -9.125 -21.812 10.469 1 98.38 121 LYS B CA 1
ATOM 3145 C C . LYS B 1 121 ? -10.078 -23 10.469 1 98.38 121 LYS B C 1
ATOM 3147 O O . LYS B 1 121 ? -9.953 -23.906 9.633 1 98.38 121 LYS B O 1
ATOM 3152 N N . GLU B 1 122 ? -10.992 -22.969 11.344 1 98.12 122 GLU B N 1
ATOM 3153 C CA . GLU B 1 122 ? -11.984 -24.031 11.414 1 98.12 122 GLU B CA 1
ATOM 3154 C C . GLU B 1 122 ? -12.781 -24.141 10.117 1 98.12 122 GLU B C 1
ATOM 3156 O O . GLU B 1 122 ? -12.945 -25.219 9.57 1 98.12 122 GLU B O 1
ATOM 3161 N N . CYS B 1 123 ? -13.203 -23.016 9.648 1 98.56 123 CYS B N 1
ATOM 3162 C CA . CYS B 1 123 ? -13.984 -22.969 8.414 1 98.56 123 CYS B CA 1
ATOM 3163 C C . CYS B 1 123 ? -13.148 -23.422 7.227 1 98.56 123 CYS B C 1
ATOM 3165 O O . CYS B 1 123 ? -13.68 -24.031 6.285 1 98.56 123 CYS B O 1
ATOM 3167 N N . SER B 1 124 ? -11.875 -23.141 7.266 1 98.75 124 SER B N 1
ATOM 3168 C CA . SER B 1 124 ? -11 -23.453 6.137 1 98.75 124 SER B CA 1
ATOM 3169 C C . SER B 1 124 ? -10.891 -24.953 5.93 1 98.75 124 SER B C 1
ATOM 3171 O O . SER B 1 124 ? -10.734 -25.422 4.797 1 98.75 124 SER B O 1
ATOM 3173 N N . LEU B 1 125 ? -11.023 -25.719 6.945 1 98.44 125 LEU B N 1
ATOM 3174 C CA . LEU B 1 125 ? -10.883 -27.156 6.887 1 98.44 125 LEU B CA 1
ATOM 3175 C C . LEU B 1 125 ? -12.023 -27.781 6.098 1 98.44 125 LEU B C 1
ATOM 3177 O O . LEU B 1 125 ? -11.891 -28.891 5.57 1 98.44 125 LEU B O 1
ATOM 3181 N N . LEU B 1 126 ? -13.109 -27.094 5.988 1 98.5 126 LEU B N 1
ATOM 3182 C CA . LEU B 1 126 ? -14.266 -27.578 5.242 1 98.5 126 LEU B CA 1
ATOM 3183 C C . LEU B 1 126 ? -13.945 -27.703 3.758 1 98.5 126 LEU B C 1
ATOM 3185 O O . LEU B 1 126 ? -14.602 -28.453 3.035 1 98.5 126 LEU B O 1
ATOM 3189 N N . PHE B 1 127 ? -12.945 -26.984 3.336 1 98.56 127 PHE B N 1
ATOM 3190 C CA . PHE B 1 127 ? -12.633 -26.922 1.912 1 98.56 127 PHE B CA 1
ATOM 3191 C C . PHE B 1 127 ? -11.656 -28.016 1.521 1 98.56 127 PHE B C 1
ATOM 3193 O O . PHE B 1 127 ? -11.43 -28.266 0.333 1 98.56 127 PHE B O 1
ATOM 3200 N N . LEU B 1 128 ? -11.062 -28.703 2.506 1 98.44 128 LEU B N 1
ATOM 3201 C CA . LEU B 1 128 ? -10.102 -29.766 2.219 1 98.44 128 LEU B CA 1
ATOM 3202 C C . LEU B 1 128 ? -10.797 -30.953 1.556 1 98.44 128 LEU B C 1
ATOM 3204 O O . LEU B 1 128 ? -11.891 -31.344 1.957 1 98.44 128 LEU B O 1
ATOM 3208 N N . GLY B 1 129 ? -10.133 -31.453 0.525 1 98.12 129 GLY B N 1
ATOM 3209 C CA . GLY B 1 129 ? -10.664 -32.625 -0.167 1 98.12 129 GLY B CA 1
ATOM 3210 C C . GLY B 1 129 ? -11.367 -32.25 -1.466 1 98.12 129 GLY B C 1
ATOM 3211 O O . GLY B 1 129 ? -11.094 -31.219 -2.068 1 98.12 129 GLY B O 1
ATOM 3212 N N . THR B 1 130 ? -12.125 -33.219 -1.968 1 98.12 130 THR B N 1
ATOM 3213 C CA . THR B 1 130 ? -12.797 -33.094 -3.256 1 98.12 130 THR B CA 1
ATOM 3214 C C . THR B 1 130 ? -14.234 -32.594 -3.07 1 98.12 130 THR B C 1
ATOM 3216 O O . THR B 1 130 ? -15 -33.188 -2.293 1 98.12 130 THR B O 1
ATOM 3219 N N . HIS B 1 131 ? -14.57 -31.516 -3.701 1 98.06 131 HIS B N 1
ATOM 3220 C CA . HIS B 1 131 ? -15.898 -30.906 -3.598 1 98.06 131 HIS B CA 1
ATOM 3221 C C . HIS B 1 131 ? -16.344 -30.344 -4.938 1 98.06 131 HIS B C 1
ATOM 3223 O O . HIS B 1 131 ? -15.578 -30.328 -5.902 1 98.06 131 HIS B O 1
ATOM 3229 N N . ASP B 1 132 ? -17.609 -30.016 -4.992 1 96.75 132 ASP B N 1
ATOM 3230 C CA . ASP B 1 132 ? -18.141 -29.188 -6.074 1 96.75 132 ASP B CA 1
ATOM 3231 C C . ASP B 1 132 ? -17.922 -27.703 -5.785 1 96.75 132 ASP B C 1
ATOM 3233 O O . ASP B 1 132 ? -18.562 -27.141 -4.902 1 96.75 132 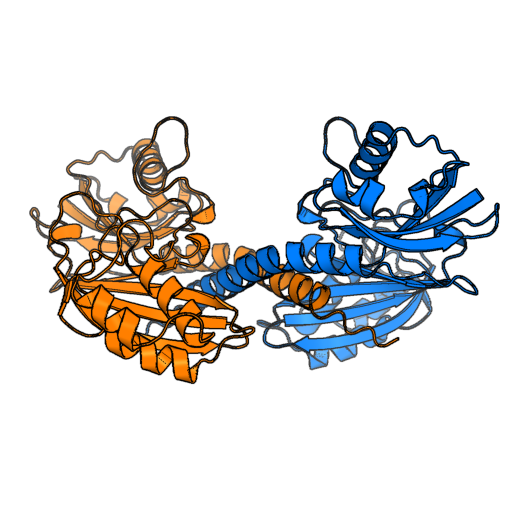ASP B O 1
ATOM 3237 N N . PHE B 1 133 ? -17.109 -27.078 -6.562 1 96.69 133 PHE B N 1
ATOM 3238 C CA . PHE B 1 133 ? -16.766 -25.688 -6.273 1 96.69 133 PHE B CA 1
ATOM 3239 C C . PHE B 1 133 ? -17.562 -24.734 -7.16 1 96.69 133 PHE B C 1
ATOM 3241 O O . PHE B 1 133 ? -17.156 -23.594 -7.375 1 96.69 133 PHE B O 1
ATOM 3248 N N . SER B 1 134 ? -18.688 -25.156 -7.691 1 94.75 134 SER B N 1
ATOM 3249 C CA . SER B 1 134 ? -19.531 -24.312 -8.547 1 94.75 134 SER B CA 1
ATOM 3250 C C . SER B 1 134 ? -19.969 -23.062 -7.816 1 94.75 134 SER B C 1
ATOM 3252 O O . SER B 1 134 ? -20.062 -21.984 -8.422 1 94.75 134 SER B O 1
ATOM 3254 N N . ALA B 1 135 ? -20.188 -23.172 -6.52 1 95 135 ALA B N 1
ATOM 3255 C CA . ALA B 1 135 ? -20.625 -22.031 -5.723 1 95 135 ALA B CA 1
ATOM 3256 C C . ALA B 1 135 ? -19.469 -21.062 -5.473 1 95 135 ALA B C 1
ATOM 3258 O O . ALA B 1 135 ? -19.688 -19.922 -5.078 1 95 135 ALA B O 1
ATOM 3259 N N . PHE B 1 136 ? -18.25 -21.5 -5.715 1 96.56 136 PHE B N 1
ATOM 3260 C CA . PHE B 1 136 ? -17.047 -20.734 -5.395 1 96.56 136 PHE B CA 1
ATOM 3261 C C . PHE B 1 136 ? -16.219 -20.469 -6.648 1 96.56 136 PHE B C 1
ATOM 3263 O O . PHE B 1 136 ? -14.992 -20.438 -6.59 1 96.56 136 PHE B O 1
ATOM 3270 N N . SER B 1 137 ? -16.859 -20.344 -7.738 1 95.06 137 SER B N 1
ATOM 3271 C CA . SER B 1 137 ? -16.141 -20.078 -8.977 1 95.06 137 SER B CA 1
ATOM 3272 C C . SER B 1 137 ? -17.016 -19.344 -9.984 1 95.06 137 SER B C 1
ATOM 3274 O O . SER B 1 137 ? -18.234 -19.266 -9.812 1 95.06 137 SER B O 1
ATOM 3276 N N . ARG B 1 138 ? -16.375 -18.688 -10.867 1 90.69 138 ARG B N 1
ATOM 3277 C CA . ARG B 1 138 ? -17.094 -18.25 -12.062 1 90.69 138 ARG B CA 1
ATOM 3278 C C . ARG B 1 138 ? -17.234 -19.391 -13.062 1 90.69 138 ARG B C 1
ATOM 3280 O O . ARG B 1 138 ? -16.25 -19.859 -13.617 1 90.69 138 ARG B O 1
ATOM 3287 N N . VAL B 1 139 ? -18.391 -19.953 -13.133 1 76.5 139 VAL B N 1
ATOM 3288 C CA . VAL B 1 139 ? -18.625 -21.156 -13.93 1 76.5 139 VAL B CA 1
ATOM 3289 C C . VAL B 1 139 ? -18.562 -20.812 -15.414 1 76.5 139 VAL B C 1
ATOM 3291 O O . VAL B 1 139 ? -19.266 -19.906 -15.875 1 76.5 139 VAL B O 1
ATOM 3294 N N . ASP B 1 140 ? -17.672 -21.516 -15.992 1 78.38 140 ASP B N 1
ATOM 3295 C CA . ASP B 1 140 ? -17.484 -21.281 -17.422 1 78.38 140 ASP B CA 1
ATOM 3296 C C . ASP B 1 140 ? -17.609 -22.562 -18.219 1 78.38 140 ASP B C 1
ATOM 3298 O O . ASP B 1 140 ? -16.906 -22.766 -19.203 1 78.38 140 ASP B O 1
ATOM 3302 N N . GLY B 1 141 ? -18.422 -23.531 -17.766 1 78.69 141 GLY B N 1
ATOM 3303 C CA . GLY B 1 141 ? -18.672 -24.75 -18.516 1 78.69 141 GLY B CA 1
ATOM 3304 C C . GLY B 1 141 ? -17.766 -25.891 -18.109 1 78.69 141 GLY B C 1
ATOM 3305 O O . GLY B 1 141 ? -17.984 -27.031 -18.516 1 78.69 141 GLY B O 1
ATOM 3306 N N . ARG B 1 142 ? -16.797 -25.641 -17.312 1 80.81 142 ARG B N 1
ATOM 3307 C CA . ARG B 1 142 ? -15.867 -26.672 -16.875 1 80.81 142 ARG B CA 1
ATOM 3308 C C . ARG B 1 142 ? -16.469 -27.516 -15.75 1 80.81 142 ARG B C 1
ATOM 3310 O O . ARG B 1 142 ? -17.438 -27.094 -15.109 1 80.81 142 ARG B O 1
ATOM 3317 N N . ASP B 1 143 ? -15.742 -28.672 -15.648 1 90.25 143 ASP B N 1
ATOM 3318 C CA . ASP B 1 143 ? -16.047 -29.469 -14.461 1 90.25 143 ASP B CA 1
ATOM 3319 C C . ASP B 1 143 ? -15.703 -28.703 -13.188 1 90.25 143 ASP B C 1
ATOM 3321 O O . ASP B 1 143 ? -14.641 -28.094 -13.086 1 90.25 143 ASP B O 1
ATOM 3325 N N . THR B 1 144 ? -16.625 -28.75 -12.297 1 94.44 144 THR B N 1
ATOM 3326 C CA . THR B 1 144 ? -16.469 -27.891 -11.125 1 94.44 144 THR B CA 1
ATOM 3327 C C . THR B 1 144 ? -16 -28.703 -9.922 1 94.44 144 THR B C 1
ATOM 3329 O O . THR B 1 144 ? -15.844 -28.156 -8.828 1 94.44 144 THR B O 1
ATOM 3332 N N . ILE B 1 145 ? -15.828 -29.969 -10.156 1 96.56 145 ILE B N 1
ATOM 3333 C CA . ILE B 1 145 ? -15.266 -30.797 -9.094 1 96.56 145 ILE B CA 1
ATOM 3334 C C . ILE B 1 145 ? -13.75 -30.625 -9.047 1 96.56 145 ILE B C 1
ATOM 3336 O O . ILE B 1 145 ? -13.062 -30.828 -10.047 1 96.56 145 ILE B O 1
ATOM 3340 N N . ARG B 1 146 ? -13.266 -30.141 -7.969 1 96.81 146 ARG B N 1
ATOM 3341 C CA . ARG B 1 146 ? -11.836 -29.938 -7.742 1 96.81 146 ARG B CA 1
ATOM 3342 C C . ARG B 1 146 ? -11.43 -30.453 -6.363 1 96.81 146 ARG B C 1
ATOM 3344 O O . ARG B 1 146 ? -12.281 -30.703 -5.512 1 96.81 146 ARG B O 1
ATOM 3351 N N . SER B 1 147 ? -10.133 -30.578 -6.191 1 97.44 147 SER B N 1
ATOM 3352 C CA . SER B 1 147 ? -9.594 -31.031 -4.914 1 97.44 147 SER B CA 1
ATOM 3353 C C . SER B 1 147 ? -8.586 -30.047 -4.348 1 97.44 147 SER B C 1
ATOM 3355 O O . SER B 1 147 ? -7.719 -29.547 -5.07 1 97.44 147 SER B O 1
ATOM 3357 N N . ILE B 1 148 ? -8.734 -29.734 -3.111 1 98.31 148 ILE B N 1
ATOM 3358 C CA . ILE B 1 148 ? -7.762 -28.953 -2.359 1 98.31 148 ILE B CA 1
ATOM 3359 C C . ILE B 1 148 ? -6.977 -29.875 -1.424 1 98.31 148 ILE B C 1
ATOM 3361 O O . ILE B 1 148 ? -7.562 -30.578 -0.599 1 98.31 148 ILE B O 1
ATOM 3365 N N . ASP B 1 149 ? -5.711 -29.781 -1.531 1 98.38 149 ASP B N 1
ATOM 3366 C CA . ASP B 1 149 ? -4.844 -30.719 -0.826 1 98.38 149 ASP B CA 1
ATOM 3367 C C . ASP B 1 149 ? -4.383 -30.156 0.511 1 98.38 149 ASP B C 1
ATOM 3369 O O . ASP B 1 149 ? -4.098 -30.891 1.449 1 98.38 149 ASP B O 1
ATOM 3373 N N . ARG B 1 150 ? -4.215 -28.906 0.579 1 98.56 150 ARG B N 1
ATOM 3374 C CA . ARG B 1 150 ? -3.686 -28.25 1.77 1 98.56 150 ARG B CA 1
ATOM 3375 C C . ARG B 1 150 ? -4.223 -26.828 1.892 1 98.56 150 ARG B C 1
ATOM 3377 O O . ARG B 1 150 ? -4.328 -26.109 0.894 1 98.56 150 ARG B O 1
ATOM 3384 N N . ILE B 1 151 ? -4.586 -26.469 3.049 1 98.56 151 ILE B N 1
ATOM 3385 C CA . ILE B 1 151 ? -4.945 -25.094 3.369 1 98.56 151 ILE B CA 1
ATOM 3386 C C . ILE B 1 151 ? -4.367 -24.719 4.73 1 98.56 151 ILE B C 1
ATOM 3388 O O . ILE B 1 151 ? -4.582 -25.406 5.723 1 98.56 151 ILE B O 1
ATOM 3392 N N . GLU B 1 152 ? -3.611 -23.703 4.777 1 98.38 152 GLU B N 1
ATOM 3393 C CA . GLU B 1 152 ? -3.002 -23.203 6.004 1 98.38 152 GLU B CA 1
ATOM 3394 C C . GLU B 1 152 ? -3.283 -21.719 6.188 1 98.38 152 GLU B C 1
ATOM 3396 O O . GLU B 1 152 ? -3.264 -20.953 5.223 1 98.38 152 GLU B O 1
ATOM 3401 N N . ILE B 1 153 ? -3.584 -21.359 7.41 1 98.44 153 ILE B N 1
ATOM 3402 C CA . ILE B 1 153 ? -3.838 -19.969 7.75 1 98.44 153 ILE B CA 1
ATOM 3403 C C . ILE B 1 153 ? -2.939 -19.547 8.914 1 98.44 153 ILE B C 1
ATOM 3405 O O . ILE B 1 153 ? -2.857 -20.25 9.922 1 98.44 153 ILE B O 1
ATOM 3409 N N . TRP B 1 154 ? -2.26 -18.516 8.758 1 97.44 154 TRP B N 1
ATOM 3410 C CA . TRP B 1 154 ? -1.47 -17.984 9.859 1 97.44 154 TRP B CA 1
ATOM 3411 C C . TRP B 1 154 ? -1.486 -16.453 9.844 1 97.44 154 TRP B C 1
ATOM 3413 O O . TRP B 1 154 ? -1.896 -15.844 8.852 1 97.44 154 TRP B O 1
ATOM 3423 N N . GLU B 1 155 ? -1.138 -15.945 11 1 94.38 155 GLU B N 1
ATOM 3424 C CA . GLU B 1 155 ? -1.102 -14.492 11.148 1 94.38 155 GLU B CA 1
ATOM 3425 C C . GLU B 1 155 ? 0.333 -13.984 11.234 1 94.38 155 GLU B C 1
ATOM 3427 O O . GLU B 1 155 ? 1.185 -14.617 11.867 1 94.38 155 GLU B O 1
ATOM 3432 N N . LYS B 1 156 ? 0.572 -12.953 10.492 1 88.88 156 LYS B N 1
ATOM 3433 C CA . LYS B 1 156 ? 1.805 -12.172 10.594 1 88.88 156 LYS B CA 1
ATOM 3434 C C . LYS B 1 156 ? 1.506 -10.703 10.859 1 88.88 156 LYS B C 1
ATOM 3436 O O . LYS B 1 156 ? 1.122 -9.969 9.945 1 88.88 156 LYS B O 1
ATOM 3441 N N . CYS B 1 157 ? 1.82 -10.266 12.125 1 86.94 157 CYS B N 1
ATOM 3442 C CA . CYS B 1 157 ? 1.456 -8.922 12.547 1 86.94 157 CYS B CA 1
ATOM 3443 C C . CYS B 1 157 ? -0.035 -8.672 12.352 1 86.94 157 CYS B C 1
ATOM 3445 O O . CYS B 1 157 ? -0.864 -9.344 12.961 1 86.94 157 CYS B O 1
ATOM 3447 N N . ASN B 1 158 ? -0.503 -7.82 11.562 1 89.19 158 ASN B N 1
ATOM 3448 C CA . ASN B 1 158 ? -1.913 -7.477 11.414 1 89.19 158 ASN B CA 1
ATOM 3449 C C . ASN B 1 158 ? -2.469 -7.945 10.07 1 89.19 158 ASN B C 1
ATOM 3451 O O . ASN B 1 158 ? -3.436 -7.375 9.562 1 89.19 158 ASN B O 1
ATOM 3455 N N . VAL B 1 159 ? -1.812 -9.062 9.617 1 96.12 159 VAL B N 1
ATOM 3456 C CA . VAL B 1 159 ? -2.238 -9.617 8.336 1 96.12 159 VAL B CA 1
ATOM 3457 C C . VAL B 1 159 ? -2.42 -11.133 8.469 1 96.12 159 VAL B C 1
ATOM 3459 O O . VAL B 1 159 ? -1.62 -11.805 9.125 1 96.12 159 VAL B O 1
ATOM 3462 N N . VAL B 1 160 ? -3.465 -11.609 7.934 1 97.81 160 VAL B N 1
ATOM 3463 C CA . VAL B 1 160 ? -3.697 -13.047 7.848 1 97.81 160 VAL B CA 1
ATOM 3464 C C . VAL B 1 160 ? -3.328 -13.555 6.453 1 97.81 160 VAL B C 1
ATOM 3466 O O . VAL B 1 160 ? -3.645 -12.906 5.449 1 97.81 160 VAL B O 1
ATOM 3469 N N . VAL B 1 161 ? -2.621 -14.648 6.441 1 98.44 161 VAL B N 1
ATOM 3470 C CA . VAL B 1 161 ? -2.254 -15.289 5.184 1 98.44 161 VAL B CA 1
ATOM 3471 C C . VAL B 1 161 ? -3.002 -16.609 5.039 1 98.44 161 VAL B C 1
ATOM 3473 O O . VAL B 1 161 ? -3.004 -17.438 5.961 1 98.44 161 VAL B O 1
ATOM 3476 N N . VAL B 1 162 ? -3.682 -16.75 3.961 1 98.75 162 VAL B N 1
ATOM 3477 C CA . VAL B 1 162 ? -4.324 -18 3.598 1 98.75 162 VAL B CA 1
ATOM 3478 C C . VAL B 1 162 ? -3.541 -18.672 2.475 1 98.75 162 VAL B C 1
ATOM 3480 O O . VAL B 1 162 ? -3.451 -18.156 1.365 1 98.75 162 VAL B O 1
ATOM 3483 N N . GLU B 1 163 ? -2.973 -19.797 2.77 1 98.75 163 GLU B N 1
ATOM 3484 C CA . GLU B 1 163 ? -2.277 -20.562 1.744 1 98.75 163 GLU B CA 1
ATOM 3485 C C . GLU B 1 163 ? -3.094 -21.781 1.318 1 98.75 163 GLU B C 1
ATOM 3487 O O . GLU B 1 163 ? -3.553 -22.562 2.162 1 98.75 163 GLU B O 1
ATOM 3492 N N . ILE B 1 164 ? -3.289 -21.922 0.033 1 98.75 164 ILE B N 1
ATOM 3493 C CA . ILE B 1 164 ? -4.094 -23 -0.518 1 98.75 164 ILE B CA 1
ATOM 3494 C C . ILE B 1 164 ? -3.305 -23.734 -1.604 1 98.75 164 ILE B C 1
ATOM 3496 O O . ILE B 1 164 ? -2.682 -23.094 -2.459 1 98.75 164 ILE B O 1
ATOM 3500 N N . GLU B 1 165 ? -3.303 -25.016 -1.499 1 98.75 165 GLU B N 1
ATOM 3501 C CA . GLU B 1 165 ? -2.607 -25.844 -2.473 1 98.75 165 GLU B CA 1
ATOM 3502 C C . GLU B 1 165 ? -3.549 -26.875 -3.09 1 98.75 165 GLU B C 1
ATOM 3504 O O . GLU B 1 165 ? -4.344 -27.5 -2.383 1 98.75 165 GLU B O 1
ATOM 3509 N N . GLY B 1 166 ? -3.508 -27.016 -4.352 1 97.75 166 GLY B N 1
ATOM 3510 C CA . GLY B 1 166 ? -4.301 -27.969 -5.105 1 97.75 166 GLY B CA 1
ATOM 3511 C C . GLY B 1 166 ? -3.818 -28.156 -6.531 1 97.75 166 GLY B C 1
ATOM 3512 O O . GLY B 1 166 ? -2.941 -27.422 -6.996 1 97.75 166 GLY B O 1
ATOM 3513 N N . LYS B 1 167 ? -4.422 -29.094 -7.188 1 93.06 167 LYS B N 1
ATOM 3514 C CA . LYS B 1 167 ? -3.988 -29.422 -8.539 1 93.06 167 LYS B CA 1
ATOM 3515 C C . LYS B 1 167 ? -4.406 -28.344 -9.531 1 93.06 167 LYS B C 1
ATOM 3517 O O . LYS B 1 167 ? -3.635 -27.984 -10.43 1 93.06 167 LYS B O 1
ATOM 3522 N N . SER B 1 168 ? -5.613 -27.984 -9.438 1 94.44 168 SER B N 1
ATOM 3523 C CA . SER B 1 168 ? -6.145 -26.969 -10.328 1 94.44 168 SER B CA 1
ATOM 3524 C C . SER B 1 168 ? -7.246 -26.156 -9.648 1 94.44 168 SER B C 1
ATOM 3526 O O . SER B 1 168 ? -7.887 -26.641 -8.711 1 94.44 168 SER B O 1
ATOM 3528 N N . PHE B 1 169 ? -7.363 -25 -10.078 1 96.38 169 PHE B N 1
ATOM 3529 C CA . PHE B 1 169 ? -8.375 -24.109 -9.531 1 96.38 169 PHE B CA 1
ATOM 3530 C C . PHE B 1 169 ? -9.242 -23.531 -10.641 1 96.38 169 PHE B C 1
ATOM 3532 O O . PHE B 1 169 ? -8.758 -23.25 -11.734 1 96.38 169 PHE B O 1
ATOM 3539 N N . LEU B 1 170 ? -10.492 -23.359 -10.336 1 95.88 170 LEU B N 1
ATOM 3540 C CA . LEU B 1 170 ? -11.406 -22.688 -11.258 1 95.88 170 LEU B CA 1
ATOM 3541 C C . LEU B 1 170 ? -11.219 -21.172 -11.203 1 95.88 170 LEU B C 1
ATOM 3543 O O . LEU B 1 170 ? -10.531 -20.656 -10.32 1 95.88 170 LEU B O 1
ATOM 3547 N N . TRP B 1 171 ? -11.844 -20.5 -12.25 1 95.44 171 TRP B N 1
ATOM 3548 C CA . TRP B 1 171 ? -11.789 -19.047 -12.305 1 95.44 171 TRP B CA 1
ATOM 3549 C C . TRP B 1 171 ? -12.375 -18.438 -11.039 1 95.44 171 TRP B C 1
ATOM 3551 O O . TRP B 1 171 ? -13.523 -18.703 -10.68 1 95.44 171 TRP B O 1
ATOM 3561 N N . GLU B 1 172 ? -11.594 -17.594 -10.312 1 96.88 172 GLU B N 1
ATOM 3562 C CA . GLU B 1 172 ? -11.984 -16.844 -9.117 1 96.88 172 GLU B CA 1
ATOM 3563 C C . GLU B 1 172 ? -12.141 -17.766 -7.914 1 96.88 172 GLU B C 1
ATOM 3565 O O . GLU B 1 172 ? -12.555 -17.328 -6.84 1 96.88 172 GLU B O 1
ATOM 3570 N N . MET B 1 173 ? -11.758 -19 -8.031 1 97.62 173 MET B N 1
ATOM 3571 C CA . MET B 1 173 ? -12.039 -19.984 -7.004 1 97.62 173 MET B CA 1
ATOM 3572 C C . MET B 1 173 ? -11.359 -19.625 -5.691 1 97.62 173 MET B C 1
ATOM 3574 O O . MET B 1 173 ? -12.016 -19.5 -4.656 1 97.62 173 MET B O 1
ATOM 3578 N N . VAL B 1 174 ? -10.055 -19.344 -5.691 1 98.5 174 VAL B N 1
ATOM 3579 C CA . VAL B 1 174 ? -9.305 -19.031 -4.477 1 98.5 174 VAL B CA 1
ATOM 3580 C C . VAL B 1 174 ? -9.859 -17.766 -3.83 1 98.5 174 VAL B C 1
ATOM 3582 O O . VAL B 1 174 ? -10.078 -17.734 -2.615 1 98.5 174 VAL B O 1
ATOM 3585 N N . ARG B 1 175 ? -10.164 -16.797 -4.648 1 98.56 175 ARG B N 1
ATOM 3586 C CA . ARG B 1 175 ? -10.633 -15.508 -4.141 1 98.56 175 ARG B CA 1
ATOM 3587 C C . ARG B 1 175 ? -12.023 -15.633 -3.527 1 98.56 175 ARG B C 1
ATOM 3589 O O . ARG B 1 175 ? -12.344 -14.953 -2.553 1 98.56 175 ARG B O 1
ATOM 3596 N N . ARG B 1 176 ? -12.836 -16.469 -4.059 1 98.19 176 ARG B N 1
ATOM 3597 C CA . ARG B 1 176 ? -14.172 -16.672 -3.494 1 98.19 176 ARG B CA 1
ATOM 3598 C C . ARG B 1 176 ? -14.102 -17.5 -2.217 1 98.19 176 ARG B C 1
ATOM 3600 O O . ARG B 1 176 ? -14.875 -17.281 -1.284 1 98.19 176 ARG B O 1
ATOM 3607 N N . ILE B 1 177 ? -13.188 -18.438 -2.199 1 98.56 177 ILE B N 1
ATOM 3608 C CA . ILE B 1 177 ? -12.961 -19.188 -0.969 1 98.56 177 ILE B CA 1
ATOM 3609 C C . ILE B 1 177 ? -12.523 -18.234 0.141 1 98.56 177 ILE B C 1
ATOM 3611 O O . ILE B 1 177 ? -13.039 -18.297 1.26 1 98.56 177 ILE B O 1
ATOM 3615 N N . VAL B 1 178 ? -11.664 -17.344 -0.155 1 98.69 178 VAL B N 1
ATOM 3616 C CA . VAL B 1 178 ? -11.164 -16.375 0.814 1 98.69 178 VAL B CA 1
ATOM 3617 C C . VAL B 1 178 ? -12.305 -15.5 1.319 1 98.69 178 VAL B C 1
ATOM 3619 O O . VAL B 1 178 ? -12.422 -15.258 2.523 1 98.69 178 VAL B O 1
ATOM 3622 N N . SER B 1 179 ? -13.125 -15.055 0.394 1 98.31 179 SER B N 1
ATOM 3623 C CA . SER B 1 179 ? -14.281 -14.258 0.795 1 98.31 179 SER B CA 1
ATOM 3624 C C . SER B 1 179 ? -15.18 -15.031 1.754 1 98.31 179 SER B C 1
ATOM 3626 O O . SER B 1 179 ? -15.664 -14.477 2.742 1 98.31 179 SER B O 1
ATOM 3628 N N . ALA B 1 180 ? -15.398 -16.281 1.45 1 98.31 180 ALA B N 1
ATOM 3629 C CA . ALA B 1 180 ? -16.219 -17.125 2.322 1 98.31 180 ALA B CA 1
ATOM 3630 C C . ALA B 1 180 ? -15.586 -17.25 3.707 1 98.31 180 ALA B C 1
ATOM 3632 O O . ALA B 1 180 ? -16.281 -17.188 4.723 1 98.31 180 ALA B O 1
ATOM 3633 N N . LEU B 1 181 ? -14.32 -17.422 3.736 1 98.56 181 LEU B N 1
ATOM 3634 C CA . LEU B 1 181 ? -13.609 -17.547 5 1 98.56 181 LEU B CA 1
ATOM 3635 C C . LEU B 1 181 ? -13.703 -16.266 5.816 1 98.56 181 LEU B C 1
ATOM 3637 O O . LEU B 1 181 ? -13.859 -16.312 7.039 1 98.56 181 LEU B O 1
ATOM 3641 N N . VAL B 1 182 ? -13.602 -15.117 5.164 1 98.12 182 VAL B N 1
ATOM 3642 C CA . VAL B 1 182 ? -13.734 -13.828 5.836 1 98.12 182 VAL B CA 1
ATOM 3643 C C . VAL B 1 182 ? -15.125 -13.719 6.461 1 98.12 182 VAL B C 1
ATOM 3645 O O . VAL B 1 182 ? -15.258 -13.406 7.645 1 98.12 182 VAL B O 1
ATOM 3648 N N . LEU B 1 183 ? -16.109 -14.016 5.68 1 97.81 183 LEU B N 1
ATOM 3649 C CA . LEU B 1 183 ? -17.484 -13.93 6.156 1 97.81 183 LEU B CA 1
ATOM 3650 C C . LEU B 1 183 ? -17.719 -14.898 7.309 1 97.81 183 LEU B C 1
ATOM 3652 O O . LEU B 1 183 ? -18.422 -14.562 8.273 1 97.81 183 LEU B O 1
ATOM 3656 N N . CYS B 1 184 ? -17.141 -16.031 7.184 1 98.12 184 CYS B N 1
ATOM 3657 C CA . CYS B 1 184 ? -17.266 -17.016 8.242 1 98.12 184 CYS B CA 1
ATOM 3658 C C . CYS B 1 184 ? -16.609 -16.531 9.523 1 98.12 184 CYS B C 1
ATOM 3660 O O . CYS B 1 184 ? -17.188 -16.656 10.609 1 98.12 184 CYS B O 1
ATOM 3662 N N . SER B 1 185 ? -15.445 -16.016 9.422 1 98 185 SER B N 1
ATOM 3663 C CA . SER B 1 185 ? -14.703 -15.516 10.578 1 98 185 SER B CA 1
ATOM 3664 C C . SER B 1 185 ? -15.477 -14.414 11.289 1 98 185 SER B C 1
ATOM 3666 O O . SER B 1 185 ? -15.297 -14.195 12.492 1 98 185 SER B O 1
ATOM 3668 N N . GLN B 1 186 ? -16.328 -13.75 10.547 1 96.69 186 GLN B N 1
ATOM 3669 C CA . GLN B 1 186 ? -17.094 -12.625 11.086 1 96.69 186 GLN B CA 1
ATOM 3670 C C . GLN B 1 186 ? -18.469 -13.078 11.562 1 96.69 186 GLN B C 1
ATOM 3672 O O . GLN B 1 186 ? -19.266 -12.258 12.023 1 96.69 186 GLN B O 1
ATOM 3677 N N . GLY B 1 187 ? -18.797 -14.297 11.383 1 96.5 187 GLY B N 1
ATOM 3678 C CA . GLY B 1 187 ? -20.062 -14.859 11.836 1 96.5 187 GLY B CA 1
ATOM 3679 C C . GLY B 1 187 ? -21.203 -14.594 10.875 1 96.5 187 GLY B C 1
ATOM 3680 O O . GLY B 1 187 ? -22.375 -14.828 11.211 1 96.5 187 GLY B O 1
ATOM 3681 N N . VAL B 1 188 ? -20.922 -14.148 9.742 1 96.25 188 VAL B N 1
ATOM 3682 C CA . VAL B 1 188 ? -21.922 -13.773 8.758 1 96.25 188 VAL B CA 1
ATOM 3683 C C . VAL B 1 188 ? -22.312 -14.992 7.926 1 96.25 188 VAL B C 1
ATOM 3685 O O . VAL B 1 188 ? -23.453 -15.109 7.48 1 96.25 188 VAL B O 1
ATOM 3688 N N . LEU B 1 189 ? -21.391 -15.914 7.672 1 96.5 189 LEU B N 1
ATOM 3689 C CA . LEU B 1 189 ? -21.609 -17.141 6.902 1 96.5 189 LEU B CA 1
ATOM 3690 C C . LEU B 1 189 ? -21.391 -18.375 7.773 1 96.5 189 LEU B C 1
ATOM 3692 O O . LEU B 1 189 ? -20.281 -18.594 8.266 1 96.5 189 LEU B O 1
ATOM 3696 N N . ALA B 1 190 ? -22.391 -19.141 7.906 1 96.62 190 ALA B N 1
ATOM 3697 C CA . ALA B 1 190 ? -22.328 -20.312 8.773 1 96.62 190 ALA B CA 1
ATOM 3698 C C . ALA B 1 190 ? -21.578 -21.453 8.094 1 96.62 190 ALA B C 1
ATOM 3700 O O . ALA B 1 190 ? -21.609 -21.594 6.867 1 96.62 190 ALA B O 1
ATOM 3701 N N . GLU B 1 191 ? -20.953 -22.328 8.945 1 97.62 191 GLU B N 1
ATOM 3702 C CA . GLU B 1 191 ? -20.234 -23.484 8.438 1 97.62 191 GLU B CA 1
ATOM 3703 C C . GLU B 1 191 ? -21.156 -24.422 7.66 1 97.62 191 GLU B C 1
ATOM 3705 O O . GLU B 1 191 ? -20.766 -24.969 6.625 1 97.62 191 GLU B O 1
ATOM 3710 N N . GLU B 1 192 ? -22.328 -24.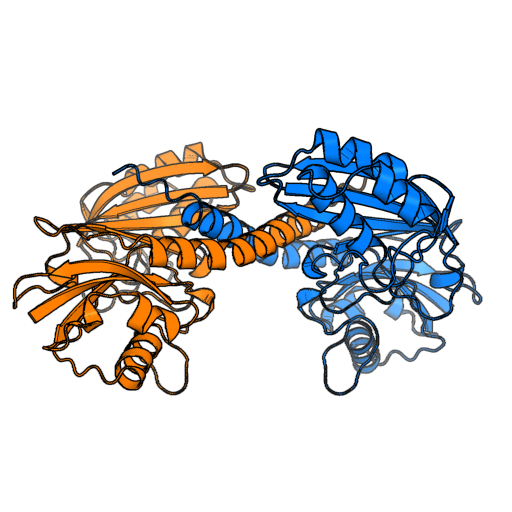531 8.141 1 97.38 192 GLU B N 1
ATOM 3711 C CA . GLU B 1 192 ? -23.297 -25.406 7.492 1 97.38 192 GLU B CA 1
ATOM 3712 C C . GLU B 1 192 ? -23.609 -24.938 6.074 1 97.38 192 GLU B C 1
ATOM 3714 O O . GLU B 1 192 ? -23.781 -25.766 5.168 1 97.38 192 GLU B O 1
ATOM 3719 N N . ARG B 1 193 ? -23.688 -23.672 5.988 1 96.56 193 ARG B N 1
ATOM 3720 C CA . ARG B 1 193 ? -23.969 -23.125 4.672 1 96.56 193 ARG B CA 1
ATOM 3721 C C . ARG B 1 193 ? -22.812 -23.375 3.707 1 96.56 193 ARG B C 1
ATOM 3723 O O . ARG B 1 193 ? -23.031 -23.672 2.527 1 96.56 193 ARG B O 1
ATOM 3730 N N . ILE B 1 194 ? -21.625 -23.297 4.191 1 97.56 194 ILE B N 1
ATOM 3731 C CA . ILE B 1 194 ? -20.453 -23.578 3.373 1 97.56 194 ILE B CA 1
ATOM 3732 C C . ILE B 1 194 ? -20.484 -25.031 2.893 1 97.56 194 ILE B C 1
ATOM 3734 O O . ILE B 1 194 ? -20.25 -25.312 1.717 1 97.56 194 ILE B O 1
ATOM 3738 N N . VAL B 1 195 ? -20.844 -25.891 3.748 1 97.81 195 VAL B N 1
ATOM 3739 C CA . VAL B 1 195 ? -20.922 -27.312 3.412 1 97.81 195 VAL B CA 1
ATOM 3740 C C . VAL B 1 195 ? -21.984 -27.516 2.332 1 97.81 195 VAL B C 1
ATOM 3742 O O . VAL B 1 195 ? -21.766 -28.25 1.365 1 97.81 195 VAL B O 1
ATOM 3745 N N . GLU B 1 196 ? -23.078 -26.859 2.494 1 97.12 196 GLU B N 1
ATOM 3746 C CA . GLU B 1 196 ? -24.141 -26.938 1.489 1 97.12 196 GLU B CA 1
ATOM 3747 C C . GLU B 1 196 ? -23.641 -26.453 0.129 1 97.12 196 GLU B C 1
ATOM 3749 O O . GLU B 1 196 ? -23.891 -27.094 -0.893 1 97.12 196 GLU B O 1
ATOM 3754 N N . MET B 1 197 ? -23 -25.406 0.159 1 96.62 197 MET B N 1
ATOM 3755 C CA . MET B 1 197 ? -22.469 -24.812 -1.073 1 96.62 197 MET B CA 1
ATOM 3756 C C . MET B 1 197 ? -21.469 -25.75 -1.741 1 96.62 197 MET B C 1
ATOM 3758 O O . MET B 1 197 ? -21.469 -25.891 -2.967 1 96.62 197 MET B O 1
ATOM 3762 N N . LEU B 1 198 ? -20.672 -26.469 -0.951 1 97.25 198 LEU B N 1
ATOM 3763 C CA . LEU B 1 198 ? -19.672 -27.391 -1.457 1 97.25 198 LEU B CA 1
ATOM 3764 C C . LEU B 1 198 ? -20.312 -28.656 -2.014 1 97.25 198 LEU B C 1
ATOM 3766 O O . LEU B 1 198 ? -19.672 -29.438 -2.711 1 97.25 198 LEU B O 1
ATOM 3770 N N . ASN B 1 199 ? -21.609 -28.766 -1.698 1 95.94 199 ASN B N 1
ATOM 3771 C CA . ASN B 1 199 ? -22.391 -29.875 -2.229 1 95.94 199 ASN B CA 1
ATOM 3772 C C . ASN B 1 199 ? -23.297 -29.438 -3.377 1 95.94 199 ASN B C 1
ATOM 3774 O O . ASN B 1 199 ? -24.188 -30.188 -3.795 1 95.94 199 ASN B O 1
ATOM 3778 N N . GLY B 1 200 ? -23.094 -28.25 -3.738 1 91.88 200 GLY B N 1
ATOM 3779 C CA . GLY B 1 200 ? -23.797 -27.766 -4.91 1 91.88 200 GLY B CA 1
ATOM 3780 C C . GLY B 1 200 ? -25.156 -27.156 -4.578 1 91.88 200 GLY B C 1
ATOM 3781 O O . GLY B 1 200 ? -25.938 -26.859 -5.477 1 91.88 200 GLY B O 1
ATOM 3782 N N . LYS B 1 201 ? -25.469 -27.016 -3.33 1 92.62 201 LYS B N 1
ATOM 3783 C CA . LYS B 1 201 ? -26.75 -26.453 -2.904 1 92.62 201 LYS B CA 1
ATOM 3784 C C . LYS B 1 201 ? -26.625 -24.969 -2.623 1 92.62 201 LYS B C 1
ATOM 3786 O O . LYS B 1 201 ? -26.297 -24.562 -1.505 1 92.62 201 LYS B O 1
ATOM 3791 N N . PHE B 1 202 ? -26.969 -24.203 -3.604 1 88.31 202 PHE B N 1
ATOM 3792 C CA . PHE B 1 202 ? -26.891 -22.75 -3.443 1 88.31 202 PHE B CA 1
ATOM 3793 C C . PHE B 1 202 ? -27.719 -22.047 -4.512 1 88.31 202 PHE B C 1
ATOM 3795 O O . PHE B 1 202 ? -28.141 -22.672 -5.492 1 88.31 202 PHE B O 1
ATOM 3802 N N . GLU B 1 203 ? -28.078 -20.812 -4.207 1 86.62 203 GLU B N 1
ATOM 3803 C CA . GLU B 1 203 ? -28.688 -19.953 -5.211 1 86.62 203 GLU B CA 1
ATOM 3804 C C . GLU B 1 203 ? -27.625 -19.234 -6.043 1 86.62 203 GLU B C 1
ATOM 3806 O O . GLU B 1 203 ? -26.766 -18.531 -5.5 1 86.62 203 GLU B O 1
ATOM 3811 N N . LYS B 1 204 ? -27.734 -19.328 -7.328 1 79.56 204 LYS B N 1
ATOM 3812 C CA . LYS B 1 204 ? -26.734 -18.797 -8.242 1 79.56 204 LYS B CA 1
ATOM 3813 C C . LYS B 1 204 ? -26.531 -17.297 -8.039 1 79.56 204 LYS B C 1
ATOM 3815 O O . LYS B 1 204 ? -25.422 -16.781 -8.188 1 79.56 204 LYS B O 1
ATOM 3820 N N . SER B 1 205 ? -27.594 -16.656 -7.648 1 78.88 205 SER B N 1
ATOM 3821 C CA . SER B 1 205 ? -27.562 -15.203 -7.469 1 78.88 205 SER B CA 1
ATOM 3822 C C . SER B 1 205 ? -26.922 -14.82 -6.137 1 78.88 205 SER B C 1
ATOM 3824 O O . SER B 1 205 ? -26.594 -13.656 -5.91 1 78.88 205 SER B O 1
ATOM 3826 N N . ARG B 1 206 ? -26.578 -15.766 -5.387 1 78.31 206 ARG B N 1
ATOM 3827 C CA . ARG B 1 206 ? -26.109 -15.461 -4.035 1 78.31 206 ARG B CA 1
ATOM 3828 C C . ARG B 1 206 ? -24.719 -16.047 -3.793 1 78.31 206 ARG B C 1
ATOM 3830 O O . ARG B 1 206 ? -24.391 -16.422 -2.668 1 78.31 206 ARG B O 1
ATOM 3837 N N . LYS B 1 207 ? -23.953 -16.094 -4.82 1 89.25 207 LYS B N 1
ATOM 3838 C CA . LYS B 1 207 ? -22.594 -16.578 -4.656 1 89.25 207 LYS B CA 1
ATOM 3839 C C . LYS B 1 207 ? -21.719 -15.531 -3.947 1 89.25 207 LYS B C 1
ATOM 3841 O O . LYS B 1 207 ? -21.953 -14.328 -4.09 1 89.25 207 LYS B O 1
ATOM 3846 N N . VAL B 1 208 ? -20.875 -16.047 -3.156 1 91.44 208 VAL B N 1
ATOM 3847 C CA . VAL B 1 208 ? -19.922 -15.164 -2.488 1 91.44 208 VAL B CA 1
ATOM 3848 C C . VAL B 1 208 ? -19.047 -14.461 -3.525 1 91.44 208 VAL B C 1
ATOM 3850 O O . VAL B 1 208 ? -18.516 -15.094 -4.434 1 91.44 208 VAL B O 1
ATOM 3853 N N . PRO B 1 209 ? -19 -13.109 -3.482 1 95.06 209 PRO B N 1
ATOM 3854 C CA . PRO B 1 209 ? -18.156 -12.391 -4.426 1 95.06 209 PRO B CA 1
ATOM 3855 C C . PRO B 1 209 ? -16.672 -12.688 -4.219 1 95.06 209 PRO B C 1
ATOM 3857 O O . PRO B 1 209 ? -16.25 -13.062 -3.121 1 95.06 209 PRO B O 1
ATOM 3860 N N . PRO B 1 210 ? -15.891 -12.594 -5.281 1 97.56 210 PRO B N 1
ATOM 3861 C CA . PRO B 1 210 ? -14.453 -12.828 -5.113 1 97.56 210 PRO B CA 1
ATOM 3862 C C . PRO B 1 210 ? -13.766 -11.727 -4.309 1 97.56 210 PRO B C 1
ATOM 3864 O O . PRO B 1 210 ? -14.117 -10.547 -4.441 1 97.56 210 PRO B O 1
ATOM 3867 N N . ALA B 1 211 ? -12.844 -12.117 -3.455 1 97.94 211 ALA B N 1
ATOM 3868 C CA . ALA B 1 211 ? -11.984 -11.156 -2.764 1 97.94 211 ALA B CA 1
ATOM 3869 C C . ALA B 1 211 ? -11.156 -10.344 -3.754 1 97.94 211 ALA B C 1
ATOM 3871 O O . ALA B 1 211 ? -10.969 -10.758 -4.902 1 97.94 211 ALA B O 1
ATOM 3872 N N . PRO B 1 212 ? -10.656 -9.164 -3.355 1 97.62 212 PRO B N 1
ATOM 3873 C CA . PRO B 1 212 ? -9.859 -8.336 -4.262 1 97.62 212 PRO B CA 1
ATOM 3874 C C . PRO B 1 212 ? -8.656 -9.078 -4.836 1 97.62 212 PRO B C 1
ATOM 3876 O O . PRO B 1 212 ? -8.008 -9.852 -4.129 1 97.62 212 PRO B O 1
ATOM 3879 N N . PRO B 1 213 ? -8.391 -8.859 -6.117 1 98.31 213 PRO B N 1
ATOM 3880 C CA . PRO B 1 213 ? -7.336 -9.633 -6.762 1 98.31 213 PRO B CA 1
ATOM 3881 C C . PRO B 1 213 ? -5.941 -9.273 -6.254 1 98.31 213 PRO B C 1
ATOM 3883 O O . PRO B 1 213 ? -5.027 -10.102 -6.305 1 98.31 213 PRO B O 1
ATOM 3886 N N . GLU B 1 214 ? -5.746 -8.07 -5.762 1 98 214 GLU B N 1
ATOM 3887 C CA . GLU B 1 214 ? -4.422 -7.578 -5.398 1 98 214 GLU B CA 1
ATOM 3888 C C . GLU B 1 214 ? -3.85 -8.359 -4.219 1 98 214 GLU B C 1
ATOM 3890 O O . GLU B 1 214 ? -2.633 -8.398 -4.02 1 98 214 GLU B O 1
ATOM 3895 N N . GLY B 1 215 ? -4.668 -8.992 -3.492 1 98.12 215 GLY B N 1
ATOM 3896 C CA . GLY B 1 215 ? -4.207 -9.75 -2.342 1 98.12 215 GLY B CA 1
ATOM 3897 C C . GLY B 1 215 ? -3.773 -11.156 -2.693 1 98.12 215 GLY B C 1
ATOM 3898 O O . GLY B 1 215 ? -3.242 -11.883 -1.846 1 98.12 215 GLY B O 1
ATOM 3899 N N . LEU B 1 216 ? -3.975 -11.57 -3.887 1 98.81 216 LEU B N 1
ATOM 3900 C CA . LEU B 1 216 ? -3.711 -12.945 -4.297 1 98.81 216 LEU B CA 1
ATOM 3901 C C . LEU B 1 216 ? -2.334 -13.07 -4.941 1 98.81 216 LEU B C 1
ATOM 3903 O O . LEU B 1 216 ? -1.95 -12.227 -5.758 1 98.81 216 LEU B O 1
ATOM 3907 N N . LEU B 1 217 ? -1.59 -14.086 -4.52 1 98.69 217 LEU B N 1
ATOM 3908 C CA . LEU B 1 217 ? -0.248 -14.375 -5.016 1 98.69 217 LEU B CA 1
ATOM 3909 C C . LEU B 1 217 ? -0.124 -15.844 -5.422 1 98.69 217 LEU B C 1
ATOM 3911 O O . LEU B 1 217 ? -0.339 -16.734 -4.605 1 98.69 217 LEU B O 1
ATOM 3915 N N . LEU B 1 218 ? 0.072 -16.062 -6.719 1 98.69 218 LEU B N 1
ATOM 3916 C CA . LEU B 1 218 ? 0.518 -17.391 -7.102 1 98.69 218 LEU B CA 1
ATOM 3917 C C . LEU B 1 218 ? 1.937 -17.656 -6.609 1 98.69 218 LEU B C 1
ATOM 3919 O O . LEU B 1 218 ? 2.902 -17.172 -7.195 1 98.69 218 LEU B O 1
ATOM 3923 N N . TRP B 1 219 ? 1.987 -18.422 -5.594 1 98.12 219 TRP B N 1
ATOM 3924 C CA . TRP B 1 219 ? 3.252 -18.609 -4.887 1 98.12 219 TRP B CA 1
ATOM 3925 C C . TRP B 1 219 ? 4.184 -19.531 -5.66 1 98.12 219 TRP B C 1
ATOM 3927 O O . TRP B 1 219 ? 5.367 -19.234 -5.828 1 98.12 219 TRP B O 1
ATOM 3937 N N . ASP B 1 220 ? 3.564 -20.625 -6.086 1 97.5 220 ASP B N 1
ATOM 3938 C CA . ASP B 1 220 ? 4.434 -21.594 -6.746 1 97.5 220 ASP B CA 1
ATOM 3939 C C . ASP B 1 220 ? 3.615 -22.609 -7.543 1 97.5 220 ASP B C 1
ATOM 3941 O O . ASP B 1 220 ? 2.434 -22.828 -7.262 1 97.5 220 ASP B O 1
ATOM 3945 N N . ILE B 1 221 ? 4.242 -23.141 -8.57 1 98.12 221 ILE B N 1
ATOM 3946 C CA . ILE B 1 221 ? 3.75 -24.297 -9.305 1 98.12 221 ILE B CA 1
ATOM 3947 C C . ILE B 1 221 ? 4.793 -25.422 -9.273 1 98.12 221 ILE B C 1
ATOM 3949 O O . ILE B 1 221 ? 5.961 -25.188 -9.602 1 98.12 221 ILE B O 1
ATOM 3953 N N . LYS B 1 222 ? 4.332 -26.562 -8.938 1 97.25 222 LYS B N 1
ATOM 3954 C CA . LYS B 1 222 ? 5.25 -27.688 -8.773 1 97.25 222 LYS B CA 1
ATOM 3955 C C . LYS B 1 222 ? 5.074 -28.703 -9.898 1 97.25 222 LYS B C 1
ATOM 3957 O O . LYS B 1 222 ? 3.953 -28.953 -10.344 1 97.25 222 LYS B O 1
ATOM 3962 N N . TYR B 1 223 ? 6.184 -29.281 -10.312 1 97.69 223 TYR B N 1
ATOM 3963 C CA . TYR B 1 223 ? 6.219 -30.281 -11.367 1 97.69 223 TYR B CA 1
ATOM 3964 C C . TYR B 1 223 ? 7.004 -31.516 -10.914 1 97.69 223 TYR B C 1
ATOM 3966 O O . TYR B 1 223 ? 7.973 -31.406 -10.164 1 97.69 223 TYR B O 1
ATOM 3974 N N . GLU B 1 224 ? 6.516 -32.625 -11.453 1 95.25 224 GLU B N 1
ATOM 3975 C CA . GLU B 1 224 ? 7.293 -33.844 -11.242 1 95.25 224 GLU B CA 1
ATOM 3976 C C . GLU B 1 224 ? 8.484 -33.906 -12.188 1 95.25 224 GLU B C 1
ATOM 3978 O O . GLU B 1 224 ? 8.344 -33.688 -13.391 1 95.25 224 GLU B O 1
ATOM 3983 N N . ASN B 1 225 ? 9.625 -34.062 -11.734 1 94.06 225 ASN B N 1
ATOM 3984 C CA . ASN B 1 225 ? 10.844 -34.312 -12.5 1 94.06 225 ASN B CA 1
ATOM 3985 C C . ASN B 1 225 ? 11.273 -33.062 -13.258 1 94.06 225 ASN B C 1
ATOM 3987 O O . ASN B 1 225 ? 11.805 -33.156 -14.367 1 94.06 225 ASN B O 1
ATOM 3991 N N . VAL B 1 226 ? 10.922 -31.938 -12.891 1 96.62 226 VAL B N 1
ATOM 3992 C CA . VAL B 1 226 ? 11.383 -30.672 -13.43 1 96.62 226 VAL B CA 1
ATOM 3993 C C . VAL B 1 226 ? 11.992 -29.812 -12.312 1 96.62 226 VAL B C 1
ATOM 3995 O O . VAL B 1 226 ? 11.312 -29.484 -11.344 1 96.62 226 VAL B O 1
ATOM 3998 N N . GLU B 1 227 ? 13.195 -29.594 -12.414 1 95.19 227 GLU B N 1
ATOM 3999 C CA . GLU B 1 227 ? 13.898 -28.781 -11.43 1 95.19 227 GLU B CA 1
ATOM 4000 C C . GLU B 1 227 ? 14.352 -27.453 -12.031 1 95.19 227 GLU B C 1
ATOM 4002 O O . GLU B 1 227 ? 15.141 -27.438 -12.977 1 95.19 227 GLU B O 1
ATOM 4007 N N . PHE B 1 228 ? 13.898 -26.406 -11.453 1 97.5 228 PHE B N 1
ATOM 4008 C CA . PHE B 1 228 ? 14.273 -25.078 -11.945 1 97.5 228 PHE B CA 1
ATOM 4009 C C . PHE B 1 228 ? 15.609 -24.656 -11.352 1 97.5 228 PHE B C 1
ATOM 4011 O O . PHE B 1 228 ? 15.82 -24.734 -10.141 1 97.5 228 PHE B O 1
ATOM 4018 N N . GLN B 1 229 ? 16.453 -24.281 -12.203 1 97.19 229 GLN B N 1
ATOM 4019 C CA . GLN B 1 229 ? 17.688 -23.641 -11.758 1 97.19 229 GLN B CA 1
ATOM 4020 C C . GLN B 1 229 ? 17.469 -22.156 -11.492 1 97.19 229 GLN B C 1
ATOM 4022 O O . GLN B 1 229 ? 17.047 -21.406 -12.383 1 97.19 229 GLN B O 1
ATOM 4027 N N . ILE B 1 230 ? 17.828 -21.797 -10.289 1 96.5 230 ILE B N 1
ATOM 4028 C CA . ILE B 1 230 ? 17.609 -20.406 -9.867 1 96.5 230 ILE B CA 1
ATOM 4029 C C . ILE B 1 230 ? 18.75 -19.531 -10.375 1 96.5 230 ILE B C 1
ATOM 4031 O O . ILE B 1 230 ? 19.922 -19.891 -10.242 1 96.5 230 ILE B O 1
ATOM 4035 N N . ASP B 1 231 ? 18.375 -18.5 -10.992 1 96.19 231 ASP B N 1
ATOM 4036 C CA . ASP B 1 231 ? 19.375 -17.484 -11.352 1 96.19 231 ASP B CA 1
ATOM 4037 C C . ASP B 1 231 ? 19.484 -16.422 -10.258 1 96.19 231 ASP B C 1
ATOM 4039 O O . ASP B 1 231 ? 18.625 -15.547 -10.141 1 96.19 231 ASP B O 1
ATOM 4043 N N . ASN B 1 232 ? 20.578 -16.422 -9.617 1 94.25 232 ASN B N 1
ATOM 4044 C CA . ASN B 1 232 ? 20.75 -15.594 -8.43 1 94.25 232 ASN B CA 1
ATOM 4045 C C . ASN B 1 232 ? 20.734 -14.109 -8.773 1 94.25 232 ASN B C 1
ATOM 4047 O O . ASN B 1 232 ? 20.188 -13.297 -8.016 1 94.25 232 ASN B O 1
ATOM 4051 N N . ALA B 1 233 ? 21.344 -13.828 -9.859 1 94.31 233 ALA B N 1
ATOM 4052 C CA . ALA B 1 233 ? 21.375 -12.43 -10.273 1 94.31 233 ALA B CA 1
ATOM 4053 C C . ALA B 1 233 ? 19.953 -11.906 -10.523 1 94.31 233 ALA B C 1
ATOM 4055 O O . ALA B 1 233 ? 19.609 -10.805 -10.086 1 94.31 233 ALA B O 1
ATOM 4056 N N . SER B 1 234 ? 19.156 -12.695 -11.148 1 95.88 234 SER B N 1
ATOM 4057 C CA . SER B 1 234 ? 17.781 -12.3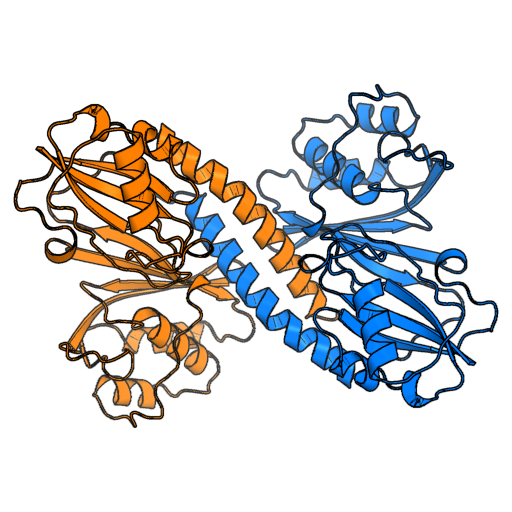2 -11.453 1 95.88 234 SER B CA 1
ATOM 4058 C C . SER B 1 234 ? 16.922 -12.266 -10.188 1 95.88 234 SER B C 1
ATOM 4060 O O . SER B 1 234 ? 16.094 -11.367 -10.031 1 95.88 234 SER B O 1
ATOM 4062 N N . LEU B 1 235 ? 17.172 -13.234 -9.383 1 94.56 235 LEU B N 1
ATOM 4063 C CA . LEU B 1 235 ? 16.453 -13.25 -8.117 1 94.56 235 LEU B CA 1
ATOM 4064 C C . LEU B 1 235 ? 16.766 -12 -7.301 1 94.56 235 LEU B C 1
ATOM 4066 O O . LEU B 1 235 ? 15.859 -11.375 -6.738 1 94.56 235 LEU B O 1
ATOM 4070 N N . LYS B 1 236 ? 17.969 -11.633 -7.238 1 93.25 236 LYS B N 1
ATOM 4071 C CA . LYS B 1 236 ? 18.391 -10.445 -6.504 1 93.25 236 LYS B CA 1
ATOM 4072 C C . LYS B 1 236 ? 17.781 -9.18 -7.117 1 93.25 236 LYS B C 1
ATOM 4074 O O . LYS B 1 236 ? 17.344 -8.289 -6.395 1 93.25 236 LYS B O 1
ATOM 4079 N N . LYS B 1 237 ? 17.812 -9.109 -8.43 1 94.12 237 LYS B N 1
ATOM 4080 C CA . LYS B 1 237 ? 17.203 -7.984 -9.117 1 94.12 237 LYS B CA 1
ATOM 4081 C C . LYS B 1 237 ? 15.711 -7.875 -8.773 1 94.12 237 LYS B C 1
ATOM 4083 O O . LYS B 1 237 ? 15.227 -6.793 -8.445 1 94.12 237 LYS B O 1
ATOM 4088 N N . PHE B 1 238 ? 15.062 -9 -8.867 1 94.56 238 PHE B N 1
ATOM 4089 C CA . PHE B 1 238 ? 13.648 -9.117 -8.516 1 94.56 238 PHE B CA 1
ATOM 4090 C C . PHE B 1 238 ? 13.406 -8.617 -7.094 1 94.56 238 PHE B C 1
ATOM 4092 O O . PHE B 1 238 ? 12.609 -7.707 -6.879 1 94.56 238 PHE B O 1
ATOM 4099 N N . GLN B 1 239 ? 14.094 -9.062 -6.152 1 94.31 239 GLN B N 1
ATOM 4100 C CA . GLN B 1 239 ? 13.906 -8.734 -4.746 1 94.31 239 GLN B CA 1
ATOM 4101 C C . GLN B 1 239 ? 14.203 -7.258 -4.484 1 94.31 239 GLN B C 1
ATOM 4103 O O . GLN B 1 239 ? 13.469 -6.594 -3.75 1 94.31 239 GLN B O 1
ATOM 4108 N N . ARG B 1 240 ? 15.227 -6.754 -5.09 1 93.94 240 ARG B N 1
ATOM 4109 C CA . ARG B 1 240 ? 15.594 -5.352 -4.926 1 93.94 240 ARG B CA 1
ATOM 4110 C C . ARG B 1 240 ? 14.477 -4.43 -5.402 1 93.94 240 ARG B C 1
ATOM 4112 O O . ARG B 1 240 ? 14.164 -3.432 -4.75 1 93.94 240 ARG B O 1
ATOM 4119 N N . GLU B 1 241 ? 13.906 -4.805 -6.48 1 95.56 241 GLU B N 1
ATOM 4120 C CA . GLU B 1 241 ? 12.859 -3.963 -7.059 1 95.56 241 GLU B CA 1
ATOM 4121 C C . GLU B 1 241 ? 11.57 -4.059 -6.254 1 95.56 241 GLU B C 1
ATOM 4123 O O . GLU B 1 241 ? 10.781 -3.109 -6.219 1 95.56 241 GLU B O 1
ATOM 4128 N N . ILE B 1 242 ? 11.406 -5.152 -5.551 1 96.75 242 ILE B N 1
ATOM 4129 C CA . ILE B 1 242 ? 10.219 -5.359 -4.734 1 96.75 242 ILE B CA 1
ATOM 4130 C C . ILE B 1 242 ? 10.359 -4.605 -3.414 1 96.75 242 ILE B C 1
ATOM 4132 O O . ILE B 1 242 ? 9.359 -4.195 -2.816 1 96.75 242 ILE B O 1
ATOM 4136 N N . VAL B 1 243 ? 11.578 -4.406 -2.963 1 94.62 243 VAL B N 1
ATOM 4137 C CA . VAL B 1 243 ? 11.844 -3.762 -1.681 1 94.62 243 VAL B CA 1
ATOM 4138 C C . VAL B 1 243 ? 11.203 -2.375 -1.656 1 94.62 243 VAL B C 1
ATOM 4140 O O . VAL B 1 243 ? 10.547 -2.004 -0.679 1 94.62 243 VAL B O 1
ATOM 4143 N N . GLU B 1 244 ? 11.344 -1.595 -2.738 1 92.69 244 GLU B N 1
ATOM 4144 C CA . GLU B 1 244 ? 10.797 -0.242 -2.779 1 92.69 244 GLU B CA 1
ATOM 4145 C C . GLU B 1 244 ? 9.273 -0.26 -2.73 1 92.69 244 GLU B C 1
ATOM 4147 O O . GLU B 1 244 ? 8.656 0.605 -2.105 1 92.69 244 GLU B O 1
ATOM 4152 N N . ARG B 1 245 ? 8.734 -1.26 -3.387 1 96 245 ARG B N 1
ATOM 4153 C CA . ARG B 1 245 ? 7.281 -1.412 -3.342 1 96 245 ARG B CA 1
ATOM 4154 C C . ARG B 1 245 ? 6.809 -1.762 -1.935 1 96 245 ARG B C 1
ATOM 4156 O O . ARG B 1 245 ? 5.828 -1.198 -1.445 1 96 245 ARG B O 1
ATOM 4163 N N . PHE B 1 246 ? 7.59 -2.607 -1.316 1 96.38 246 PHE B N 1
ATOM 4164 C CA . PHE B 1 246 ? 7.293 -2.979 0.063 1 96.38 246 PHE B CA 1
ATOM 4165 C C . PHE B 1 246 ? 7.324 -1.754 0.971 1 96.38 246 PHE B C 1
ATOM 4167 O O . PHE B 1 246 ? 6.398 -1.531 1.753 1 96.38 246 PHE B O 1
ATOM 4174 N N . LYS B 1 247 ? 8.328 -0.985 0.845 1 95.38 247 LYS B N 1
ATOM 4175 C CA . LYS B 1 247 ? 8.5 0.183 1.705 1 95.38 247 LYS B CA 1
ATOM 4176 C C . LYS B 1 247 ? 7.316 1.14 1.567 1 95.38 247 LYS B C 1
ATOM 4178 O O . LYS B 1 247 ? 6.781 1.618 2.568 1 95.38 247 LYS B O 1
ATOM 4183 N N . LEU B 1 248 ? 6.945 1.361 0.36 1 96.5 248 LEU B N 1
ATOM 4184 C CA . LEU B 1 248 ? 5.832 2.262 0.089 1 96.5 248 LEU B CA 1
ATOM 4185 C C . LEU B 1 248 ? 4.547 1.741 0.724 1 96.5 248 LEU B C 1
ATOM 4187 O O . LEU B 1 248 ? 3.887 2.459 1.479 1 96.5 248 LEU B O 1
ATOM 4191 N N . HIS B 1 249 ? 4.234 0.506 0.469 1 97.38 249 HIS B N 1
ATOM 4192 C CA . HIS B 1 249 ? 2.953 -0.034 0.91 1 97.38 249 HIS B CA 1
ATOM 4193 C C . HIS B 1 249 ? 2.941 -0.263 2.418 1 97.38 249 HIS B C 1
ATOM 4195 O O . HIS B 1 249 ? 1.899 -0.125 3.062 1 97.38 249 HIS B O 1
ATOM 4201 N N . ALA B 1 250 ? 4.094 -0.588 2.98 1 96.62 250 ALA B N 1
ATOM 4202 C CA . ALA B 1 250 ? 4.188 -0.693 4.434 1 96.62 250 ALA B CA 1
ATOM 4203 C C . ALA B 1 250 ? 3.916 0.653 5.102 1 96.62 250 ALA B C 1
ATOM 4205 O O . ALA B 1 250 ? 3.162 0.729 6.074 1 96.62 250 ALA B O 1
ATOM 4206 N N . SER B 1 251 ? 4.508 1.695 4.582 1 97.25 251 SER B N 1
ATOM 4207 C CA . SER B 1 251 ? 4.309 3.041 5.109 1 97.25 251 SER B CA 1
ATOM 4208 C C . SER B 1 251 ? 2.846 3.459 5.02 1 97.25 251 SER B C 1
ATOM 4210 O O . SER B 1 251 ? 2.26 3.91 6.004 1 97.25 251 SER B O 1
ATOM 4212 N N . LEU B 1 252 ? 2.268 3.262 3.848 1 97.81 252 LEU B N 1
ATOM 4213 C CA . LEU B 1 252 ? 0.889 3.678 3.613 1 97.81 252 LEU B CA 1
ATOM 4214 C C . LEU B 1 252 ? -0.077 2.859 4.465 1 97.81 252 LEU B C 1
ATOM 4216 O O . LEU B 1 252 ? -1.059 3.393 4.984 1 97.81 252 LEU B O 1
ATOM 4220 N N . SER B 1 253 ? 0.223 1.566 4.562 1 96.81 253 SER B N 1
ATOM 4221 C CA . SER B 1 253 ? -0.62 0.717 5.398 1 96.81 253 SER B CA 1
ATOM 4222 C C . SER B 1 253 ? -0.678 1.234 6.832 1 96.81 253 SER B C 1
ATOM 4224 O O . SER B 1 253 ? -1.762 1.383 7.402 1 96.81 253 SER B O 1
ATOM 4226 N N . ALA B 1 254 ? 0.451 1.54 7.398 1 96.44 254 ALA B N 1
ATOM 4227 C CA . ALA B 1 254 ? 0.521 2.018 8.781 1 96.44 254 ALA B CA 1
ATOM 4228 C C . ALA B 1 254 ? -0.133 3.389 8.914 1 96.44 254 ALA B C 1
ATOM 4230 O O . ALA B 1 254 ? -0.848 3.646 9.891 1 96.44 254 ALA B O 1
ATOM 4231 N N . LEU B 1 255 ? 0.146 4.23 7.957 1 97.25 255 LEU B N 1
ATOM 4232 C CA . LEU B 1 255 ? -0.43 5.57 7.938 1 97.25 255 LEU B CA 1
ATOM 4233 C C . LEU B 1 255 ? -1.953 5.508 7.918 1 97.25 255 LEU B C 1
ATOM 4235 O O . LEU B 1 255 ? -2.617 6.125 8.75 1 97.25 255 LEU B O 1
ATOM 4239 N N . TYR B 1 256 ? -2.537 4.73 7.016 1 96.56 256 TYR B N 1
ATOM 4240 C CA . TYR B 1 256 ? -3.986 4.613 6.895 1 96.56 256 TYR B CA 1
ATOM 4241 C C . TYR B 1 256 ? -4.59 3.973 8.141 1 96.56 256 TYR B C 1
ATOM 4243 O O . TYR B 1 256 ? -5.688 4.34 8.562 1 96.56 256 TYR B O 1
ATOM 4251 N N . GLU B 1 257 ? -3.879 3 8.695 1 94.81 257 GLU B N 1
ATOM 4252 C CA . GLU B 1 257 ? -4.363 2.379 9.922 1 94.81 257 GLU B CA 1
ATOM 4253 C C . GLU B 1 257 ? -4.535 3.41 11.039 1 94.81 257 GLU B C 1
ATOM 4255 O O . GLU B 1 257 ? -5.539 3.402 11.75 1 94.81 257 GLU B O 1
ATOM 4260 N N . ASP B 1 258 ? -3.561 4.305 11.195 1 94.94 258 ASP B N 1
ATOM 4261 C CA . ASP B 1 258 ? -3.613 5.348 12.219 1 94.94 258 ASP B CA 1
ATOM 4262 C C . ASP B 1 258 ? -4.773 6.305 11.969 1 94.94 258 ASP B C 1
ATOM 4264 O O . ASP B 1 258 ? -5.367 6.832 12.914 1 94.94 258 ASP B O 1
ATOM 4268 N N . LEU B 1 259 ? -5.086 6.539 10.688 1 95.25 259 LEU B N 1
ATOM 4269 C CA . LEU B 1 259 ? -6.18 7.438 10.328 1 95.25 259 LEU B CA 1
ATOM 4270 C C . LEU B 1 259 ? -7.527 6.828 10.703 1 95.25 259 LEU B C 1
ATOM 4272 O O . LEU B 1 259 ? -8.484 7.555 10.984 1 95.25 259 LEU B O 1
ATOM 4276 N N . ILE B 1 260 ? -7.617 5.516 10.641 1 92.44 260 ILE B N 1
ATOM 4277 C CA . ILE B 1 260 ? -8.852 4.809 10.969 1 92.44 260 ILE B CA 1
ATOM 4278 C C . ILE B 1 260 ? -9.055 4.805 12.484 1 92.44 260 ILE B C 1
ATOM 4280 O O . ILE B 1 260 ? -10.164 5.066 12.969 1 92.44 260 ILE B O 1
ATOM 4284 N N . LEU B 1 261 ? -8.078 4.414 13.336 1 80 261 LEU B N 1
ATOM 4285 C CA . LEU B 1 261 ? -8.188 4.152 14.773 1 80 261 LEU B CA 1
ATOM 4286 C C . LEU B 1 261 ? -8.352 5.453 15.547 1 80 261 LEU B C 1
ATOM 4288 O O . LEU B 1 261 ? -8.898 5.453 16.656 1 80 261 LEU B O 1
ATOM 4292 N N . ASN B 1 262 ? -8.648 6.555 15.047 1 64.12 262 ASN B N 1
ATOM 4293 C CA . ASN B 1 262 ? -8.922 7.84 15.68 1 64.12 262 ASN B CA 1
ATOM 4294 C C . ASN B 1 262 ? -8.297 7.926 17.062 1 64.12 262 ASN B C 1
ATOM 4296 O O . ASN B 1 262 ? -8.992 8.219 18.047 1 64.12 262 ASN B O 1
ATOM 4300 N N . GLU B 1 263 ? -7.211 7.383 17.578 1 50.38 263 GLU B N 1
ATOM 4301 C CA . GLU B 1 263 ? -6.988 7.609 19.016 1 50.38 263 GLU B CA 1
ATOM 4302 C C . GLU B 1 263 ? -7.062 9.094 19.344 1 50.38 263 GLU B C 1
ATOM 4304 O O . GLU B 1 263 ? -6.246 9.883 18.875 1 50.38 263 GLU B O 1
ATOM 4309 N N . GLN B 1 264 ? -8.086 9.82 19.188 1 41.41 264 GLN B N 1
ATOM 4310 C CA . GLN B 1 264 ? -8.305 11.031 19.969 1 41.41 264 GLN B CA 1
ATOM 4311 C C . GLN B 1 264 ? -7.566 10.961 21.312 1 41.41 264 GLN B C 1
ATOM 4313 O O . GLN B 1 264 ? -7.949 10.195 22.203 1 41.41 264 GLN B O 1
ATOM 4318 N N . LYS B 1 265 ? -6.418 10.695 21.656 1 35.31 265 LYS B N 1
ATOM 4319 C CA . LYS B 1 265 ? -6 11.297 22.922 1 35.31 265 LYS B CA 1
ATOM 4320 C C . LYS B 1 265 ? -6.371 12.773 22.969 1 35.31 265 LYS B C 1
ATOM 4322 O O . LYS B 1 265 ? -5.664 13.617 22.406 1 35.31 265 LYS B O 1
ATOM 4327 N N . ILE B 1 266 ? -7.488 13.305 22.672 1 27.22 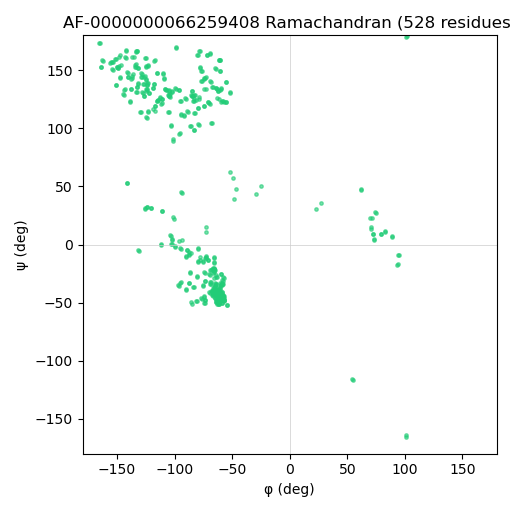266 ILE B N 1
ATOM 4328 C CA . ILE B 1 266 ? -7.918 14.445 23.469 1 27.22 266 ILE B CA 1
ATOM 4329 C C . ILE B 1 266 ? -7.824 14.102 24.953 1 27.22 266 ILE B C 1
ATOM 4331 O O . ILE B 1 266 ? -8.305 13.047 25.391 1 27.22 266 ILE B O 1
#

pLDDT: mean 95.35, std 8.24, range [27.22, 98.81]

Foldseek 3Di:
DKKKWWKWFQLQQFQKADDDPPTHHVVVQQVVLCVVLVWDWDDKAWQDTAGRQATERTTMIMIDGPDPCVVPQCSSVVRGDRMFTFWMWDDDPPDHNNVQWAKWKKKFKDFCPLFQQVQLVVLLVLQAAWFQQPLQADDDPDRRIFHWHDWDWDDDDGMIMIMTMGSDDHHLRVQLSVQQSRCRRNVNHDSVNVNCVRHVNDDNVDRRDGHDNNRMYRYYIDGDPIDIDGDPVRVVVVVVVVVVVVVVVVVVVVVVVCVVVPPPPD/DKKKWWKWFQLQQFQKADDDPPTHHVVVQQVVLCVVLVWDWDDKAWQDTAGRQATERTTMIMIDGPDPCVVPQCSSVVRGPRMGTFWMWDDDPPDHNNVQWAKWKKKFKDFCPLFQQVQLVVLLVLQAAWFQQPLQADDDPDRRIFHWHDWDWDDDDGMIMIMTMGSDAHHLRVQLSVQQSRCRRNVNHDSVNVNCVRHVNDDNVDRRDGHDNNRMYRYYIDGDPIDIDGDPVRVVVVVVVVVVVVVVVVVVVVVVVCVVVPPPPD

Organism: Pyrococcus furiosus (strain ATCC 43587 / DSM 3638 / JCM 8422 / Vc1) (NCBI:txid186497)

Nearest PDB structures (foldseek):
  8q70-assembly1_A-2  TM=9.862E-01  e=6.336E-54  Pyrococcus furiosus
  9enc-assembly1_A  TM=9.056E-01  e=5.640E-25  Homo sapiens
  9enc-assembly1_B  TM=8.991E-01  e=8.194E-24  Homo sapiens
  2nr0-assembly1_B  TM=9.065E-01  e=5.168E-21  Escherichia coli K-12
  4nz6-assembly2_B  TM=8.441E-01  e=6.592E-21  Homo sapiens

InterPro domains:
  IPR001406 Pseudouridine synthase I, TruA [MF_00171] (1-223)
  IPR001406 Pseudouridine synthase I, TruA [PIRSF001430] (1-237)
  IPR001406 Pseudouridine synthase I, TruA [PTHR11142] (2-246)
  IPR001406 Pseudouridine synthase I, TruA [TIGR00071] (2-218)
  IPR020094 Pseudouridine synthase TruA/RsuA/RluB/E/F, N-terminal [G3DSA:3.30.70.580] (1-101)
  IPR020095 Pseudouridine synthase I, TruA, C-terminal [G3DSA:3.30.70.660] (102-264)
  IPR020097 Pseudouridine synthase I, TruA, alpha/beta domain [PF01416] (126-224)
  IPR020103 Pseudouridine synthase, catalytic domain superfamily [SSF55120] (1-232)

Secondary structure (DSSP, 8-state):
-EEEEEEEE-GGGSS-SS--TTS--HHHHHHHHHHHHT---EEEEES--PPTT-EEEEEEEEEE-S-GGGG-HHHHHTT-SSEEEEEEEEE-TT--TTTTEEEEEEEEEEE-TT--HHHHHHHHGGGSEEEE-GGGS---SS--EEEEEEEEEEEETTEEEEEEEES---TTHHHHHHHHHHHHHTTSS-HHHHHHHHTT-S-GGGPPPPPPGGGEEEEEEEETT--PEE-HHHHHHHHHHHHHHHHHHHHHHHHHHHHHHT----/-EEEEEEEE-GGGSS-SS--TTS--HHHHHHHHHHHHT---EEEEES--PPTT-EEEEEEEEEE-S-GGGG-HHHHHTT-SSEEEEEEEEE-TT--TTTTEEEEEEEEEEE-TT--HHHHHHHHGGGSEEEE-GGGS---SS--EEEEEEEEEEEETTEEEEEEEES---TTHHHHHHHHHHHHHTTSS-HHHHHHHHTT-S-GGGPPPPPPGGGEEEEEEEETT--PEE-HHHHHHHHHHHHHHHHHHHHHHHHHHHHHH-----

Sequence (532 aa):
MRVALKIAYDGTKFHGFQRQPNVRTIEGEILRALKDAGIEFENFKSASRTDRGVSARGNVIALSTEDDRIKNPMVLNSRMSDVWIWGIAEVPEDFHPRFWANTKVYRYYLPSLGMNIKKMKECSLLFLGTHDFSAFSRVDGRDTIRSIDRIEIWEKCNVVVVEIEGKSFLWEMVRRIVSALVLCSQGVLAEERIVEMLNGKFEKSRKVPPAPPEGLLLWDIKYENVEFQIDNASLKKFQREIVERFKLHASLSALYEDLILNEQKIMRVALKIAYDGTKFHGFQRQPNVRTIEGEILRALKDAGIEFENFKSASRTDRGVSARGNVIALSTEDDRIKNPMVLNSRMSDVWIWGIAEVPEDFHPRFWANTKVYRYYLPSLGMNIKKMKECSLLFLGTHDFSAFSRVDGRDTIRSIDRIEIWEKCNVVVVEIEGKSFLWEMVRRIVSALVLCSQGVLAEERIVEMLNGKFEKSRKVPPAPPEGLLLWDIKYENVEFQIDNASLKKFQREIVERFKLHASLSALYEDLILNEQKI

Solvent-accessible surface area (backbone atoms only — not comparable to full-atom values): 27151 Å² total; per-residue (Å²): 87,28,36,36,37,30,29,26,34,54,15,76,76,27,65,15,27,57,69,52,88,96,51,57,14,52,48,43,46,53,52,50,20,32,54,75,66,64,51,65,70,43,76,76,41,56,38,68,77,44,52,51,21,28,25,28,60,26,41,36,35,27,36,31,34,85,53,71,62,71,78,40,44,60,66,42,35,75,59,40,78,64,44,34,40,32,26,40,25,82,46,61,84,80,66,42,50,46,80,55,39,55,32,33,33,33,36,35,34,34,53,37,79,85,52,37,62,70,51,25,51,60,52,51,56,72,59,57,40,77,37,33,40,58,52,32,32,61,79,77,84,65,84,41,66,41,43,31,76,45,73,48,71,49,74,59,85,65,29,32,37,42,34,41,28,23,56,63,76,57,54,56,21,70,33,12,48,49,34,46,36,54,34,30,20,59,69,73,40,56,68,67,56,52,54,34,23,37,69,62,54,71,58,86,89,66,47,59,61,60,41,71,41,59,27,33,29,38,52,36,62,41,48,77,94,60,68,65,45,71,37,64,70,38,42,50,53,48,28,57,61,36,48,61,54,20,41,52,24,40,8,41,16,53,50,32,46,55,61,52,65,54,78,69,82,120,88,28,37,36,36,29,28,26,35,54,16,77,76,26,66,14,25,57,70,51,89,96,53,58,15,52,48,46,46,51,52,50,20,34,56,76,66,65,50,65,70,44,76,74,41,57,39,70,78,44,52,51,22,29,25,28,58,25,40,38,35,28,37,30,34,83,53,70,62,71,79,40,45,61,66,42,36,76,58,40,77,65,44,36,41,32,27,39,27,82,45,60,83,81,67,42,51,46,80,54,39,55,32,36,33,35,36,34,33,34,51,37,79,84,52,37,61,68,51,25,50,60,52,51,57,72,58,55,39,77,37,33,40,56,52,32,33,60,81,78,85,64,83,40,67,42,41,30,77,44,72,49,70,50,75,57,84,64,27,32,36,43,34,40,28,22,55,61,77,58,55,55,21,70,32,12,48,50,34,47,35,52,36,31,21,60,70,73,40,55,69,68,55,52,54,35,24,38,68,61,55,70,59,84,90,66,49,60,61,61,42,72,40,60,27,34,30,38,52,36,62,41,50,78,95,59,69,65,47,71,38,63,71,39,42,49,53,48,29,57,61,36,48,59,55,20,41,52,23,39,9,41,17,54,49,34,47,56,61,51,65,55,77,68,82,117

Radius of gyration: 26.66 Å; Cα contacts (8 Å, |Δi|>4): 1168; chains: 2; bounding box: 57×72×56 Å